Protein AF-0000000065852706 (afdb_homodimer)

Sequence (742 aa):
MTEADPVPLARDLLRSRSVTPEDDGAQTVLARALDALGFSIEWLRFGEVSNLVARRGSGSPHFGFAGHTDVVPPGEGWRHDPFAAVIEDGLLFGRGAVDMKGAIAAFVAALAARPANHAGTISLLITGDEEGDAVDGTRRILDHLAASGALPEFCLVGEPTCRARLGDTIKIGRRGSISAHVTVRGVQGHVAYPHLADNPLHRLIPALEALRATTLDEGTAWFEPSSLQITSVDTGNKAGNVIPASASARLNIRFNDRHTGPDLAAWIRDTVARHAPGAACDIGISGEAFLTEPGPVTTLFSEAVAAVTGITPKLDTGGGTSDARFIAAHCPVAEFGLVGTSMHRVDEAVPVSELRALAEIYGRILDRVFRMTEADPVPLARDLLRSRSVTPEDDGAQTVLARALDALGFSIEWLRFGEVSNLVARRGSGSPHFGFAGHTDVVPPGEGWRHDPFAAVIEDGLLFGRGAVDMKGAIAAFVAALAARPANHAGTISLLITGDEEGDAVDGTRRILDHLAASGALPEFCLVGEPTCRARLGDTIKIGRRGSISAHVTVRGVQGHVAYPHLADNPLHRLIPALEALRATTLDEGTAWFEPSSLQITSVDTGNKAGNVIPASASARLNIRFNDRHTGPDLAAWIRDTVARHAPGAACDIGISGEAFLTEPGPVTTLFSEAVAAVTGITPKLDTGGGTSDARFIAAHCPVAEFGLVGTSMHRVDEAVPVSELRALAEIYGRILDRVFR

InterPro domains:
  IPR001261 ArgE/DapE/ACY1/CPG2/YscS, conserved site [PS00759] (97-132)
  IPR002933 Peptidase M20 [PF01546] (65-367)
  IPR005941 Succinyl-diaminopimelate desuccinylase, proteobacteria [MF_01690] (4-371)
  IPR005941 Succinyl-diaminopimelate desuccinylase, proteobacteria [NF009557] (4-370)
  IPR005941 Succinyl-diaminopimelate desuccinylase, proteobacteria [TIGR01246] (9-368)
  IPR011650 Peptidase M20, dimerisation domain [PF07687] (172-277)
  IPR036264 Bacterial exopeptidase dimerisation domain [SSF55031] (176-283)
  IPR050072 Peptidase M20A family, bacterial cell wall biosynthesis [PTHR43808] (4-367)

Nearest PDB structures (foldseek):
  4ppz-assembly1_A  TM=9.369E-01  e=1.787E-50  Neisseria meningitidis MC58
  5vo3-assembly1_A-2  TM=8.719E-01  e=3.015E-52  Haemophilus influenzae
  7lgp-assembly1_A  TM=9.591E-01  e=6.504E-49  Shigella flexneri 2a str. 301
  8f8o-assembly1_A  TM=8.718E-01  e=2.280E-50  Acinetobacter baumannii ATCC 17978
  1vgy-assembly1_B  TM=9.148E-01  e=7.808E-49  Neisseria meningitidis MC58

Solvent-accessible surface area (backbone atoms only — not comparable to full-atom values): 36846 Å² total; per-residue (Å²): 114,70,77,44,66,22,60,67,55,25,34,57,41,23,46,23,71,9,39,50,47,42,48,60,56,28,62,57,54,49,48,54,58,40,42,76,64,63,30,49,78,42,81,46,72,38,90,80,20,51,29,40,39,34,39,36,70,58,65,72,56,28,43,25,39,34,49,36,63,23,23,70,81,68,78,78,82,51,90,54,65,48,41,63,34,46,75,56,98,60,25,33,32,10,57,27,31,28,50,21,38,31,34,53,22,8,45,52,16,23,51,66,35,41,74,79,80,58,60,9,21,42,34,37,46,37,20,15,20,73,75,56,86,48,68,52,12,62,52,46,52,50,52,53,29,56,75,69,69,63,60,43,66,34,36,39,28,28,47,40,44,4,69,86,41,70,34,48,26,33,29,28,30,28,40,12,36,36,36,39,38,38,40,30,74,39,33,54,30,48,59,67,41,56,88,73,31,34,56,18,50,78,23,48,43,55,22,50,40,54,59,65,71,53,80,82,55,85,43,59,100,66,34,66,46,36,47,75,43,67,18,29,38,43,39,87,48,88,49,72,59,34,30,32,44,40,30,35,36,32,31,30,33,41,30,28,82,91,54,50,53,69,59,52,52,50,52,50,53,52,49,35,40,76,46,28,70,86,47,47,72,52,70,47,69,82,36,49,36,49,72,38,76,86,47,72,67,56,48,47,47,36,49,25,30,24,72,71,59,72,31,74,38,42,79,38,23,74,60,64,73,60,73,60,49,58,46,51,78,74,27,50,41,36,30,47,32,38,45,41,77,33,50,101,40,66,67,13,44,31,48,50,65,56,42,49,50,47,12,50,26,45,31,44,36,50,55,60,68,48,102,112,70,78,45,66,22,60,66,54,26,34,57,41,23,47,23,70,9,40,49,48,41,47,60,56,28,62,57,56,49,48,53,57,41,42,76,62,63,30,48,79,42,82,48,70,37,92,80,20,53,29,40,39,33,37,35,72,57,64,71,56,29,42,26,40,32,50,37,64,23,24,71,80,68,78,79,83,51,89,55,66,48,43,64,34,47,74,56,98,60,25,35,32,11,57,25,30,29,51,22,38,31,35,53,21,10,46,52,17,22,52,66,36,43,74,80,79,58,61,10,22,43,33,37,46,36,18,15,21,72,74,56,86,49,68,51,12,61,52,46,52,51,52,54,27,55,76,69,70,65,60,43,66,34,34,40,28,26,46,40,44,4,68,86,40,68,34,48,26,33,30,28,32,28,40,12,34,35,37,38,39,38,39,31,74,40,34,54,31,50,58,69,41,57,90,74,30,35,57,18,50,78,22,48,44,57,22,51,42,56,58,66,71,52,79,80,54,85,41,58,100,68,35,68,48,37,47,77,42,68,19,31,37,41,38,87,46,87,49,70,59,32,30,32,42,38,29,35,37,32,31,29,34,41,30,28,82,92,57,51,54,69,59,52,50,51,51,51,52,52,51,35,39,76,46,27,70,86,45,48,73,53,69,47,69,82,35,50,36,49,72,38,76,86,47,70,66,56,48,46,47,36,49,24,31,23,72,72,61,73,32,74,39,42,79,38,24,75,60,64,74,62,71,60,48,57,47,52,79,76,27,50,40,37,30,47,31,38,47,41,77,35,50,100,40,65,67,14,43,31,48,51,67,55,41,49,48,47,11,50,27,45,30,44,35,51,55,61,69,48,101

pLDDT: mean 96.21, std 5.63, range [34.91, 98.88]

Organism: Acidiphilium cryptum (strain JF-5) (NCBI:txid349163)

Radius of gyration: 37.7 Å; Cα contacts (8 Å, |Δi|>4): 1881; chains: 2; bounding box: 46×111×80 Å

Foldseek 3Di:
DPQQQLLVLLLVLQLQQLAPQRNSCNVVSVVVLLVVLPWDWDWDDDDSKIKIKTKAAADPQEEEEEAESHFHDQDDDFPDDQRNQDDDPQKGWHGQCVRPSLLSSLLSSLSVVDHRDFHHMYMYIYISDFPHLPPRTPLVVVVVCVVVVNFHQEYEYAHQPAAPDAQAAKEQKAFWKKKKKKKAFKAKDFQVCCVVIGARCQLQVVLVVVVQVDQPDCADPFGHGKHKDWDDKDQPDPDPGMRGRMIMTMMMIGHAPVDFQVVVLVVSVVSSCVRGNPMDMDMDISAHIAGDDDDDLVVQLQVLSCVLPVHRYDHHHDDDDTCVRSSRVPHRYMYHHHHCPCHPHHGDIGRSVRSSSSSSSSSSSVVVSRD/DPQQQLLVLLLVLQLQQLAPQRNSCNVVSVVVLLVVLPWDWDWDDDDSKIKIKTKAAADPQEEEEEAESHFHDQDDDFPDDQRRQDDDPQKGWHGQCVRPSLLSSLLSSLSVVDHRDFHHMYMYIYISDFPHLPPRTPLVVVVVCVVVVNFHQEYEYAHQAAAPDALAAKEQKAFWKKKKKKKAFKAKDFQVCCVVIGARCQLQVVLVVVVQVDQPDCADPFGHGKHKDWDDKDQPDPDPGMRGRMIMTMMMIGHAPVDFQVVVLVVSVVSSCVRGNPMDMDMDISAHIAGDDDDDLVVQLQVLSCVLPVHRYDHHHDDDDTCVRSSRVPHRYMYHHHHCPCHPHHRDIGRSVRSSSSSSSSSSSVVVSRD

Structure (mmCIF, N/CA/C/O backbone):
data_AF-0000000065852706-model_v1
#
loop_
_entity.id
_entity.type
_entity.pdbx_description
1 polymer 'Succinyl-diaminopimelate desuccinylase'
#
loop_
_atom_site.group_PDB
_atom_site.id
_atom_site.type_symbol
_atom_site.label_atom_id
_atom_site.label_alt_id
_atom_site.label_comp_id
_atom_site.label_asym_id
_atom_site.label_entity_id
_atom_site.label_seq_id
_atom_site.pdbx_PDB_ins_code
_atom_site.Cartn_x
_atom_site.Cartn_y
_atom_site.Cartn_z
_atom_site.occupancy
_atom_site.B_iso_or_equiv
_atom_site.auth_seq_id
_atom_site.auth_comp_id
_atom_site.auth_asym_id
_atom_site.auth_atom_id
_atom_site.pdbx_PDB_model_num
ATOM 1 N N . MET A 1 1 ? -6.938 47.562 39.469 1 34.94 1 MET A N 1
ATOM 2 C CA . MET A 1 1 ? -7.363 47.188 38.125 1 34.94 1 MET A CA 1
ATOM 3 C C . MET A 1 1 ? -8.352 46.031 38.188 1 34.94 1 MET A C 1
ATOM 5 O O . MET A 1 1 ? -8.062 44.969 38.781 1 34.94 1 MET A O 1
ATOM 9 N N . THR A 1 2 ? -9.602 46.062 38.219 1 42 2 THR A N 1
ATOM 10 C CA . THR A 1 2 ? -10.617 45.031 38.438 1 42 2 THR A CA 1
ATOM 11 C C . THR A 1 2 ? -10.359 43.844 37.5 1 42 2 THR A C 1
ATOM 13 O O . THR A 1 2 ? -10.273 44 36.281 1 42 2 THR A O 1
ATOM 16 N N . GLU A 1 3 ? -9.586 42.938 38.031 1 56.09 3 GLU A N 1
ATOM 17 C CA . GLU A 1 3 ? -9.102 41.75 37.312 1 56.09 3 GLU A CA 1
ATOM 18 C C . GLU A 1 3 ? -10.25 41 36.656 1 56.09 3 GLU A C 1
ATOM 20 O O . GLU A 1 3 ? -11.195 40.562 37.312 1 56.09 3 GLU A O 1
ATOM 25 N N . ALA A 1 4 ? -10.523 41.312 35.25 1 86.5 4 ALA A N 1
ATOM 26 C CA . ALA A 1 4 ? -11.586 40.562 34.562 1 86.5 4 ALA A CA 1
ATOM 27 C C . ALA A 1 4 ? -11.234 39.094 34.438 1 86.5 4 ALA A C 1
ATOM 29 O O . ALA A 1 4 ? -10.125 38.75 34.031 1 86.5 4 ALA A O 1
ATOM 30 N N . ASP A 1 5 ? -11.969 38.406 35.156 1 95.62 5 ASP A N 1
ATOM 31 C CA . ASP A 1 5 ? -11.812 36.969 35.188 1 95.62 5 ASP A CA 1
ATOM 32 C C . ASP A 1 5 ? -12.102 36.375 33.812 1 95.62 5 ASP A C 1
ATOM 34 O O . ASP A 1 5 ? -13.18 36.594 33.25 1 95.62 5 ASP A O 1
ATOM 38 N N . PRO A 1 6 ? -11.102 35.688 33.188 1 98.31 6 PRO A N 1
ATOM 39 C CA . PRO A 1 6 ? -11.312 35.094 31.859 1 98.31 6 PRO A CA 1
ATOM 40 C C . PRO A 1 6 ? -12.281 33.938 31.875 1 98.31 6 PRO A C 1
ATOM 42 O O . PRO A 1 6 ? -12.758 33.5 30.828 1 98.31 6 PRO A O 1
ATOM 45 N N . VAL A 1 7 ? -12.586 33.375 33.031 1 98.44 7 VAL A N 1
ATOM 46 C CA . VAL A 1 7 ? -13.234 32.062 33.156 1 98.44 7 VAL A CA 1
ATOM 47 C C . VAL A 1 7 ? -14.656 32.156 32.594 1 98.44 7 VAL A C 1
ATOM 49 O O . VAL A 1 7 ? -15.086 31.281 31.828 1 98.44 7 VAL A O 1
ATOM 52 N N . PRO A 1 8 ? -15.438 33.219 32.938 1 98 8 PRO A N 1
ATOM 53 C CA . PRO A 1 8 ? -16.812 33.25 32.406 1 98 8 PRO A CA 1
ATOM 54 C C . PRO A 1 8 ? -16.859 33.25 30.891 1 98 8 PRO A C 1
ATOM 56 O O . PRO A 1 8 ? -17.625 32.5 30.281 1 98 8 PRO A O 1
ATOM 59 N N . LEU A 1 9 ? -16.062 34.062 30.266 1 98.38 9 LEU A N 1
ATOM 60 C CA . LEU A 1 9 ? -16.078 34.094 28.797 1 98.38 9 LEU A CA 1
ATOM 61 C C . LEU A 1 9 ? -15.555 32.781 28.219 1 98.38 9 LEU A C 1
ATOM 63 O O . LEU A 1 9 ? -16.078 32.312 27.203 1 98.38 9 LEU A O 1
ATOM 67 N N . ALA A 1 10 ? -14.523 32.219 28.859 1 98.69 10 ALA A N 1
ATOM 68 C CA . ALA A 1 10 ? -14.008 30.938 28.391 1 98.69 10 ALA A CA 1
ATOM 69 C C . ALA A 1 10 ? -15.102 29.875 28.391 1 98.69 10 ALA A C 1
ATOM 71 O O . ALA A 1 10 ? -15.242 29.125 27.422 1 98.69 10 ALA A O 1
ATOM 72 N N . ARG A 1 11 ? -15.844 29.828 29.422 1 98.69 11 ARG A N 1
ATOM 73 C CA . ARG A 1 11 ? -16.922 28.844 29.531 1 98.69 11 ARG A CA 1
ATOM 74 C C . ARG A 1 11 ? -17.984 29.078 28.453 1 98.69 11 ARG A C 1
ATOM 76 O O . ARG A 1 11 ? -18.453 28.125 27.844 1 98.69 11 ARG A O 1
ATOM 83 N N . ASP A 1 12 ? -18.328 30.312 28.25 1 98.62 12 ASP A N 1
ATOM 84 C CA . ASP A 1 12 ? -19.312 30.625 27.234 1 98.62 12 ASP A CA 1
ATOM 85 C C . ASP A 1 12 ? -18.844 30.188 25.844 1 98.62 12 ASP A C 1
ATOM 87 O O . ASP A 1 12 ? -19.609 29.641 25.062 1 98.62 12 ASP A O 1
ATOM 91 N N . LEU A 1 13 ? -17.609 30.469 25.562 1 98.81 13 LEU A N 1
ATOM 92 C CA . LEU A 1 13 ? -17.047 30.078 24.281 1 98.81 13 LEU A CA 1
ATOM 93 C C . LEU A 1 13 ? -17.031 28.547 24.141 1 98.81 13 LEU A C 1
ATOM 95 O O . LEU A 1 13 ? -17.344 28.016 23.078 1 98.81 13 LEU A O 1
ATOM 99 N N . LEU A 1 14 ? -16.672 27.844 25.203 1 98.69 14 LEU A N 1
ATOM 100 C CA . LEU A 1 14 ? -16.547 26.391 25.172 1 98.69 14 LEU A CA 1
ATOM 101 C C . LEU A 1 14 ? -17.906 25.734 24.969 1 98.69 14 LEU A C 1
ATOM 103 O O . LEU A 1 14 ? -17.984 24.625 24.422 1 98.69 14 LEU A O 1
ATOM 107 N N . ARG A 1 15 ? -18.906 26.391 25.391 1 98.5 15 ARG A N 1
ATOM 108 C CA . ARG A 1 15 ? -20.25 25.828 25.297 1 98.5 15 ARG A CA 1
ATOM 109 C C . ARG A 1 15 ? -20.766 25.891 23.859 1 98.5 15 ARG A C 1
ATOM 111 O O . ARG A 1 15 ? -21.766 25.234 23.516 1 98.5 15 ARG A O 1
ATOM 118 N N . SER A 1 16 ? -20.078 26.688 23.031 1 98.25 16 SER A N 1
ATOM 119 C CA . SER A 1 16 ? -20.375 26.641 21.609 1 98.25 16 SER A CA 1
ATOM 120 C C . SER A 1 16 ? -19.703 25.453 20.938 1 98.25 16 SER A C 1
ATOM 122 O O . SER A 1 16 ? -18.484 25.281 21.031 1 98.25 16 SER A O 1
ATOM 124 N N . ARG A 1 17 ? -20.422 24.516 20.266 1 97.62 17 ARG A N 1
ATOM 125 C CA . ARG A 1 17 ? -19.906 23.328 19.609 1 97.62 17 ARG A CA 1
ATOM 126 C C . ARG A 1 17 ? -19.328 23.641 18.234 1 97.62 17 ARG A C 1
ATOM 128 O O . ARG A 1 17 ? -19.812 23.141 17.219 1 97.62 17 ARG A O 1
ATOM 135 N N . SER A 1 18 ? -18.328 24.453 18.234 1 98.31 18 SER A N 1
ATOM 136 C CA . SER A 1 18 ? -17.797 25.031 17 1 98.31 18 SER A CA 1
ATOM 137 C C . SER A 1 18 ? -16.828 24.078 16.312 1 98.31 18 SER A C 1
ATOM 139 O O . SER A 1 18 ? -15.719 24.469 15.953 1 98.31 18 SER A O 1
ATOM 141 N N . VAL A 1 19 ? -17.281 22.875 16.047 1 97.19 19 VAL A N 1
ATOM 142 C CA . VAL A 1 19 ? -16.484 21.922 15.289 1 97.19 19 VAL A CA 1
ATOM 143 C C . VAL A 1 19 ? -16.359 22.391 13.844 1 97.19 19 VAL A C 1
ATOM 145 O O . VAL A 1 19 ? -17.359 22.578 13.148 1 97.19 19 VAL A O 1
ATOM 148 N N . THR A 1 20 ? -15.172 22.703 13.43 1 94.88 20 THR A N 1
ATOM 149 C CA . THR A 1 20 ? -14.891 23.312 12.133 1 94.88 20 THR A CA 1
ATOM 150 C C . THR A 1 20 ? -15.648 22.578 11.023 1 94.88 20 THR A C 1
ATOM 152 O O . THR A 1 20 ? -15.672 21.344 10.977 1 94.88 20 THR A O 1
ATOM 155 N N . PRO A 1 21 ? -16.25 23.312 10.164 1 93.81 21 PRO A N 1
ATOM 156 C CA . PRO A 1 21 ? -16.203 24.766 10.016 1 93.81 21 PRO A CA 1
ATOM 157 C C . PRO A 1 21 ? -17.375 25.469 10.688 1 93.81 21 PRO A C 1
ATOM 159 O O . PRO A 1 21 ? -17.562 26.688 10.516 1 93.81 21 PRO A O 1
ATOM 162 N N . GLU A 1 22 ? -18.109 24.734 11.445 1 95.19 22 GLU A N 1
ATOM 163 C CA . GLU A 1 22 ? -19.281 25.297 12.109 1 95.19 22 GLU A CA 1
ATOM 164 C C . GLU A 1 22 ? -18.875 26.25 13.234 1 95.19 22 GLU A C 1
ATOM 166 O O . GLU A 1 22 ? -18.031 25.891 14.07 1 95.19 22 GLU A O 1
ATOM 171 N N . ASP A 1 23 ? -19.484 27.422 13.289 1 96.5 23 ASP A N 1
ATOM 172 C CA . ASP A 1 23 ? -19.156 28.406 14.312 1 96.5 23 ASP A CA 1
ATOM 173 C C . ASP A 1 23 ? -19.953 28.156 15.594 1 96.5 23 ASP A C 1
ATOM 175 O O . ASP A 1 23 ? -19.453 28.359 16.703 1 96.5 23 ASP A O 1
ATOM 179 N N . ASP A 1 24 ? -21.172 27.75 15.383 1 97.62 24 ASP A N 1
ATOM 180 C CA . ASP A 1 24 ? -22.094 27.438 16.469 1 97.62 24 ASP A CA 1
ATOM 181 C C . ASP A 1 24 ? -22.188 28.594 17.453 1 97.62 24 ASP A C 1
ATOM 183 O O . ASP A 1 24 ? -22.281 28.375 18.672 1 97.62 24 ASP A O 1
ATOM 187 N N . GLY A 1 25 ? -22.031 29.875 17 1 98 25 GLY A N 1
ATOM 188 C CA . GLY A 1 25 ? -22.266 31.062 17.812 1 98 25 GLY A CA 1
ATOM 189 C C . GLY A 1 25 ? -21.031 31.484 18.594 1 98 25 GLY A C 1
ATOM 190 O O . GLY A 1 25 ? -21.062 32.5 19.297 1 98 25 GLY A O 1
ATOM 191 N N . ALA A 1 26 ? -19.984 30.75 18.5 1 98.5 26 ALA A N 1
ATOM 192 C CA . ALA A 1 26 ? -18.781 31.078 19.266 1 98.5 26 ALA A CA 1
ATOM 193 C C . ALA A 1 26 ? -18.312 32.5 18.969 1 98.5 26 ALA A C 1
ATOM 195 O O . ALA A 1 26 ? -18.016 33.25 19.906 1 98.5 26 ALA A O 1
ATOM 196 N N . GLN A 1 27 ? -18.266 32.875 17.75 1 98.62 27 GLN A N 1
ATOM 197 C CA . GLN A 1 27 ? -17.781 34.219 17.406 1 98.62 27 GLN A CA 1
ATOM 198 C C . GLN A 1 27 ? -18.797 35.281 17.812 1 98.62 27 GLN A C 1
ATOM 200 O O . GLN A 1 27 ? -18.422 36.406 18.109 1 98.62 27 GLN A O 1
ATOM 205 N N . THR A 1 28 ? -20.047 34.938 17.797 1 98.56 28 THR A N 1
ATOM 206 C CA . THR A 1 28 ? -21.062 35.875 18.297 1 98.56 28 THR A CA 1
ATOM 207 C C . THR A 1 28 ? -20.844 36.156 19.766 1 98.56 28 THR A C 1
ATOM 209 O O . THR A 1 28 ? -20.953 37.312 20.203 1 98.56 28 THR A O 1
ATOM 212 N N . VAL A 1 29 ? -20.547 35.094 20.516 1 98.69 29 VAL A N 1
ATOM 213 C CA . VAL A 1 29 ? -20.234 35.25 21.922 1 98.69 29 VAL A CA 1
ATOM 214 C C . VAL A 1 29 ? -19.047 36.219 22.094 1 98.69 29 VAL A C 1
ATOM 216 O O . VAL A 1 29 ? -19.094 37.125 22.906 1 98.69 29 VAL A O 1
ATOM 219 N N . LEU A 1 30 ? -18.062 36 21.328 1 98.81 30 LEU A N 1
ATOM 220 C CA . LEU A 1 30 ? -16.859 36.812 21.406 1 98.81 30 LEU A CA 1
ATOM 221 C C . LEU A 1 30 ? -17.141 38.25 20.984 1 98.81 30 LEU A C 1
ATOM 223 O O . LEU A 1 30 ? -16.688 39.188 21.625 1 98.81 30 LEU A O 1
ATOM 227 N N . ALA A 1 31 ? -17.875 38.406 19.922 1 98.69 31 ALA A N 1
ATOM 228 C CA . ALA A 1 31 ? -18.219 39.75 19.406 1 98.69 31 ALA A CA 1
ATOM 229 C C . ALA A 1 31 ? -18.938 40.562 20.469 1 98.69 31 ALA A C 1
ATOM 231 O O . ALA A 1 31 ? -18.688 41.75 20.609 1 98.69 31 ALA A O 1
ATOM 232 N N . ARG A 1 32 ? -19.844 39.969 21.141 1 98.38 32 ARG A N 1
ATOM 233 C CA . ARG A 1 32 ? -20.578 40.656 22.188 1 98.38 32 ARG A CA 1
ATOM 234 C C . ARG A 1 32 ? -19.641 41.156 23.281 1 98.38 32 ARG A C 1
ATOM 236 O O . ARG A 1 32 ? -19.766 42.281 23.75 1 98.38 32 ARG A O 1
ATOM 243 N N . ALA A 1 33 ? -18.781 40.281 23.672 1 98.12 33 ALA A N 1
ATOM 244 C CA . ALA A 1 33 ? -17.828 40.656 24.703 1 98.12 33 ALA A CA 1
ATOM 245 C C . ALA A 1 33 ? -16.938 41.812 24.25 1 98.12 33 ALA A C 1
ATOM 247 O O . ALA A 1 33 ? -16.688 42.75 25 1 98.12 33 ALA A O 1
ATOM 248 N N . LEU A 1 34 ? -16.5 41.75 23.031 1 98.38 34 LEU A N 1
ATOM 249 C CA . LEU A 1 34 ? -15.609 42.781 22.484 1 98.38 34 LEU A CA 1
ATOM 250 C C . LEU A 1 34 ? -16.359 44.094 22.266 1 98.38 34 LEU A C 1
ATOM 252 O O . LEU A 1 34 ? -15.812 45.156 22.484 1 98.38 34 LEU A O 1
ATOM 256 N N . ASP A 1 35 ? -17.562 43.969 21.828 1 97.81 35 ASP A N 1
ATOM 257 C CA . ASP A 1 35 ? -18.406 45.156 21.656 1 97.81 35 ASP A CA 1
ATOM 258 C C . ASP A 1 35 ? -18.562 45.906 22.969 1 97.81 35 ASP A C 1
ATOM 260 O O . ASP A 1 35 ? -18.484 47.125 22.984 1 97.81 35 ASP A O 1
ATOM 264 N N . ALA A 1 36 ? -18.766 45.25 23.984 1 96.75 36 ALA A N 1
ATOM 265 C CA . ALA A 1 36 ? -18.922 45.844 25.312 1 96.75 36 ALA A CA 1
ATOM 266 C C . ALA A 1 36 ? -17.641 46.562 25.75 1 96.75 36 ALA A C 1
ATOM 268 O O . ALA A 1 36 ? -17.688 47.438 26.594 1 96.75 36 ALA A O 1
ATOM 269 N N . LEU A 1 37 ? -16.578 46.219 25.125 1 96.75 37 LEU A N 1
ATOM 270 C CA . LEU A 1 37 ? -15.297 46.812 25.469 1 96.75 37 LEU A CA 1
ATOM 271 C C . LEU A 1 37 ? -14.961 47.938 24.5 1 96.75 37 LEU A C 1
ATOM 273 O O . LEU A 1 37 ? -13.859 48.5 24.531 1 96.75 37 LEU A O 1
ATOM 277 N N . GLY A 1 38 ? -15.812 48.25 23.594 1 97.06 38 GLY A N 1
ATOM 278 C CA . GLY A 1 38 ? -15.656 49.375 22.719 1 97.06 38 GLY A CA 1
ATOM 279 C C . GLY A 1 38 ? -15.031 49.031 21.375 1 97.06 38 GLY A C 1
ATOM 280 O O . GLY A 1 38 ? -14.617 49.906 20.625 1 97.06 38 GLY A O 1
ATOM 281 N N . PHE A 1 39 ? -14.961 47.781 21.047 1 98.19 39 PHE A N 1
ATOM 282 C CA . PHE A 1 39 ? -14.406 47.375 19.75 1 98.19 39 PHE A CA 1
ATOM 283 C C . PHE A 1 39 ? -15.445 47.531 18.656 1 98.19 39 PHE A C 1
ATOM 285 O O . PHE A 1 39 ? -16.625 47.25 18.859 1 98.19 39 PHE A O 1
ATOM 292 N N . SER A 1 40 ? -14.961 48 17.5 1 98.19 40 SER A N 1
ATOM 293 C CA . SER A 1 40 ? -15.75 47.844 16.281 1 98.19 40 SER A CA 1
ATOM 294 C C . SER A 1 40 ? -15.664 46.438 15.719 1 98.19 40 SER A C 1
ATOM 296 O O . SER A 1 40 ? -14.562 45.875 15.578 1 98.19 40 SER A O 1
ATOM 298 N N . ILE A 1 41 ? -16.859 45.906 15.398 1 98.5 41 ILE A N 1
ATOM 299 C CA . ILE A 1 41 ? -16.938 44.5 14.969 1 98.5 41 ILE A CA 1
ATOM 300 C C . ILE A 1 41 ? -17.125 44.438 13.453 1 98.5 41 ILE A C 1
ATOM 302 O O . ILE A 1 41 ? -18.016 45.094 12.914 1 98.5 41 ILE A O 1
ATOM 306 N N . GLU A 1 42 ? -16.266 43.719 12.812 1 98.5 42 GLU A N 1
ATOM 307 C CA . GLU A 1 42 ? -16.422 43.438 11.391 1 98.5 42 GLU A CA 1
ATOM 308 C C . GLU A 1 42 ? -16.547 41.906 11.141 1 98.5 42 GLU A C 1
ATOM 310 O O . GLU A 1 42 ? -15.594 41.156 11.391 1 98.5 42 GLU A O 1
ATOM 315 N N . TRP A 1 43 ? -17.703 41.531 10.656 1 98.31 43 TRP A N 1
ATOM 316 C CA . TRP A 1 43 ? -17.922 40.125 10.305 1 98.31 43 TRP A CA 1
ATOM 317 C C . TRP A 1 43 ? -17.453 39.844 8.883 1 98.31 43 TRP A C 1
ATOM 319 O O . TRP A 1 43 ? -17.828 40.531 7.941 1 98.31 43 TRP A O 1
ATOM 329 N N . LEU A 1 44 ? -16.594 38.875 8.695 1 98.06 44 LEU A N 1
ATOM 330 C CA . LEU A 1 44 ? -16.109 38.438 7.391 1 98.06 44 LEU A CA 1
ATOM 331 C C . LEU A 1 44 ? -16.469 36.969 7.121 1 98.06 44 LEU A C 1
ATOM 333 O O . LEU A 1 44 ? -15.836 36.062 7.652 1 98.06 44 LEU A O 1
ATOM 337 N N . ARG A 1 45 ? -17.469 36.719 6.348 1 96.69 45 ARG A N 1
ATOM 338 C CA . ARG A 1 45 ? -17.875 35.375 5.98 1 96.69 45 ARG A CA 1
ATOM 339 C C . ARG A 1 45 ? -17.344 35 4.594 1 96.69 45 ARG A C 1
ATOM 341 O O . ARG A 1 45 ? -17.531 35.75 3.637 1 96.69 45 ARG A O 1
ATOM 348 N N . PHE A 1 46 ? -16.656 34.031 4.457 1 96.94 46 PHE A N 1
ATOM 349 C CA . PHE A 1 46 ? -16.188 33.469 3.197 1 96.94 46 PHE A CA 1
ATOM 350 C C . PHE A 1 46 ? -16.609 32.031 3.064 1 96.94 46 PHE A C 1
ATOM 352 O O . PHE A 1 46 ? -16.172 31.172 3.852 1 96.94 46 PHE A O 1
ATOM 359 N N . GLY A 1 47 ? -17.422 31.734 2.078 1 94.75 47 GLY A N 1
ATOM 360 C CA . GLY A 1 47 ? -17.984 30.406 2.014 1 94.75 47 GLY A CA 1
ATOM 361 C C . GLY A 1 47 ? -18.75 30.016 3.264 1 94.75 47 GLY A C 1
ATOM 362 O O . GLY A 1 47 ? -19.656 30.75 3.693 1 94.75 47 GLY A O 1
ATOM 363 N N . GLU A 1 48 ? -18.328 28.891 3.895 1 95.25 48 GLU A N 1
ATOM 364 C CA . GLU A 1 48 ? -19.016 28.406 5.09 1 95.25 48 GLU A CA 1
ATOM 365 C C . GLU A 1 48 ? -18.312 28.891 6.359 1 95.25 48 GLU A C 1
ATOM 367 O O . GLU A 1 48 ? -18.766 28.609 7.469 1 95.25 48 GLU A O 1
ATOM 372 N N . VAL A 1 49 ? -17.25 29.609 6.199 1 97.06 49 VAL A N 1
ATOM 373 C CA . VAL A 1 49 ? -16.406 29.969 7.332 1 97.06 49 VAL A CA 1
ATOM 374 C C . VAL A 1 49 ? -16.75 31.359 7.828 1 97.06 49 VAL A C 1
ATOM 376 O O . VAL A 1 49 ? -16.828 32.312 7.039 1 97.06 49 VAL A O 1
ATOM 379 N N . SER A 1 50 ? -17.031 31.5 9.125 1 97.25 50 SER A N 1
ATOM 380 C CA . SER A 1 50 ? -17.203 32.812 9.773 1 97.25 50 SER A CA 1
ATOM 381 C C . SER A 1 50 ? -15.883 33.312 10.359 1 97.25 50 SER A C 1
ATOM 383 O O . SER A 1 50 ? -15.172 32.562 11.039 1 97.25 50 SER A O 1
ATOM 385 N N . ASN A 1 51 ? -15.562 34.5 10.016 1 98.56 51 ASN A N 1
ATOM 386 C CA . ASN A 1 51 ? -14.43 35.188 10.602 1 98.56 51 ASN A CA 1
ATOM 387 C C . ASN A 1 51 ? -14.859 36.531 11.227 1 98.56 51 ASN A C 1
ATOM 389 O O . ASN A 1 51 ? -15.875 37.094 10.836 1 98.56 51 ASN A O 1
ATOM 393 N N . LEU A 1 52 ? -14.086 36.938 12.227 1 98.62 52 LEU A N 1
ATOM 394 C CA . LEU A 1 52 ? -14.359 38.156 12.969 1 98.62 52 LEU A CA 1
ATOM 395 C C . LEU A 1 52 ? -13.109 39.031 13.094 1 98.62 52 LEU A C 1
ATOM 397 O O . LEU A 1 52 ? -12.047 38.531 13.492 1 98.62 52 LEU A O 1
ATOM 401 N N . VAL A 1 53 ? -13.211 40.25 12.648 1 98.81 53 VAL A N 1
ATOM 402 C CA . VAL A 1 53 ? -12.188 41.25 12.938 1 98.81 53 VAL A CA 1
ATOM 403 C C . VAL A 1 53 ? -12.75 42.312 13.875 1 98.81 53 VAL A C 1
ATOM 405 O O . VAL A 1 53 ? -13.82 42.875 13.617 1 98.81 53 VAL A O 1
ATOM 408 N N . ALA A 1 54 ? -12.094 42.5 14.969 1 98.75 54 ALA A N 1
ATOM 409 C CA . ALA A 1 54 ? -12.453 43.562 15.922 1 98.75 54 ALA A CA 1
ATOM 410 C C . ALA A 1 54 ? -11.32 44.562 16.078 1 98.75 54 ALA A C 1
ATOM 412 O O . ALA A 1 54 ? -10.148 44.188 16.094 1 98.75 54 ALA A O 1
ATOM 413 N N . ARG A 1 55 ? -11.68 45.781 16.156 1 98 55 ARG A N 1
ATOM 414 C CA . ARG A 1 55 ? -10.656 46.812 16.234 1 98 55 ARG A CA 1
ATOM 415 C C . ARG A 1 55 ? -11.055 47.906 17.219 1 98 55 ARG A C 1
ATOM 417 O O . ARG A 1 55 ? -12.227 48.281 17.297 1 98 55 ARG A O 1
ATOM 424 N N . ARG A 1 56 ? -10.086 48.406 17.922 1 97.69 56 ARG A N 1
ATOM 425 C CA . ARG A 1 56 ? -10.234 49.562 18.828 1 97.69 56 ARG A CA 1
ATOM 426 C C . ARG A 1 56 ? -9 50.438 18.797 1 97.69 56 ARG A C 1
ATOM 428 O O . ARG A 1 56 ? -7.875 49.938 18.719 1 97.69 56 ARG A O 1
ATOM 435 N N . GLY A 1 57 ? -9.258 51.719 18.844 1 95.56 57 GLY A N 1
ATOM 436 C CA . GLY A 1 57 ? -8.172 52.688 18.828 1 95.56 57 GLY A CA 1
ATOM 437 C C . GLY A 1 57 ? -7.797 53.125 17.422 1 95.56 57 GLY A C 1
ATOM 438 O O . GLY A 1 57 ? -8.539 52.875 16.469 1 95.56 57 GLY A O 1
ATOM 439 N N . SER A 1 58 ? -6.785 53.969 17.359 1 94.69 58 SER A N 1
ATOM 440 C CA . SER A 1 58 ? -6.328 54.5 16.078 1 94.69 58 SER A CA 1
ATOM 441 C C . SER A 1 58 ? -4.836 54.812 16.109 1 94.69 58 SER A C 1
ATOM 443 O O . SER A 1 58 ? -4.289 55.125 17.172 1 94.69 58 SER A O 1
ATOM 445 N N . GLY A 1 59 ? -4.219 54.562 14.914 1 94.12 59 GLY A N 1
ATOM 446 C CA . GLY A 1 59 ? -2.82 54.938 14.766 1 94.12 59 GLY A CA 1
ATOM 447 C C . GLY A 1 59 ? -1.864 53.844 15.227 1 94.12 59 GLY A C 1
ATOM 448 O O . GLY A 1 59 ? -2.252 52.688 15.352 1 94.12 59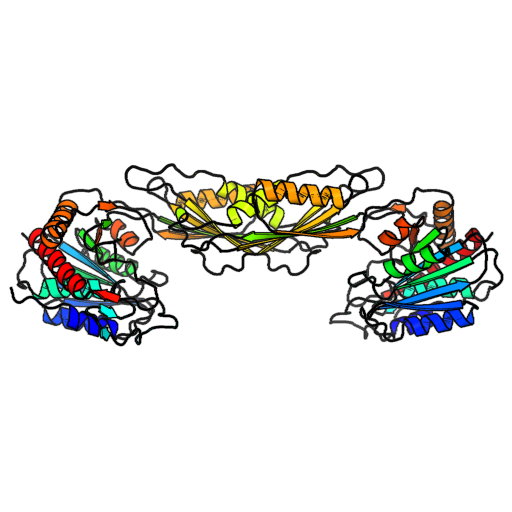 GLY A O 1
ATOM 449 N N . SER A 1 60 ? -0.55 54.25 15.367 1 95.69 60 SER A N 1
ATOM 450 C CA . SER A 1 60 ? 0.525 53.344 15.781 1 95.69 60 SER A CA 1
ATOM 451 C C . SER A 1 60 ? 0.781 53.438 17.281 1 95.69 60 SER A C 1
ATOM 453 O O . SER A 1 60 ? 0.583 54.5 17.875 1 95.69 60 SER A O 1
ATOM 455 N N . PRO A 1 61 ? 1.136 52.438 17.828 1 96.19 61 PRO A N 1
ATOM 456 C CA . PRO A 1 61 ? 1.361 51.094 17.25 1 96.19 61 PRO A CA 1
ATOM 457 C C . PRO A 1 61 ? 0.063 50.344 17 1 96.19 61 PRO A C 1
ATOM 459 O O . PRO A 1 61 ? -0.946 50.594 17.656 1 96.19 61 PRO A O 1
ATOM 462 N N . HIS A 1 62 ? 0.076 49.531 15.969 1 97.75 62 HIS A N 1
ATOM 463 C CA . HIS A 1 62 ? -1.027 48.594 15.688 1 97.75 62 HIS A CA 1
ATOM 464 C C . HIS A 1 62 ? -0.665 47.156 16.047 1 97.75 62 HIS A C 1
ATOM 466 O O . HIS A 1 62 ? 0.098 46.531 15.328 1 97.75 62 HIS A O 1
ATOM 472 N N . PHE A 1 63 ? -1.235 46.781 17.141 1 97.81 63 PHE A N 1
ATOM 473 C CA . PHE A 1 63 ? -0.981 45.438 17.672 1 97.81 63 PHE A CA 1
ATOM 474 C C . PHE A 1 63 ? -2.16 44.5 17.406 1 97.81 63 PHE A C 1
ATOM 476 O O . PHE A 1 63 ? -3.303 44.844 17.719 1 97.81 63 PHE A O 1
ATOM 483 N N . GLY A 1 64 ? -1.856 43.344 16.781 1 98.5 64 GLY A N 1
ATOM 484 C CA . GLY A 1 64 ? -2.896 42.375 16.484 1 98.5 64 GLY A CA 1
ATOM 485 C C . GLY A 1 64 ? -2.82 41.156 17.375 1 98.5 64 GLY A C 1
ATOM 486 O O . GLY A 1 64 ? -1.73 40.656 17.672 1 98.5 64 GLY A O 1
ATOM 487 N N . PHE A 1 65 ? -3.955 40.625 17.75 1 98.75 65 PHE A N 1
ATOM 488 C CA . PHE A 1 65 ? -4.109 39.312 18.344 1 98.75 65 PHE A CA 1
ATOM 489 C C . PHE A 1 65 ? -4.887 38.375 17.422 1 98.75 65 PHE A C 1
ATOM 491 O O . PHE A 1 65 ? -5.98 38.719 16.969 1 98.75 65 PHE A O 1
ATOM 498 N N . ALA A 1 66 ? -4.27 37.281 17.141 1 98.81 66 ALA A N 1
ATOM 499 C CA . ALA A 1 66 ? -4.938 36.344 16.25 1 98.81 66 ALA A CA 1
ATOM 500 C C . ALA A 1 66 ? -5.246 35.031 16.984 1 98.81 66 ALA A C 1
ATOM 502 O O . ALA A 1 66 ? -4.469 34.562 17.828 1 98.81 66 ALA A O 1
ATOM 503 N N . GLY A 1 67 ? -6.363 34.406 16.656 1 98.44 67 GLY A N 1
ATOM 504 C CA . GLY A 1 67 ? -6.785 33.125 17.188 1 98.44 67 GLY A CA 1
ATOM 505 C C . GLY A 1 67 ? -7.914 32.5 16.406 1 98.44 67 GLY A C 1
ATOM 506 O O . GLY A 1 67 ? -8.297 33 15.344 1 98.44 67 GLY A O 1
ATOM 507 N N . HIS A 1 68 ? -8.344 31.328 16.844 1 98.62 68 HIS A N 1
ATOM 508 C CA . HIS A 1 68 ? -9.453 30.656 16.172 1 98.62 68 HIS A CA 1
ATOM 509 C C . HIS A 1 68 ? -10.445 30.094 17.188 1 98.62 68 HIS A C 1
ATOM 511 O O . HIS A 1 68 ? -10.07 29.734 18.312 1 98.62 68 HIS A O 1
ATOM 517 N N . THR A 1 69 ? -11.703 30.047 16.75 1 98.62 69 THR A N 1
ATOM 518 C CA . THR A 1 69 ? -12.758 29.562 17.641 1 98.62 69 THR A CA 1
ATOM 519 C C . THR A 1 69 ? -13.164 28.141 17.25 1 98.62 69 THR A C 1
ATOM 521 O O . THR A 1 69 ? -13.859 27.453 18 1 98.62 69 THR A O 1
ATOM 524 N N . ASP A 1 70 ? -12.789 27.734 16 1 98.06 70 ASP A N 1
ATOM 525 C CA . ASP A 1 70 ? -13.141 26.375 15.602 1 98.06 70 ASP A CA 1
ATOM 526 C C . ASP A 1 70 ? -12.289 25.344 16.344 1 98.06 70 ASP A C 1
ATOM 528 O O . ASP A 1 70 ? -11.18 25.656 16.797 1 98.06 70 ASP A O 1
ATOM 532 N N . VAL A 1 71 ? -12.922 24.141 16.531 1 97.56 71 VAL A N 1
ATOM 533 C CA . VAL A 1 71 ? -12.25 23.047 17.219 1 97.56 71 VAL A CA 1
ATOM 534 C C . VAL A 1 71 ? -12.367 21.766 16.406 1 97.56 71 VAL A C 1
ATOM 536 O O . VAL A 1 71 ? -13.164 21.688 15.469 1 97.56 71 VAL A O 1
ATOM 539 N N . VAL A 1 72 ? -11.516 20.812 16.688 1 95.12 72 VAL A N 1
ATOM 540 C CA . VAL A 1 72 ? -11.594 19.5 16.047 1 95.12 72 VAL A CA 1
ATOM 541 C C . VAL A 1 72 ? -12.695 18.672 16.703 1 95.12 72 VAL A C 1
ATOM 543 O O . VAL A 1 72 ? -13.125 18.969 17.828 1 95.12 72 VAL A O 1
ATOM 546 N N . PRO A 1 73 ? -13.156 17.609 16.062 1 94.25 73 PRO A N 1
ATOM 547 C CA . PRO A 1 73 ? -14.141 16.734 16.688 1 94.25 73 PRO A CA 1
ATOM 548 C C . PRO A 1 73 ? -13.656 16.172 18.031 1 94.25 73 PRO A C 1
ATOM 550 O O . PRO A 1 73 ? -12.484 15.812 18.172 1 94.25 73 PRO A O 1
ATOM 553 N N . PRO A 1 74 ? -14.539 16.141 19 1 94.38 74 PRO A N 1
ATOM 554 C CA . PRO A 1 74 ? -14.125 15.742 20.344 1 94.38 74 PRO A CA 1
ATOM 555 C C . PRO A 1 74 ? -13.812 14.25 20.438 1 94.38 74 PRO A C 1
ATOM 557 O O . PRO A 1 74 ? -13 13.844 21.281 1 94.38 74 PRO A O 1
ATOM 560 N N . GLY A 1 75 ? -14.422 13.5 19.625 1 92.19 75 GLY A N 1
ATOM 561 C CA . GLY A 1 75 ? -14.297 12.055 19.797 1 92.19 75 GLY A CA 1
ATOM 562 C C . GLY A 1 75 ? -15.164 11.516 20.922 1 92.19 75 GLY A C 1
ATOM 563 O O . GLY A 1 75 ? -16.078 12.195 21.391 1 92.19 75 GLY A O 1
ATOM 564 N N . GLU A 1 76 ? -14.875 10.195 21.344 1 93.44 76 GLU A N 1
ATOM 565 C CA . GLU A 1 76 ? -15.656 9.523 22.375 1 93.44 76 GLU A CA 1
ATOM 566 C C . GLU A 1 76 ? -14.836 9.297 23.641 1 93.44 76 GLU A C 1
ATOM 568 O O . GLU A 1 76 ? -13.609 9.43 23.609 1 93.44 76 GLU A O 1
ATOM 573 N N . GLY A 1 77 ? -15.539 9.188 24.812 1 95.06 77 GLY A N 1
ATOM 574 C CA . GLY A 1 77 ? -14.844 8.742 26.016 1 95.06 77 GLY A CA 1
ATOM 575 C C . GLY A 1 77 ? -14.523 9.867 26.969 1 95.06 77 GLY A C 1
ATOM 576 O O . GLY A 1 77 ? -13.625 9.742 27.812 1 95.06 77 GLY A O 1
ATOM 577 N N . TRP A 1 78 ? -15.242 10.938 26.859 1 95.69 78 TRP A N 1
ATOM 578 C CA . TRP A 1 78 ? -15 12.086 27.734 1 95.69 78 TRP A CA 1
ATOM 579 C C . TRP A 1 78 ? -15.57 11.844 29.125 1 95.69 78 TRP A C 1
ATOM 581 O O . TRP A 1 78 ? -16.641 11.258 29.266 1 95.69 78 TRP A O 1
ATOM 591 N N . ARG A 1 79 ? -14.797 12.25 30.109 1 94.94 79 ARG A N 1
ATOM 592 C CA . ARG A 1 79 ? -15.266 12.242 31.484 1 94.94 79 ARG A CA 1
ATOM 593 C C . ARG A 1 79 ? -16.453 13.188 31.672 1 94.94 79 ARG A C 1
ATOM 595 O O . ARG A 1 79 ? -17.406 12.867 32.375 1 94.94 79 ARG A O 1
ATOM 602 N N . HIS A 1 80 ? -16.344 14.398 31.016 1 96.88 80 HIS A N 1
ATOM 603 C CA . HIS A 1 80 ? -17.375 15.414 30.953 1 96.88 80 HIS A CA 1
ATOM 604 C C . HIS A 1 80 ? -17.766 15.727 29.516 1 96.88 80 HIS A C 1
ATOM 606 O O . HIS A 1 80 ? -16.938 15.594 28.609 1 96.88 80 HIS A O 1
ATOM 612 N N . ASP A 1 81 ? -19.078 16.062 29.375 1 97.69 81 ASP A N 1
ATOM 613 C CA . ASP A 1 81 ? -19.453 16.516 28.047 1 97.69 81 ASP A CA 1
ATOM 614 C C . ASP A 1 81 ? -18.469 17.562 27.516 1 97.69 81 ASP A C 1
ATOM 616 O O . ASP A 1 81 ? -18.219 18.578 28.172 1 97.69 81 ASP A O 1
ATOM 620 N N . PRO A 1 82 ? -17.906 17.312 26.359 1 98.31 82 PRO A N 1
ATOM 621 C CA . PRO A 1 82 ? -16.828 18.156 25.828 1 98.31 82 PRO A CA 1
ATOM 622 C C . PRO A 1 82 ? -17.266 19.609 25.656 1 98.31 82 PRO A C 1
ATOM 624 O O . PRO A 1 82 ? -16.438 20.5 25.5 1 98.31 82 PRO A O 1
ATOM 627 N N . PHE A 1 83 ? -18.562 19.953 25.688 1 98.56 83 PHE A N 1
ATOM 628 C CA . PHE A 1 83 ? -19.031 21.297 25.422 1 98.56 83 PHE A CA 1
ATOM 629 C C . PHE A 1 83 ? -19.859 21.828 26.594 1 98.56 83 PHE A C 1
ATOM 631 O O . PHE A 1 83 ? -20.641 22.766 26.453 1 98.56 83 PHE A O 1
ATOM 638 N N . ALA A 1 84 ? -19.641 21.234 27.75 1 98.19 84 ALA A N 1
ATOM 639 C CA . ALA A 1 84 ? -20.375 21.672 28.938 1 98.19 84 ALA A CA 1
ATOM 640 C C . ALA A 1 84 ? -19.578 22.703 29.734 1 98.19 84 ALA A C 1
ATOM 642 O O . ALA A 1 84 ? -20.125 23.375 30.594 1 98.19 84 ALA A O 1
ATOM 643 N N . ALA A 1 85 ? -18.312 22.75 29.484 1 98.44 85 ALA A N 1
ATOM 644 C CA . ALA A 1 85 ? -17.438 23.703 30.172 1 98.44 85 ALA A CA 1
ATOM 645 C C . ALA A 1 85 ? -17.484 23.516 31.672 1 98.44 85 ALA A C 1
ATOM 647 O O . ALA A 1 85 ? -17.656 24.469 32.438 1 98.44 85 ALA A O 1
ATOM 648 N N . VAL A 1 86 ? -17.297 22.312 32.062 1 98.31 86 VAL A N 1
ATOM 649 C CA . VAL A 1 86 ? -17.359 21.953 33.469 1 98.31 86 VAL A CA 1
ATOM 650 C C . VAL A 1 86 ? -16.031 22.297 34.156 1 98.31 86 VAL A C 1
ATOM 652 O O . VAL A 1 86 ? -14.961 22.078 33.594 1 98.31 86 VAL A O 1
ATOM 655 N N . ILE A 1 87 ? -16.156 22.891 35.375 1 98.31 87 ILE A N 1
ATOM 656 C CA . ILE A 1 87 ? -14.969 23.094 36.219 1 98.31 87 ILE A CA 1
ATOM 657 C C . ILE A 1 87 ? -14.969 22.062 37.344 1 98.31 87 ILE A C 1
ATOM 659 O O . ILE A 1 87 ? -15.922 21.984 38.125 1 98.31 87 ILE A O 1
ATOM 663 N N . GLU A 1 88 ? -13.953 21.266 37.344 1 98.25 88 GLU A N 1
ATOM 664 C CA . GLU A 1 88 ? -13.75 20.281 38.406 1 98.25 88 GLU A CA 1
ATOM 665 C C . GLU A 1 88 ? -12.297 20.266 38.875 1 98.25 88 GLU A C 1
ATOM 667 O O . GLU A 1 88 ? -11.383 20.188 38.062 1 98.25 88 GLU A O 1
ATOM 672 N N . ASP A 1 89 ? -12.07 20.422 40.281 1 97.56 89 ASP A N 1
ATOM 673 C CA . ASP A 1 89 ? -10.758 20.359 40.906 1 97.56 89 ASP A CA 1
ATOM 674 C C . ASP A 1 89 ? -9.812 21.391 40.281 1 97.56 89 ASP A C 1
ATOM 676 O O . ASP A 1 89 ? -8.656 21.078 39.969 1 97.56 89 ASP A O 1
ATOM 680 N N . GLY A 1 90 ? -10.359 22.531 39.875 1 98.12 90 GLY A N 1
ATOM 681 C CA . GLY A 1 90 ? -9.57 23.656 39.406 1 98.12 90 GLY A CA 1
ATOM 682 C C . GLY A 1 90 ? -9.273 23.594 37.938 1 98.12 90 GLY A C 1
ATOM 683 O O . GLY A 1 90 ? -8.578 24.453 37.375 1 98.12 90 GLY A O 1
ATOM 684 N N . LEU A 1 91 ? -9.836 22.562 37.312 1 98.38 91 LEU A N 1
ATOM 685 C CA . LEU A 1 91 ? -9.641 22.375 35.875 1 98.38 91 LEU A CA 1
ATOM 686 C C . LEU A 1 91 ? -10.914 22.703 35.094 1 98.38 91 LEU A C 1
ATOM 688 O O . LEU A 1 91 ? -12 22.25 35.469 1 98.38 91 LEU A O 1
ATOM 692 N N . LEU A 1 92 ? -10.773 23.516 34.125 1 98.62 92 LEU A N 1
ATOM 693 C CA . LEU A 1 92 ? -11.859 23.766 33.188 1 98.62 92 LEU A CA 1
ATOM 694 C C . LEU A 1 92 ? -11.789 22.797 32 1 98.62 92 LEU A C 1
ATOM 696 O O . LEU A 1 92 ? -10.867 22.859 31.188 1 98.62 92 LEU A O 1
ATOM 700 N N . PHE A 1 93 ? -12.805 21.922 31.906 1 98.56 93 PHE A N 1
ATOM 701 C CA . PHE A 1 93 ? -12.844 20.891 30.859 1 98.56 93 PHE A CA 1
ATOM 702 C C . PHE A 1 93 ? -13.641 21.391 29.656 1 98.56 93 PHE A C 1
ATOM 704 O O . PHE A 1 93 ? -14.68 22.031 29.812 1 98.56 93 PHE A O 1
ATOM 711 N N . GLY A 1 94 ? -13.062 21.078 28.469 1 98.56 94 GLY A N 1
ATOM 712 C CA . GLY A 1 94 ? -13.805 21.359 27.25 1 98.56 94 GLY A CA 1
ATOM 713 C C . GLY A 1 94 ? -12.945 21.297 26 1 98.56 94 GLY A C 1
ATOM 714 O O . GLY A 1 94 ? -11.766 21.656 26.031 1 98.56 94 GLY A O 1
ATOM 715 N N . ARG A 1 95 ? -13.562 20.797 24.875 1 98.38 95 ARG A N 1
ATOM 716 C CA . ARG A 1 95 ? -12.875 20.859 23.594 1 98.38 95 ARG A CA 1
ATOM 717 C C . ARG A 1 95 ? -12.602 22.312 23.188 1 98.38 95 ARG A C 1
ATOM 719 O O . ARG A 1 95 ? -13.523 23.109 23.031 1 98.38 95 ARG A O 1
ATOM 726 N N . GLY A 1 96 ? -11.352 22.688 23.109 1 98 96 GLY A N 1
ATOM 727 C CA . GLY A 1 96 ? -10.953 24.047 22.797 1 98 96 GLY A CA 1
ATOM 728 C C . GLY A 1 96 ? -10.477 24.844 24 1 98 96 GLY A C 1
ATOM 729 O O . GLY A 1 96 ? -10.031 25.984 23.875 1 98 96 GLY A O 1
ATOM 730 N N . ALA A 1 97 ? -10.469 24.219 25.141 1 98.56 97 ALA A N 1
ATOM 731 C CA . ALA A 1 97 ? -10.047 24.906 26.359 1 98.56 97 ALA A CA 1
ATOM 732 C C . ALA A 1 97 ? -8.602 25.391 26.234 1 98.56 97 ALA A C 1
ATOM 734 O O . ALA A 1 97 ? -8.273 26.5 26.656 1 98.56 97 ALA A O 1
ATOM 735 N N . VAL A 1 98 ? -7.84 24.562 25.641 1 97.88 98 VAL A N 1
ATOM 736 C CA . VAL A 1 98 ? -6.422 24.875 25.469 1 97.88 98 VAL A CA 1
ATOM 737 C C . VAL A 1 98 ? -6.16 25.344 24.047 1 97.88 98 VAL A C 1
ATOM 739 O O . VAL A 1 98 ? -5.434 26.328 23.828 1 97.88 98 VAL A O 1
ATOM 742 N N . ASP A 1 99 ? -6.777 24.859 22.984 1 96.88 99 ASP A N 1
ATOM 743 C CA . ASP A 1 99 ? -6.559 25.141 21.562 1 96.88 99 ASP A CA 1
ATOM 744 C C . ASP A 1 99 ? -7.844 25.609 20.891 1 96.88 99 ASP A C 1
ATOM 746 O O . ASP A 1 99 ? -8.578 24.812 20.297 1 96.88 99 ASP A O 1
ATOM 750 N N . MET A 1 100 ? -8.25 26.812 20.984 1 96.88 100 MET A N 1
ATOM 751 C CA . MET A 1 100 ? -7.504 27.797 21.766 1 96.88 100 MET A CA 1
ATOM 752 C C . MET A 1 100 ? -8.43 28.875 22.297 1 96.88 100 MET A C 1
ATOM 754 O O . MET A 1 100 ? -8.031 30.047 22.422 1 96.88 100 MET A O 1
ATOM 758 N N . LYS A 1 101 ? -9.688 28.469 22.562 1 98.62 101 LYS A N 1
ATOM 759 C CA . LYS A 1 101 ? -10.68 29.422 23.078 1 98.62 101 LYS A CA 1
ATOM 760 C C . LYS A 1 101 ? -10.266 29.969 24.438 1 98.62 101 LYS A C 1
ATOM 762 O O . LYS A 1 101 ? -10.609 31.094 24.781 1 98.62 101 LYS A O 1
ATOM 767 N N . GLY A 1 102 ? -9.555 29.203 25.188 1 98.62 102 GLY A N 1
ATOM 768 C CA . GLY A 1 102 ? -9.023 29.688 26.453 1 98.62 102 GLY A CA 1
ATOM 769 C C . GLY A 1 102 ? -8.148 30.906 26.312 1 98.62 102 GLY A C 1
ATOM 770 O O . GLY A 1 102 ? -8.297 31.891 27.047 1 98.62 102 GLY A O 1
ATOM 771 N N . ALA A 1 103 ? -7.246 30.859 25.344 1 98.81 103 ALA A N 1
ATOM 772 C CA . ALA A 1 103 ? -6.344 31.984 25.125 1 98.81 103 ALA A CA 1
ATOM 773 C C . ALA A 1 103 ? -7.113 33.219 24.656 1 98.81 103 ALA A C 1
ATOM 775 O O . ALA A 1 103 ? -6.773 34.344 25.016 1 98.81 103 ALA A O 1
ATOM 776 N N . ILE A 1 104 ? -8.109 33.031 23.844 1 98.81 104 ILE A N 1
ATOM 777 C CA . ILE A 1 104 ? -8.945 34.156 23.391 1 98.81 104 ILE A CA 1
ATOM 778 C C . ILE A 1 104 ? -9.602 34.812 24.609 1 98.81 104 ILE A C 1
ATOM 780 O O . ILE A 1 104 ? -9.555 36.031 24.75 1 98.81 104 ILE A O 1
ATOM 784 N N . ALA A 1 105 ? -10.172 34.031 25.469 1 98.81 105 ALA A N 1
ATOM 785 C CA . ALA A 1 105 ? -10.82 34.531 26.672 1 98.81 105 ALA A CA 1
ATOM 786 C C . ALA A 1 105 ? -9.828 35.281 27.547 1 98.81 105 ALA A C 1
ATOM 788 O O . ALA A 1 105 ? -10.148 36.344 28.109 1 98.81 105 ALA A O 1
ATOM 789 N N . ALA A 1 106 ? -8.68 34.719 27.688 1 98.81 106 ALA A N 1
ATOM 790 C CA . ALA A 1 106 ? -7.641 35.375 28.5 1 98.81 106 ALA A CA 1
ATOM 791 C C . ALA A 1 106 ? -7.273 36.75 27.938 1 98.81 106 ALA A C 1
ATOM 793 O O . ALA A 1 106 ? -7.086 37.688 28.688 1 98.81 106 ALA A O 1
ATOM 794 N N . PHE A 1 107 ? -7.121 36.844 26.656 1 98.75 107 PHE A N 1
ATOM 795 C CA . PHE A 1 107 ? -6.77 38.125 26.016 1 98.75 107 PHE A CA 1
ATOM 796 C C . PHE A 1 107 ? -7.867 39.156 26.234 1 98.75 107 PHE A C 1
ATOM 798 O O . PHE A 1 107 ? -7.582 40.312 26.547 1 98.75 107 PHE A O 1
ATOM 805 N N . VAL A 1 108 ? -9.109 38.75 26.094 1 98.56 108 VAL A N 1
ATOM 806 C CA . VAL A 1 108 ? -10.242 39.656 26.297 1 98.56 108 VAL A CA 1
ATOM 807 C C . VAL A 1 108 ? -10.281 40.125 27.75 1 98.56 108 VAL A C 1
ATOM 809 O O . VAL A 1 108 ? -10.562 41.312 28.031 1 98.56 108 VAL A O 1
ATOM 812 N N . ALA A 1 109 ? -10.023 39.219 28.641 1 98.44 109 ALA A N 1
ATOM 813 C CA . ALA A 1 109 ? -9.977 39.594 30.047 1 98.44 109 ALA A CA 1
ATOM 814 C C . ALA A 1 109 ? -8.891 40.625 30.297 1 98.44 109 ALA A C 1
ATOM 816 O O . ALA A 1 109 ? -9.078 41.562 31.094 1 98.44 109 ALA A O 1
ATOM 817 N N . ALA A 1 110 ? -7.746 40.438 29.688 1 98 110 ALA A N 1
ATOM 818 C CA . ALA A 1 110 ? -6.664 41.406 29.797 1 98 110 ALA A CA 1
ATOM 819 C C . ALA A 1 110 ? -7.113 42.781 29.312 1 98 110 ALA A C 1
ATOM 821 O O . ALA A 1 110 ? -6.797 43.812 29.938 1 98 110 ALA A O 1
ATOM 822 N N . LEU A 1 111 ? -7.812 42.812 28.25 1 97.19 111 LEU A N 1
ATOM 823 C CA . LEU A 1 111 ? -8.344 44.062 27.703 1 97.19 111 LEU A CA 1
ATOM 824 C C . LEU A 1 111 ? -9.344 44.719 28.672 1 97.19 111 LEU A C 1
ATOM 826 O O . LEU A 1 111 ? -9.312 45.906 28.891 1 97.19 111 LEU A O 1
ATOM 830 N N . ALA A 1 112 ? -10.203 43.875 29.188 1 96.62 112 ALA A N 1
ATOM 831 C CA . ALA A 1 112 ? -11.273 44.375 30.047 1 96.62 112 ALA A CA 1
ATOM 832 C C . ALA A 1 112 ? -10.703 45 31.312 1 96.62 112 ALA A C 1
ATOM 834 O O . ALA A 1 112 ? -11.336 45.875 31.906 1 96.62 112 ALA A O 1
ATOM 835 N N . ALA A 1 113 ? -9.555 44.562 31.672 1 95.12 113 ALA A N 1
ATOM 836 C CA . ALA A 1 113 ? -8.938 45.062 32.906 1 95.12 113 ALA A CA 1
ATOM 837 C C . ALA A 1 113 ? -8.188 46.375 32.656 1 95.12 113 ALA A C 1
ATOM 839 O O . ALA A 1 113 ? -7.578 46.906 33.562 1 95.12 113 ALA A O 1
ATOM 840 N N . ARG A 1 114 ? -8.258 46.844 31.469 1 91.94 114 ARG A N 1
ATOM 841 C CA . ARG A 1 114 ? -7.508 48.031 31.094 1 91.94 114 ARG A CA 1
ATOM 842 C C . ARG A 1 114 ? -8.438 49.125 30.547 1 91.94 114 ARG A C 1
ATOM 844 O O . ARG A 1 114 ? -9.508 48.812 30.031 1 91.94 114 ARG A O 1
ATOM 851 N N . PRO A 1 115 ? -7.941 50.344 30.719 1 88.19 115 PRO A N 1
ATOM 852 C CA . PRO A 1 115 ? -8.766 51.438 30.156 1 88.19 115 PRO A CA 1
ATOM 853 C C . PRO A 1 115 ? -8.898 51.312 28.641 1 88.19 115 PRO A C 1
ATOM 855 O O . PRO A 1 115 ? -7.973 50.875 27.953 1 88.19 115 PRO A O 1
ATOM 858 N N . ALA A 1 116 ? -10.008 51.812 28.219 1 86.12 116 ALA A N 1
ATOM 859 C CA . ALA A 1 116 ? -10.281 51.75 26.781 1 86.12 116 ALA A CA 1
ATOM 860 C C . ALA A 1 116 ? -9.422 52.75 26.016 1 86.12 116 ALA A C 1
ATOM 862 O O . ALA A 1 116 ? -9.164 52.562 24.812 1 86.12 116 ALA A O 1
ATOM 863 N N . ASN A 1 117 ? -9.047 53.719 26.75 1 86.44 117 ASN A N 1
ATOM 864 C CA . ASN A 1 117 ? -8.242 54.75 26.078 1 86.44 117 ASN A CA 1
ATOM 865 C C . ASN A 1 117 ? -6.758 54.375 26.094 1 86.44 117 ASN A C 1
ATOM 867 O O . ASN A 1 117 ? -6.164 54.219 27.156 1 86.44 117 ASN A O 1
ATOM 871 N N . HIS A 1 118 ? -6.23 53.906 25.062 1 87.94 118 HIS A N 1
ATOM 872 C CA . HIS A 1 118 ? -4.82 53.562 24.875 1 87.94 118 HIS A CA 1
ATOM 873 C C . HIS A 1 118 ? -4.289 54.188 23.578 1 87.94 118 HIS A C 1
ATOM 875 O O . HIS A 1 118 ? -5.07 54.594 22.719 1 87.94 118 HIS A O 1
ATOM 881 N N . ALA A 1 119 ? -3.008 54.344 23.578 1 89.75 119 ALA A N 1
ATOM 882 C CA . ALA A 1 119 ? -2.379 54.812 22.359 1 89.75 119 ALA A CA 1
ATOM 883 C C . ALA A 1 119 ? -2.289 53.688 21.312 1 89.75 119 ALA A C 1
ATOM 885 O O . ALA A 1 119 ? -2.115 52.531 21.672 1 89.75 119 ALA A O 1
ATOM 886 N N . GLY A 1 120 ? -2.686 54.031 20.141 1 95.38 120 GLY A N 1
ATOM 887 C CA . GLY A 1 120 ? -2.516 53.094 19.047 1 95.38 120 GLY A CA 1
ATOM 888 C C . GLY A 1 120 ? -3.762 52.281 18.766 1 95.38 120 GLY A C 1
ATOM 889 O O . GLY A 1 120 ? -4.867 52.656 19.156 1 95.38 120 GLY A O 1
ATOM 890 N N . THR A 1 121 ? -3.559 51.188 18 1 97.38 121 THR A N 1
ATOM 891 C CA . THR A 1 121 ? -4.652 50.344 17.531 1 97.38 121 THR A CA 1
ATOM 892 C C . THR A 1 121 ? -4.473 48.906 18.016 1 97.38 121 THR A C 1
ATOM 894 O O . THR A 1 121 ? -3.361 48.375 18.016 1 97.38 121 THR A O 1
ATOM 897 N N . ILE A 1 122 ? -5.531 48.344 18.5 1 97.81 122 ILE A N 1
ATOM 898 C CA . ILE A 1 122 ? -5.566 46.906 18.812 1 97.81 122 ILE A CA 1
ATOM 899 C C . ILE A 1 122 ? -6.582 46.219 17.906 1 97.81 122 ILE A C 1
ATOM 901 O O . ILE A 1 122 ? -7.715 46.688 17.75 1 97.81 122 ILE A O 1
ATOM 905 N N . SER A 1 123 ? -6.188 45.156 17.281 1 98.44 123 SER A N 1
ATOM 906 C CA . SER A 1 123 ? -7.109 44.375 16.469 1 98.44 123 SER A CA 1
ATOM 907 C C . SER A 1 123 ? -7.094 42.906 16.891 1 98.44 123 SER A C 1
ATOM 909 O O . SER A 1 123 ? -6.055 42.375 17.297 1 98.44 123 SER A O 1
ATOM 911 N N . LEU A 1 124 ? -8.242 42.25 16.859 1 98.81 124 LEU A N 1
ATOM 912 C CA . LEU A 1 124 ? -8.375 40.812 16.984 1 98.81 124 LEU A CA 1
ATOM 913 C C . LEU A 1 124 ? -8.781 40.188 15.656 1 98.81 124 LEU A C 1
ATOM 915 O O . LEU A 1 124 ? -9.766 40.594 15.039 1 98.81 124 LEU A O 1
ATOM 919 N N . LEU A 1 125 ? -7.961 39.312 15.156 1 98.81 125 LEU A N 1
ATOM 920 C CA . LEU A 1 125 ? -8.227 38.5 13.961 1 98.81 125 LEU A CA 1
ATOM 921 C C . LEU A 1 125 ? -8.641 37.094 14.336 1 98.81 125 LEU A C 1
ATOM 923 O O . LEU A 1 125 ? -7.789 36.25 14.617 1 98.81 125 LEU A O 1
ATOM 927 N N . ILE A 1 126 ? -9.93 36.781 14.281 1 98.81 126 ILE A N 1
ATOM 928 C CA . ILE A 1 126 ? -10.469 35.531 14.789 1 98.81 126 ILE A CA 1
ATOM 929 C C . ILE A 1 126 ? -11.07 34.719 13.641 1 98.81 126 ILE A C 1
ATOM 931 O O . ILE A 1 126 ? -11.969 35.188 12.945 1 98.81 126 ILE A O 1
ATOM 935 N N . THR A 1 127 ? -10.555 33.5 13.453 1 98.62 127 THR A N 1
ATOM 936 C CA . THR A 1 127 ? -11.016 32.688 12.328 1 98.62 127 THR A CA 1
ATOM 937 C C . THR A 1 127 ? -11.797 31.469 12.812 1 98.62 127 THR A C 1
ATOM 939 O O . THR A 1 127 ? -11.711 31.109 13.984 1 98.62 127 THR A O 1
ATOM 942 N N . GLY A 1 128 ? -12.625 30.953 11.906 1 97.69 128 GLY A N 1
ATOM 943 C CA . GLY A 1 128 ? -13.312 29.688 12.133 1 97.69 128 GLY A CA 1
ATOM 944 C C . GLY A 1 128 ? -12.766 28.547 11.289 1 97.69 128 GLY A C 1
ATOM 945 O O . GLY A 1 128 ? -13.422 27.516 11.117 1 97.69 128 GLY A O 1
ATOM 946 N N . ASP A 1 129 ? -11.539 28.719 10.742 1 96.5 129 ASP A N 1
ATOM 947 C CA . ASP A 1 129 ? -11.055 27.734 9.781 1 96.5 129 ASP A CA 1
ATOM 948 C C . ASP A 1 129 ? -9.57 27.453 9.992 1 96.5 129 ASP A C 1
ATOM 950 O O . ASP A 1 129 ? -8.789 27.422 9.039 1 96.5 129 ASP A O 1
ATOM 954 N N . GLU A 1 130 ? -9.133 27.312 11.219 1 93.44 130 GLU A N 1
ATOM 955 C CA . GLU A 1 130 ? -7.758 26.906 11.492 1 93.44 130 GLU A CA 1
ATOM 956 C C . GLU A 1 130 ? -7.602 25.391 11.477 1 93.44 130 GLU A C 1
ATOM 958 O O . GLU A 1 130 ? -6.594 24.875 11 1 93.44 130 GLU A O 1
ATOM 963 N N . GLU A 1 131 ? -8.609 24.75 11.891 1 90.06 131 GLU A N 1
ATOM 964 C CA . GLU A 1 131 ? -8.578 23.297 12.039 1 90.06 131 GLU A CA 1
ATOM 965 C C . GLU A 1 131 ? -9.031 22.594 10.758 1 90.06 131 GLU A C 1
ATOM 967 O O . GLU A 1 131 ? -9.055 21.359 10.695 1 90.06 131 GLU A O 1
ATOM 972 N N . GLY A 1 132 ? -9.461 23.344 9.781 1 90.12 132 GLY A N 1
ATOM 973 C CA . GLY A 1 132 ? -9.945 22.812 8.516 1 90.12 132 GLY A CA 1
ATOM 974 C C . GLY A 1 132 ? -8.945 22.969 7.387 1 90.12 132 GLY A C 1
ATOM 975 O O . GLY A 1 132 ? -7.77 22.625 7.539 1 90.12 132 GLY A O 1
ATOM 976 N N . ASP A 1 133 ? -9.422 23.453 6.258 1 86.94 133 ASP A N 1
ATOM 977 C CA . ASP A 1 133 ? -8.594 23.531 5.062 1 86.94 133 ASP A CA 1
ATOM 978 C C . ASP A 1 133 ? -7.746 24.812 5.074 1 86.94 133 ASP A C 1
ATOM 980 O O . ASP A 1 133 ? -6.77 24.906 4.332 1 86.94 133 ASP A O 1
ATOM 984 N N . ALA A 1 134 ? -8.188 25.75 5.891 1 92.38 134 ALA A N 1
ATOM 985 C CA . ALA A 1 134 ? -7.453 27 6.07 1 92.38 134 ALA A CA 1
ATOM 986 C C . ALA A 1 134 ? -7.418 27.812 4.773 1 92.38 134 ALA A C 1
ATOM 988 O O . ALA A 1 134 ? -6.406 28.438 4.453 1 92.38 134 ALA A O 1
ATOM 989 N N . VAL A 1 135 ? -8.477 27.703 3.994 1 92.5 135 VAL A N 1
ATOM 990 C CA . VAL A 1 135 ? -8.57 28.422 2.734 1 92.5 135 VAL A CA 1
ATOM 991 C C . VAL A 1 135 ? -9.344 29.734 2.947 1 92.5 135 VAL A C 1
ATOM 993 O O . VAL A 1 135 ? -8.969 30.781 2.406 1 92.5 135 VAL A O 1
ATOM 996 N N . ASP A 1 136 ? -10.344 29.625 3.822 1 96.56 136 ASP A N 1
ATOM 997 C CA . ASP A 1 136 ? -11.289 30.734 3.93 1 96.56 136 ASP A CA 1
ATOM 998 C C . ASP A 1 136 ? -11.172 31.422 5.285 1 96.56 136 ASP A C 1
ATOM 1000 O O . ASP A 1 136 ? -12.047 32.219 5.672 1 96.56 136 ASP A O 1
ATOM 1004 N N . GLY A 1 137 ? -10.117 31.125 6.023 1 97.56 137 GLY A N 1
ATOM 1005 C CA . GLY A 1 137 ? -9.945 31.672 7.352 1 97.56 137 GLY A CA 1
ATOM 1006 C C . GLY A 1 137 ? -8.992 32.844 7.383 1 97.56 137 GLY A C 1
ATOM 1007 O O . GLY A 1 137 ? -9.219 33.875 6.723 1 97.56 137 GLY A O 1
ATOM 1008 N N . THR A 1 138 ? -7.934 32.688 8.094 1 98 138 THR A N 1
ATOM 1009 C CA . THR A 1 138 ? -6.969 33.75 8.367 1 98 138 THR A CA 1
ATOM 1010 C C . THR A 1 138 ? -6.422 34.344 7.07 1 98 138 THR A C 1
ATOM 1012 O O . THR A 1 138 ? -6.211 35.531 6.969 1 98 138 THR A O 1
ATOM 1015 N N . ARG A 1 139 ? -6.203 33.531 6.105 1 96.69 139 ARG A N 1
ATOM 1016 C CA . ARG A 1 139 ? -5.68 34 4.828 1 96.69 139 ARG A CA 1
ATOM 1017 C C . ARG A 1 139 ? -6.586 35.062 4.238 1 96.69 139 ARG A C 1
ATOM 1019 O O . ARG A 1 139 ? -6.109 36.125 3.797 1 96.69 139 ARG A O 1
ATOM 1026 N N . ARG A 1 140 ? -7.828 34.812 4.227 1 97.88 140 ARG A N 1
ATOM 1027 C CA . ARG A 1 140 ? -8.789 35.75 3.658 1 97.88 140 ARG A CA 1
ATOM 1028 C C . ARG A 1 140 ? -8.898 37 4.504 1 97.88 140 ARG A C 1
ATOM 1030 O O . ARG A 1 140 ? -9.117 38.094 3.979 1 97.88 140 ARG A O 1
ATOM 1037 N N . ILE A 1 141 ? -8.828 36.844 5.824 1 98.44 141 ILE A N 1
ATOM 1038 C CA . ILE A 1 141 ? -8.82 38 6.719 1 98.44 141 ILE A CA 1
ATOM 1039 C C . ILE A 1 141 ? -7.66 38.906 6.355 1 98.44 141 ILE A C 1
ATOM 1041 O O . ILE A 1 141 ? -7.852 40.125 6.199 1 98.44 141 ILE A O 1
ATOM 1045 N N . LEU A 1 142 ? -6.516 38.344 6.199 1 98.38 142 LEU A N 1
ATOM 1046 C CA . LEU A 1 142 ? -5.309 39.125 5.941 1 98.38 142 LEU A CA 1
ATOM 1047 C C . LEU A 1 142 ? -5.387 39.781 4.578 1 98.38 142 LEU A C 1
ATOM 1049 O O . LEU A 1 142 ? -4.961 40.938 4.434 1 98.38 142 LEU A O 1
ATOM 1053 N N . ASP A 1 143 ? -5.91 39.094 3.596 1 97.81 143 ASP A N 1
ATOM 1054 C CA . ASP A 1 143 ? -6.129 39.719 2.293 1 97.81 143 ASP A CA 1
ATOM 1055 C C . ASP A 1 143 ? -7.023 40.938 2.412 1 97.81 143 ASP A C 1
ATOM 1057 O O . ASP A 1 143 ? -6.734 42 1.818 1 97.81 143 ASP A O 1
ATOM 1061 N N . HIS A 1 144 ? -8.055 40.812 3.125 1 97.69 144 HIS A N 1
ATOM 1062 C CA . HIS A 1 144 ? -9.008 41.906 3.34 1 97.69 144 HIS A CA 1
ATOM 1063 C C . HIS A 1 144 ? -8.344 43.094 4.02 1 97.69 144 HIS A C 1
ATOM 1065 O O . HIS A 1 144 ? -8.516 44.219 3.592 1 97.69 144 HIS A O 1
ATOM 1071 N N . LEU A 1 145 ? -7.617 42.844 5.098 1 98.06 145 LEU A N 1
ATOM 1072 C CA . LEU A 1 145 ? -6.953 43.906 5.852 1 98.06 145 LEU A CA 1
ATOM 1073 C C . LEU A 1 145 ? -5.867 44.562 5.012 1 98.06 145 LEU A C 1
ATOM 1075 O O . LEU A 1 145 ? -5.656 45.781 5.113 1 98.06 145 LEU A O 1
ATOM 1079 N N . ALA A 1 146 ? -5.156 43.781 4.281 1 97.75 146 ALA A N 1
ATOM 1080 C CA . ALA A 1 146 ? -4.125 44.312 3.404 1 97.75 146 ALA A CA 1
ATOM 1081 C C . ALA A 1 146 ? -4.727 45.281 2.391 1 97.75 146 ALA A C 1
ATOM 1083 O O . ALA A 1 146 ? -4.156 46.344 2.123 1 97.75 146 ALA A O 1
ATOM 1084 N N . ALA A 1 147 ? -5.832 44.969 1.825 1 97.25 147 ALA A N 1
ATOM 1085 C CA . ALA A 1 147 ? -6.508 45.781 0.821 1 97.25 147 ALA A CA 1
ATOM 1086 C C . ALA A 1 147 ? -6.945 47.125 1.408 1 97.25 147 ALA A C 1
ATOM 1088 O O . ALA A 1 147 ? -7 48.125 0.699 1 97.25 147 ALA A O 1
ATOM 1089 N N . SER A 1 148 ? -7.176 47.188 2.67 1 95.12 148 SER A N 1
ATOM 1090 C CA . SER A 1 148 ? -7.664 48.406 3.297 1 95.12 148 SER A CA 1
ATOM 1091 C C . SER A 1 148 ? -6.551 49.094 4.066 1 95.12 148 SER A C 1
ATOM 1093 O O . SER A 1 148 ? -6.793 50.125 4.73 1 95.12 148 SER A O 1
ATOM 1095 N N . GLY A 1 149 ? -5.363 48.5 4.062 1 95 149 GLY A N 1
ATOM 1096 C CA . GLY A 1 149 ? -4.246 49.094 4.781 1 95 149 GLY A CA 1
ATOM 1097 C C . GLY A 1 149 ? -4.383 49 6.289 1 95 149 GLY A C 1
ATOM 1098 O O . GLY A 1 149 ? -3.918 49.875 7.016 1 95 149 GLY A O 1
ATOM 1099 N N . ALA A 1 150 ? -5.031 48 6.805 1 96.56 150 ALA A N 1
ATOM 1100 C CA . ALA A 1 150 ? -5.355 47.906 8.227 1 96.56 150 ALA A CA 1
ATOM 1101 C C . ALA A 1 150 ? -4.605 46.75 8.883 1 96.56 150 ALA A C 1
ATOM 1103 O O . ALA A 1 150 ? -5.066 46.219 9.883 1 96.56 150 ALA A O 1
ATOM 1104 N N . LEU A 1 151 ? -3.457 46.375 8.305 1 98.25 151 LEU A N 1
ATOM 1105 C CA . LEU A 1 151 ? -2.67 45.281 8.867 1 98.25 151 LEU A CA 1
ATOM 1106 C C . LEU A 1 151 ? -1.976 45.719 10.156 1 98.25 151 LEU A C 1
ATOM 1108 O O . LEU A 1 151 ? -1.492 46.844 10.258 1 98.25 151 LEU A O 1
ATOM 1112 N N . PRO A 1 152 ? -1.909 44.812 11.086 1 98.19 152 PRO A N 1
ATOM 1113 C CA . PRO A 1 152 ? -1.117 45.125 12.273 1 98.19 152 PRO A CA 1
ATOM 1114 C C . PRO A 1 152 ? 0.378 45.219 11.984 1 98.19 152 PRO A C 1
ATOM 1116 O O . PRO A 1 152 ? 0.849 44.688 10.977 1 98.19 152 PRO A O 1
ATOM 1119 N N . GLU A 1 153 ? 1.053 45.938 12.898 1 97.56 153 GLU A N 1
ATOM 1120 C CA . GLU A 1 153 ? 2.506 46.062 12.805 1 97.56 153 GLU A CA 1
ATOM 1121 C C . GLU A 1 153 ? 3.193 44.844 13.453 1 97.56 153 GLU A C 1
ATOM 1123 O O . GLU A 1 153 ? 4.348 44.562 13.141 1 97.56 153 GLU A O 1
ATOM 1128 N N . PHE A 1 154 ? 2.582 44.188 14.359 1 97.94 154 PHE A N 1
ATOM 1129 C CA . PHE A 1 154 ? 2.967 42.938 15.016 1 97.94 154 PHE A CA 1
ATOM 1130 C C . PHE A 1 154 ? 1.735 42.156 15.461 1 97.94 154 PHE A C 1
ATOM 1132 O O . PHE A 1 154 ? 0.742 42.75 15.891 1 97.94 154 PHE A O 1
ATOM 1139 N N . CYS A 1 155 ? 1.828 40.875 15.305 1 98.56 155 CYS A N 1
ATOM 1140 C CA . CYS A 1 155 ? 0.696 40.062 15.695 1 98.56 155 CYS A CA 1
ATOM 1141 C C . CYS A 1 155 ? 1.122 39 16.703 1 98.56 155 CYS A C 1
ATOM 1143 O O . CYS A 1 155 ? 2.199 38.406 16.578 1 98.56 155 CYS A O 1
ATOM 1145 N N . LEU A 1 156 ? 0.347 38.781 17.719 1 98.69 156 LEU A N 1
ATOM 1146 C CA . LEU A 1 156 ? 0.461 37.688 18.656 1 98.69 156 LEU A CA 1
ATOM 1147 C C . LEU A 1 156 ? -0.628 36.656 18.406 1 98.69 156 LEU A C 1
ATOM 1149 O O . LEU A 1 156 ? -1.815 36.969 18.391 1 98.69 156 LEU A O 1
ATOM 1153 N N . VAL A 1 157 ? -0.219 35.438 18.141 1 98.75 157 VAL A N 1
ATOM 1154 C CA . VAL A 1 157 ? -1.186 34.344 18.016 1 98.75 157 VAL A CA 1
ATOM 1155 C C . VAL A 1 157 ? -1.288 33.594 19.344 1 98.75 157 VAL A C 1
ATOM 1157 O O . VAL A 1 157 ? -0.272 33.219 19.922 1 98.75 157 VAL A O 1
ATOM 1160 N N . GLY A 1 158 ? -2.461 33.312 19.797 1 98.5 158 GLY A N 1
ATOM 1161 C CA . GLY A 1 158 ? -2.686 32.75 21.125 1 98.5 158 GLY A CA 1
ATOM 1162 C C . GLY A 1 158 ? -2.631 31.219 21.141 1 98.5 158 GLY A C 1
ATOM 1163 O O . GLY A 1 158 ? -3.213 30.594 22.031 1 98.5 158 GLY A O 1
ATOM 1164 N N . GLU A 1 159 ? -1.939 30.609 20.203 1 97.75 159 GLU A N 1
ATOM 1165 C CA . GLU A 1 159 ? -1.807 29.156 20.156 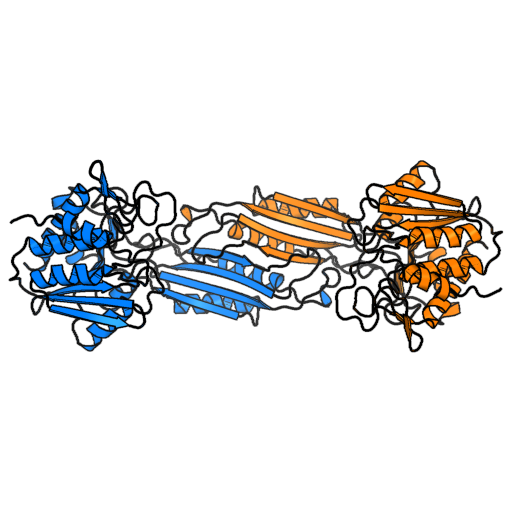1 97.75 159 GLU A CA 1
ATOM 1166 C C . GLU A 1 159 ? -1.154 28.625 21.438 1 97.75 159 GLU A C 1
ATOM 1168 O O . GLU A 1 159 ? -0.317 29.297 22.047 1 97.75 159 GLU A O 1
ATOM 1173 N N . PRO A 1 160 ? -1.562 27.391 21.844 1 97.31 160 PRO A N 1
ATOM 1174 C CA . PRO A 1 160 ? -0.831 26.781 22.953 1 97.31 160 PRO A CA 1
ATOM 1175 C C . PRO A 1 160 ? 0.609 26.422 22.594 1 97.31 160 PRO A C 1
ATOM 1177 O O . PRO A 1 160 ? 0.846 25.453 21.891 1 97.31 160 PRO A O 1
ATOM 1180 N N . THR A 1 161 ? 1.507 27.219 23.078 1 96.94 161 THR A N 1
ATOM 1181 C CA . THR A 1 161 ? 2.912 27.047 22.719 1 96.94 161 THR A CA 1
ATOM 1182 C C . THR A 1 161 ? 3.695 26.438 23.875 1 96.94 161 THR A C 1
ATOM 1184 O O . THR A 1 161 ? 4.797 25.922 23.672 1 96.94 161 THR A O 1
ATOM 1187 N N . CYS A 1 162 ? 3.168 26.578 25.094 1 96.75 162 CYS A N 1
ATOM 1188 C CA . CYS A 1 162 ? 3.902 26.094 26.266 1 96.75 162 CYS A CA 1
ATOM 1189 C C . CYS A 1 162 ? 3.869 24.578 26.328 1 96.75 162 CYS A C 1
ATOM 1191 O O . CYS A 1 162 ? 2.842 23.953 26.047 1 96.75 162 CYS A O 1
ATOM 1193 N N . ARG A 1 163 ? 4.957 23.969 26.797 1 91.5 163 ARG A N 1
ATOM 1194 C CA . ARG A 1 163 ? 5.137 22.531 26.719 1 91.5 163 ARG A CA 1
ATOM 1195 C C . ARG A 1 163 ? 4.816 21.859 28.047 1 91.5 163 ARG A C 1
ATOM 1197 O O . ARG A 1 163 ? 4.02 20.922 28.109 1 91.5 163 ARG A O 1
ATOM 1204 N N . ALA A 1 164 ? 5.441 22.422 29.047 1 94.62 164 ALA A N 1
ATOM 1205 C CA . ALA A 1 164 ? 5.328 21.781 30.344 1 94.62 164 ALA A CA 1
ATOM 1206 C C . ALA A 1 164 ? 4.727 22.734 31.375 1 94.62 164 ALA A C 1
ATOM 1208 O O . ALA A 1 164 ? 3.947 22.312 32.25 1 94.62 164 ALA A O 1
ATOM 1209 N N . ARG A 1 165 ? 5.168 23.938 31.266 1 97.38 165 ARG A N 1
ATOM 1210 C CA . ARG A 1 165 ? 4.719 24.984 32.188 1 97.38 165 ARG A CA 1
ATOM 1211 C C . ARG A 1 165 ? 4.367 26.266 31.438 1 97.38 165 ARG A C 1
ATOM 1213 O O . ARG A 1 165 ? 5.047 26.641 30.484 1 97.38 165 ARG A O 1
ATOM 1220 N N . LEU A 1 166 ? 3.346 26.906 32 1 98.25 166 LEU A N 1
ATOM 1221 C CA . LEU A 1 166 ? 3.014 28.203 31.422 1 98.25 166 LEU A CA 1
ATOM 1222 C C . LEU A 1 166 ? 4.223 29.125 31.438 1 98.25 166 LEU A C 1
ATOM 1224 O O . LEU A 1 166 ? 4.852 29.312 32.5 1 98.25 166 LEU A O 1
ATOM 1228 N N . GLY A 1 167 ? 4.566 29.609 30.25 1 98.38 167 GLY A N 1
ATOM 1229 C CA . GLY A 1 167 ? 5.656 30.562 30.172 1 98.38 167 GLY A CA 1
ATOM 1230 C C . GLY A 1 167 ? 6.93 29.969 29.594 1 98.38 167 GLY A C 1
ATOM 1231 O O . GLY A 1 167 ? 7.879 30.703 29.297 1 98.38 167 GLY A O 1
ATOM 1232 N N . ASP A 1 168 ? 6.969 28.734 29.312 1 98.12 168 ASP A N 1
ATOM 1233 C CA . ASP A 1 168 ? 8.242 28.078 29.016 1 98.12 168 ASP A CA 1
ATOM 1234 C C . ASP A 1 168 ? 8.641 28.266 27.562 1 98.12 168 ASP A C 1
ATOM 1236 O O . ASP A 1 168 ? 9.805 28.094 27.203 1 98.12 168 ASP A O 1
ATOM 1240 N N . THR A 1 169 ? 7.703 28.641 26.688 1 98 169 THR A N 1
ATOM 1241 C CA . THR A 1 169 ? 8.086 28.672 25.281 1 98 169 THR A CA 1
ATOM 1242 C C . THR A 1 169 ? 7.289 29.719 24.516 1 98 169 THR A C 1
ATOM 1244 O O . THR A 1 169 ? 6.059 29.766 24.609 1 98 169 THR A O 1
ATOM 1247 N N . ILE A 1 170 ? 7.906 30.594 23.797 1 98.19 170 ILE A N 1
ATOM 1248 C CA . ILE A 1 170 ? 7.352 31.469 22.766 1 98.19 170 ILE A CA 1
ATOM 1249 C C . ILE A 1 170 ? 7.762 30.984 21.391 1 98.19 170 ILE A C 1
ATOM 1251 O O . ILE A 1 170 ? 8.938 30.703 21.141 1 98.19 170 ILE A O 1
ATOM 1255 N N . LYS A 1 171 ? 6.828 30.828 20.516 1 98.12 171 LYS A N 1
ATOM 1256 C CA . LYS A 1 171 ? 7.168 30.453 19.141 1 98.12 171 LYS A CA 1
ATOM 1257 C C . LYS A 1 171 ? 7.375 31.688 18.266 1 98.12 171 LYS A C 1
ATOM 1259 O O . LYS A 1 171 ? 6.496 32.531 18.188 1 98.12 171 LYS A O 1
ATOM 1264 N N . ILE A 1 172 ? 8.508 31.766 17.641 1 98.06 172 ILE A N 1
ATOM 1265 C CA . ILE A 1 172 ? 8.836 32.938 16.812 1 98.06 172 ILE A CA 1
ATOM 1266 C C . ILE A 1 172 ? 8.953 32.5 15.352 1 98.06 172 ILE A C 1
ATOM 1268 O O . ILE A 1 172 ? 9.438 33.25 14.516 1 98.06 172 ILE A O 1
ATOM 1272 N N . GLY A 1 173 ? 8.578 31.25 15.07 1 97.44 173 GLY A N 1
ATOM 1273 C CA . GLY A 1 173 ? 8.602 30.656 13.742 1 97.44 173 GLY A CA 1
ATOM 1274 C C . GLY A 1 173 ? 8.008 29.266 13.703 1 97.44 173 GLY A C 1
ATOM 1275 O O . GLY A 1 173 ? 7.73 28.672 14.75 1 97.44 173 GLY A O 1
ATOM 1276 N N . ARG A 1 174 ? 7.789 28.828 12.5 1 97.25 174 ARG A N 1
ATOM 1277 C CA . ARG A 1 174 ? 7.312 27.469 12.234 1 97.25 174 ARG A CA 1
ATOM 1278 C C . ARG A 1 174 ? 7.918 26.922 10.953 1 97.25 174 ARG A C 1
ATOM 1280 O O . ARG A 1 174 ? 8.219 27.672 10.023 1 97.25 174 ARG A O 1
ATOM 1287 N N . ARG A 1 175 ? 8.031 25.578 10.945 1 96.75 175 ARG A N 1
ATOM 1288 C CA . ARG A 1 175 ? 8.422 24.922 9.703 1 96.75 175 ARG A CA 1
ATOM 1289 C C . ARG A 1 175 ? 7.293 24.969 8.68 1 96.75 175 ARG A C 1
ATOM 1291 O O . ARG A 1 175 ? 6.121 25.062 9.047 1 96.75 175 ARG A O 1
ATOM 1298 N N . GLY A 1 176 ? 7.742 24.938 7.391 1 96.5 176 GLY A N 1
ATOM 1299 C CA . GLY A 1 176 ? 6.773 24.766 6.324 1 96.5 176 GLY A CA 1
ATOM 1300 C C . GLY A 1 176 ? 6.297 23.328 6.184 1 96.5 176 GLY A C 1
ATOM 1301 O O . GLY A 1 176 ? 6.812 22.438 6.852 1 96.5 176 GLY A O 1
ATOM 1302 N N . SER A 1 177 ? 5.309 23.188 5.352 1 96.44 177 SER A N 1
ATOM 1303 C CA . SER A 1 177 ? 4.738 21.859 5.141 1 96.44 177 SER A CA 1
ATOM 1304 C C . SER A 1 177 ? 4.289 21.672 3.697 1 96.44 177 SER A C 1
ATOM 1306 O O . SER A 1 177 ? 3.625 22.547 3.131 1 96.44 177 SER A O 1
ATOM 1308 N N . ILE A 1 178 ? 4.688 20.641 3.133 1 97.12 178 ILE A N 1
ATOM 1309 C CA . ILE A 1 178 ? 4.285 20.281 1.776 1 97.12 178 ILE A CA 1
ATOM 1310 C C . ILE A 1 178 ? 3.881 18.812 1.73 1 97.12 178 ILE A C 1
ATOM 1312 O O . ILE A 1 178 ? 4.508 17.969 2.375 1 97.12 178 ILE A O 1
ATOM 1316 N N . SER A 1 179 ? 2.768 18.516 1.043 1 97.44 179 SER A N 1
ATOM 1317 C CA . SER A 1 179 ? 2.285 17.156 0.842 1 97.44 179 SER A CA 1
ATOM 1318 C C . SER A 1 179 ? 2.254 16.797 -0.639 1 97.44 179 SER A C 1
ATOM 1320 O O . SER A 1 179 ? 2.014 17.656 -1.489 1 97.44 179 SER A O 1
ATOM 1322 N N . ALA A 1 180 ? 2.484 15.578 -0.896 1 98.5 180 ALA A N 1
ATOM 1323 C CA . ALA A 1 180 ? 2.428 15.086 -2.27 1 98.5 180 ALA A CA 1
ATOM 1324 C C . ALA A 1 180 ? 1.704 13.742 -2.342 1 98.5 180 ALA A C 1
ATOM 1326 O O . ALA A 1 180 ? 1.825 12.914 -1.436 1 98.5 180 ALA A O 1
ATOM 1327 N N . HIS A 1 181 ? 0.916 13.578 -3.326 1 98.5 181 HIS A N 1
ATOM 1328 C CA . HIS A 1 181 ? 0.295 12.32 -3.727 1 98.5 181 HIS A CA 1
ATOM 1329 C C . HIS A 1 181 ? 0.781 11.875 -5.102 1 98.5 181 HIS A C 1
ATOM 1331 O O . HIS A 1 181 ? 0.538 12.562 -6.098 1 98.5 181 HIS A O 1
ATOM 1337 N N . VAL A 1 182 ? 1.465 10.773 -5.16 1 98.81 182 VAL A N 1
ATOM 1338 C CA . VAL A 1 182 ? 2.053 10.258 -6.395 1 98.81 182 VAL A CA 1
ATOM 1339 C C . VAL A 1 182 ? 1.286 9.023 -6.855 1 98.81 182 VAL A C 1
ATOM 1341 O O . VAL A 1 182 ? 1.07 8.094 -6.078 1 98.81 182 VAL A O 1
ATOM 1344 N N . THR A 1 183 ? 0.866 9.016 -8.047 1 98.75 183 THR A N 1
ATOM 1345 C CA . THR A 1 183 ? 0.191 7.859 -8.633 1 98.75 183 THR A CA 1
ATOM 1346 C C . THR A 1 183 ? 0.923 7.383 -9.883 1 98.75 183 THR A C 1
ATOM 1348 O O . THR A 1 183 ? 1.188 8.172 -10.789 1 98.75 183 THR A O 1
ATOM 1351 N N . VAL A 1 184 ? 1.268 6.16 -9.938 1 98.75 184 VAL A N 1
ATOM 1352 C CA . VAL A 1 184 ? 1.902 5.531 -11.094 1 98.75 184 VAL A CA 1
ATOM 1353 C C . VAL A 1 184 ? 0.957 4.5 -11.703 1 98.75 184 VAL A C 1
ATOM 1355 O O . VAL A 1 184 ? 0.45 3.621 -11 1 98.75 184 VAL A O 1
ATOM 1358 N N . ARG A 1 185 ? 0.703 4.641 -12.992 1 98.06 185 ARG A N 1
ATOM 1359 C CA . ARG A 1 185 ? -0.132 3.691 -13.719 1 98.06 185 ARG A CA 1
ATOM 1360 C C . ARG A 1 185 ? 0.722 2.689 -14.492 1 98.06 185 ARG A C 1
ATOM 1362 O O . ARG A 1 185 ? 1.797 3.035 -14.984 1 98.06 185 ARG A O 1
ATOM 1369 N N . GLY A 1 186 ? 0.311 1.476 -14.516 1 97.44 186 GLY A N 1
ATOM 1370 C CA . GLY A 1 186 ? 0.919 0.4 -15.281 1 97.44 186 GLY A CA 1
ATOM 1371 C C . GLY A 1 186 ? -0.093 -0.441 -16.047 1 97.44 186 GLY A C 1
ATOM 1372 O O . GLY A 1 186 ? -1.104 0.077 -16.516 1 97.44 186 GLY A O 1
ATOM 1373 N N . VAL A 1 187 ? 0.289 -1.652 -16.359 1 95.81 187 VAL A N 1
ATOM 1374 C CA . VAL A 1 187 ? -0.568 -2.609 -17.047 1 95.81 187 VAL A CA 1
ATOM 1375 C C . VAL A 1 187 ? -0.658 -3.9 -16.234 1 95.81 187 VAL A C 1
ATOM 1377 O O . VAL A 1 187 ? 0.362 -4.531 -15.945 1 95.81 187 VAL A O 1
ATOM 1380 N N . GLN A 1 188 ? -1.933 -4.191 -15.852 1 94.75 188 GLN A N 1
ATOM 1381 C CA . GLN A 1 188 ? -2.186 -5.398 -15.07 1 94.75 188 GLN A CA 1
ATOM 1382 C C . GLN A 1 188 ? -1.814 -6.652 -15.859 1 94.75 188 GLN A C 1
ATOM 1384 O O . GLN A 1 188 ? -1.992 -6.699 -17.078 1 94.75 188 GLN A O 1
ATOM 1389 N N . GLY A 1 189 ? -1.301 -7.699 -15.148 1 91.56 189 GLY A N 1
ATOM 1390 C CA . GLY A 1 189 ? -0.966 -8.977 -15.758 1 91.56 189 GLY A CA 1
ATOM 1391 C C . GLY A 1 189 ? -0.573 -10.039 -14.75 1 91.56 189 GLY A C 1
ATOM 1392 O O . GLY A 1 189 ? -0.408 -9.742 -13.562 1 91.56 189 GLY A O 1
ATOM 1393 N N . HIS A 1 190 ? -0.477 -11.273 -15.242 1 90.5 190 HIS A N 1
ATOM 1394 C CA . HIS A 1 190 ? -0.052 -12.391 -14.398 1 90.5 190 HIS A CA 1
ATOM 1395 C C . HIS A 1 190 ? 1.444 -12.328 -14.117 1 90.5 190 HIS A C 1
ATOM 1397 O O . HIS A 1 190 ? 2.238 -12.016 -15.008 1 90.5 190 HIS A O 1
ATOM 1403 N N . VAL A 1 191 ? 1.855 -12.617 -12.914 1 93.75 191 VAL A N 1
ATOM 1404 C CA . VAL A 1 191 ? 3.236 -12.477 -12.461 1 93.75 191 VAL A CA 1
ATOM 1405 C C . VAL A 1 191 ? 4.145 -13.398 -13.281 1 93.75 191 VAL A C 1
ATOM 1407 O O . VAL A 1 191 ? 5.344 -13.148 -13.406 1 93.75 191 VAL A O 1
ATOM 1410 N N . ALA A 1 192 ? 3.604 -14.453 -13.844 1 90.81 192 ALA A N 1
ATOM 1411 C CA . ALA A 1 192 ? 4.398 -15.398 -14.625 1 90.81 192 ALA A CA 1
ATOM 1412 C C . ALA A 1 192 ? 4.785 -14.805 -15.977 1 90.81 192 ALA A C 1
ATOM 1414 O O . ALA A 1 192 ? 5.664 -15.328 -16.656 1 90.81 192 ALA A O 1
ATOM 1415 N N . TYR A 1 193 ? 4.109 -13.727 -16.375 1 90.25 193 TYR A N 1
ATOM 1416 C CA . TYR A 1 193 ? 4.352 -13.109 -17.672 1 90.25 193 TYR A CA 1
ATOM 1417 C C . TYR A 1 193 ? 4.59 -11.609 -17.516 1 90.25 193 TYR A C 1
ATOM 1419 O O . TYR A 1 193 ? 3.842 -10.797 -18.062 1 90.25 193 TYR A O 1
ATOM 1427 N N . PRO A 1 194 ? 5.688 -11.242 -16.875 1 92.25 194 PRO A N 1
ATOM 1428 C CA . PRO A 1 194 ? 5.914 -9.82 -16.609 1 92.25 194 PRO A CA 1
ATOM 1429 C C . PRO A 1 194 ? 6.098 -9 -17.875 1 92.25 194 PRO A C 1
ATOM 1431 O O . PRO A 1 194 ? 5.84 -7.793 -17.891 1 92.25 194 PRO A O 1
ATOM 1434 N N . HIS A 1 195 ? 6.559 -9.68 -19 1 91.19 195 HIS A N 1
ATOM 1435 C CA . HIS A 1 195 ? 6.789 -8.984 -20.266 1 91.19 195 HIS A CA 1
ATOM 1436 C C . HIS A 1 195 ? 5.473 -8.531 -20.891 1 91.19 195 HIS A C 1
ATOM 1438 O O . HIS A 1 195 ? 5.465 -7.688 -21.781 1 91.19 195 HIS A O 1
ATOM 1444 N N . LEU A 1 196 ? 4.391 -9.102 -20.422 1 91.31 196 LEU A N 1
ATOM 1445 C CA . LEU A 1 196 ? 3.074 -8.719 -20.922 1 91.31 196 LEU A CA 1
ATOM 1446 C C . LEU A 1 196 ? 2.426 -7.688 -20 1 91.31 196 LEU A C 1
ATOM 1448 O O . LEU A 1 196 ? 1.284 -7.277 -20.234 1 91.31 196 LEU A O 1
ATOM 1452 N N . ALA A 1 197 ? 3.08 -7.254 -18.922 1 93.69 197 ALA A N 1
ATOM 1453 C CA . ALA A 1 197 ? 2.57 -6.305 -17.938 1 93.69 197 ALA A CA 1
ATOM 1454 C C . ALA A 1 197 ? 3.508 -5.109 -17.797 1 93.69 197 ALA A C 1
ATOM 1456 O O . ALA A 1 197 ? 4.477 -4.977 -18.547 1 93.69 197 ALA A O 1
ATOM 1457 N N . ASP A 1 198 ? 3.166 -4.141 -17.031 1 97.31 198 ASP A N 1
ATOM 1458 C CA . ASP A 1 198 ? 3.965 -3.004 -16.578 1 97.31 198 ASP A CA 1
ATOM 1459 C C . ASP A 1 198 ? 3.744 -2.729 -15.094 1 97.31 198 ASP A C 1
ATOM 1461 O O . ASP A 1 198 ? 2.699 -2.199 -14.703 1 97.31 198 ASP A O 1
ATOM 1465 N N . ASN A 1 199 ? 4.676 -3.105 -14.289 1 98.06 199 ASN A N 1
ATOM 1466 C CA . ASN A 1 199 ? 4.504 -3.062 -12.844 1 98.06 199 ASN A CA 1
ATOM 1467 C C . ASN A 1 199 ? 4.734 -1.657 -12.289 1 98.06 199 ASN A C 1
ATOM 1469 O O . ASN A 1 199 ? 5.871 -1.186 -12.234 1 98.06 199 ASN A O 1
ATOM 1473 N N . PRO A 1 200 ? 3.721 -0.976 -11.867 1 98.5 200 PRO A N 1
ATOM 1474 C CA . PRO A 1 200 ? 3.881 0.392 -11.367 1 98.5 200 PRO A CA 1
ATOM 1475 C C . PRO A 1 200 ? 4.707 0.461 -10.086 1 98.5 200 PRO A C 1
ATOM 1477 O O . PRO A 1 200 ? 5.355 1.475 -9.82 1 98.5 200 PRO A O 1
ATOM 1480 N N . LEU A 1 201 ? 4.684 -0.595 -9.289 1 98.69 201 LEU A N 1
ATOM 1481 C CA . LEU A 1 201 ? 5.445 -0.608 -8.039 1 98.69 201 LEU A CA 1
ATOM 1482 C C . LEU A 1 201 ? 6.941 -0.599 -8.32 1 98.69 201 LEU A C 1
ATOM 1484 O O . LEU A 1 201 ? 7.723 -0.043 -7.543 1 98.69 201 LEU A O 1
ATOM 1488 N N . HIS A 1 202 ? 7.344 -1.175 -9.414 1 98.62 202 HIS A N 1
ATOM 1489 C CA . HIS A 1 202 ? 8.758 -1.247 -9.758 1 98.62 202 HIS A CA 1
ATOM 1490 C C . HIS A 1 202 ? 9.281 0.106 -10.227 1 98.62 202 HIS A C 1
ATOM 1492 O O . HIS A 1 202 ? 10.492 0.29 -10.383 1 98.62 202 HIS A O 1
ATOM 1498 N N . ARG A 1 203 ? 8.445 1.058 -10.445 1 98.62 203 ARG A N 1
ATOM 1499 C CA . ARG A 1 203 ? 8.828 2.438 -10.719 1 98.62 203 ARG A CA 1
ATOM 1500 C C . ARG A 1 203 ? 8.633 3.32 -9.492 1 98.62 203 ARG A C 1
ATOM 1502 O O . ARG A 1 203 ? 9.484 4.16 -9.188 1 98.62 203 ARG A O 1
ATOM 1509 N N . LEU A 1 204 ? 7.559 3.098 -8.781 1 98.81 204 LEU A N 1
ATOM 1510 C CA . LEU A 1 204 ? 7.211 3.914 -7.621 1 98.81 204 LEU A CA 1
ATOM 1511 C C . LEU A 1 204 ? 8.219 3.717 -6.496 1 98.81 204 LEU A C 1
ATOM 1513 O O . LEU A 1 204 ? 8.656 4.688 -5.871 1 98.81 204 LEU A O 1
ATOM 1517 N N . ILE A 1 205 ? 8.625 2.463 -6.223 1 98.81 205 ILE A N 1
ATOM 1518 C CA . ILE A 1 205 ? 9.469 2.127 -5.082 1 98.81 205 ILE A CA 1
ATOM 1519 C C . ILE A 1 205 ? 10.828 2.795 -5.23 1 98.81 205 ILE A C 1
ATOM 1521 O O . ILE A 1 205 ? 11.297 3.48 -4.32 1 98.81 205 ILE A O 1
ATOM 1525 N N . PRO A 1 206 ? 11.508 2.686 -6.371 1 98.75 206 PRO A N 1
ATOM 1526 C CA . PRO A 1 206 ? 12.789 3.387 -6.48 1 98.75 206 PRO A CA 1
ATOM 1527 C C . PRO A 1 206 ? 12.633 4.902 -6.402 1 98.75 206 PRO A C 1
ATOM 1529 O O . PRO A 1 206 ? 13.539 5.594 -5.918 1 98.75 206 PRO A O 1
ATOM 1532 N N . ALA A 1 207 ? 11.531 5.484 -6.898 1 98.81 207 ALA A N 1
ATOM 1533 C CA . ALA A 1 207 ? 11.281 6.918 -6.758 1 98.81 207 ALA A CA 1
ATOM 1534 C C . ALA A 1 207 ? 11.195 7.316 -5.289 1 98.81 207 ALA A C 1
ATOM 1536 O O . ALA A 1 207 ? 11.828 8.281 -4.863 1 98.81 207 ALA A O 1
ATOM 1537 N N . LEU A 1 208 ? 10.414 6.578 -4.52 1 98.88 208 LEU A N 1
ATOM 1538 C CA . LEU A 1 208 ? 10.227 6.863 -3.102 1 98.88 208 LEU A CA 1
ATOM 1539 C C . LEU A 1 208 ? 11.539 6.695 -2.34 1 98.88 208 LEU A C 1
ATOM 1541 O O . LEU A 1 208 ? 11.836 7.477 -1.431 1 98.88 208 LEU A O 1
ATOM 1545 N N . GLU A 1 209 ? 12.289 5.645 -2.688 1 98.69 209 GLU A N 1
ATOM 1546 C CA . GLU A 1 209 ? 13.586 5.43 -2.039 1 98.69 209 GLU A CA 1
ATOM 1547 C C . GLU A 1 209 ? 14.531 6.594 -2.309 1 98.69 209 GLU A C 1
ATOM 1549 O O . GLU A 1 209 ? 15.266 7.027 -1.414 1 98.69 209 GLU A O 1
ATOM 1554 N N . ALA A 1 210 ? 14.539 7.098 -3.547 1 98.69 210 ALA A N 1
ATOM 1555 C CA . ALA A 1 210 ? 15.383 8.242 -3.891 1 98.69 210 ALA A CA 1
ATOM 1556 C C . ALA A 1 210 ? 15.008 9.469 -3.059 1 98.69 210 ALA A C 1
ATOM 1558 O O . ALA A 1 210 ? 15.883 10.188 -2.574 1 98.69 210 ALA A O 1
ATOM 1559 N N . LEU A 1 211 ? 13.719 9.703 -2.896 1 98.81 211 LEU A N 1
ATOM 1560 C CA . LEU A 1 211 ? 13.25 10.82 -2.088 1 98.81 211 LEU A CA 1
ATOM 1561 C C . LEU A 1 211 ? 13.641 10.633 -0.625 1 98.81 211 LEU A C 1
ATOM 1563 O O . LEU A 1 211 ? 14.211 11.539 -0.012 1 98.81 211 LEU A O 1
ATOM 1567 N N . ARG A 1 212 ? 13.336 9.484 -0.082 1 98.12 212 ARG A N 1
ATOM 1568 C CA . ARG A 1 212 ? 13.586 9.172 1.321 1 98.12 212 ARG A CA 1
ATOM 1569 C C . ARG A 1 212 ? 15.07 9.273 1.652 1 98.12 212 ARG A C 1
ATOM 1571 O O . ARG A 1 212 ? 15.438 9.734 2.734 1 98.12 212 ARG A O 1
ATOM 1578 N N . ALA A 1 213 ? 15.93 8.859 0.75 1 97.94 213 ALA A N 1
ATOM 1579 C CA . ALA A 1 213 ? 17.359 8.711 1.011 1 97.94 213 ALA A CA 1
ATOM 1580 C C . ALA A 1 213 ? 18.062 10.062 0.948 1 97.94 213 ALA A C 1
ATOM 1582 O O . ALA A 1 213 ? 19.219 10.188 1.368 1 97.94 213 ALA A O 1
ATOM 1583 N N . THR A 1 214 ? 17.422 11.062 0.469 1 98.12 214 THR A N 1
ATOM 1584 C CA . THR A 1 214 ? 18.031 12.375 0.326 1 98.12 214 THR A CA 1
ATOM 1585 C C . THR A 1 214 ? 18 13.133 1.647 1 98.12 214 THR A C 1
ATOM 1587 O O . THR A 1 214 ? 16.938 13.273 2.26 1 98.12 214 THR A O 1
ATOM 1590 N N . THR A 1 215 ? 19.125 13.586 2.139 1 98.06 215 THR A N 1
ATOM 1591 C CA . THR A 1 215 ? 19.188 14.539 3.238 1 98.06 215 THR A CA 1
ATOM 1592 C C . THR A 1 215 ? 18.891 15.953 2.742 1 98.06 215 THR A C 1
ATOM 1594 O O . THR A 1 215 ? 19.672 16.531 1.981 1 98.06 215 THR A O 1
ATOM 1597 N N . LEU A 1 216 ? 17.812 16.531 3.176 1 98.06 216 LEU A N 1
ATOM 1598 C CA . LEU A 1 216 ? 17.391 17.828 2.66 1 98.06 216 LEU A CA 1
ATOM 1599 C C . LEU A 1 216 ? 18.266 18.938 3.213 1 98.06 216 LEU A C 1
ATOM 1601 O O . LEU A 1 216 ? 18.641 19.859 2.48 1 98.06 216 LEU A O 1
ATOM 1605 N N . ASP A 1 217 ? 18.562 18.906 4.508 1 98.19 217 ASP A N 1
ATOM 1606 C CA . ASP A 1 217 ? 19.422 19.875 5.195 1 98.19 217 ASP A CA 1
ATOM 1607 C C . ASP A 1 217 ? 19.812 19.359 6.578 1 98.19 217 ASP A C 1
ATOM 1609 O O . ASP A 1 217 ? 19.406 18.266 6.984 1 98.19 217 ASP A O 1
ATOM 1613 N N . GLU A 1 218 ? 20.594 20.156 7.301 1 97.5 218 GLU A N 1
ATOM 1614 C CA . GLU A 1 218 ? 21.078 19.734 8.617 1 97.5 218 GLU A CA 1
ATOM 1615 C C . GLU A 1 218 ? 20.562 20.672 9.711 1 97.5 218 GLU A C 1
ATOM 1617 O O . GLU A 1 218 ? 21.109 20.703 10.812 1 97.5 218 GLU A O 1
ATOM 1622 N N . GLY A 1 219 ? 19.531 21.406 9.383 1 97 219 GLY A N 1
ATOM 1623 C CA . GLY A 1 219 ? 19.016 22.375 10.344 1 97 219 GLY A CA 1
ATOM 1624 C C . GLY A 1 219 ? 19.719 23.719 10.289 1 97 219 GLY A C 1
ATOM 1625 O O . GLY A 1 219 ? 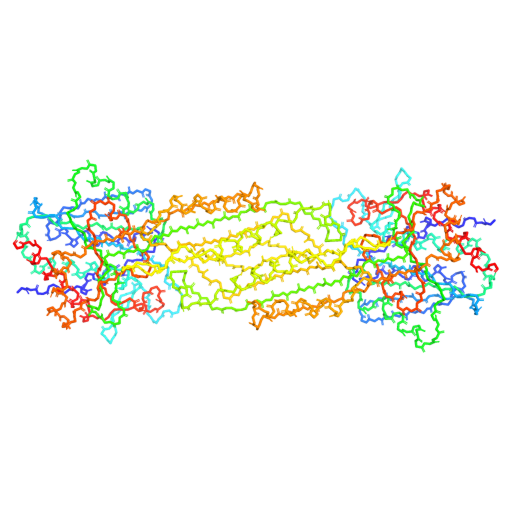20.656 23.891 9.5 1 97 219 GLY A O 1
ATOM 1626 N N . THR A 1 220 ? 19.172 24.703 10.992 1 96.56 220 THR A N 1
ATOM 1627 C CA . THR A 1 220 ? 19.766 26.016 11.172 1 96.56 220 THR A CA 1
ATOM 1628 C C . THR A 1 220 ? 19.828 26.375 12.648 1 96.56 220 THR A C 1
ATOM 1630 O O . THR A 1 220 ? 19.594 25.531 13.516 1 96.56 220 THR A O 1
ATOM 1633 N N . ALA A 1 221 ? 20.219 27.609 12.945 1 95.62 221 ALA A N 1
ATOM 1634 C CA . ALA A 1 221 ? 20.281 28.078 14.32 1 95.62 221 ALA A CA 1
ATOM 1635 C C . ALA A 1 221 ? 18.922 28.031 14.992 1 95.62 221 ALA A C 1
ATOM 1637 O O . ALA A 1 221 ? 18.828 27.797 16.203 1 95.62 221 ALA A O 1
ATOM 1638 N N . TRP A 1 222 ? 17.828 28.094 14.172 1 96.25 222 TRP A N 1
ATOM 1639 C CA . TRP A 1 222 ? 16.5 28.234 14.758 1 96.25 222 TRP A CA 1
ATOM 1640 C C . TRP A 1 222 ? 15.625 27.031 14.438 1 96.25 222 TRP A C 1
ATOM 1642 O O . TRP A 1 222 ? 14.586 26.828 15.062 1 96.25 222 TRP A O 1
ATOM 1652 N N . PHE A 1 223 ? 16.109 26.25 13.414 1 96.75 223 PHE A N 1
ATOM 1653 C CA . PHE A 1 223 ? 15.219 25.188 12.961 1 96.75 223 PHE A CA 1
ATOM 1654 C C . PHE A 1 223 ? 15.906 23.828 13.031 1 96.75 223 PHE A C 1
ATOM 1656 O O . PHE A 1 223 ? 17.094 23.703 12.711 1 96.75 223 PHE A O 1
ATOM 1663 N N . GLU A 1 224 ? 15.133 22.797 13.414 1 94.44 224 GLU A N 1
ATOM 1664 C CA . GLU A 1 224 ? 15.547 21.422 13.203 1 94.44 224 GLU A CA 1
ATOM 1665 C C . GLU A 1 224 ? 15.641 21.078 11.719 1 94.44 224 GLU A C 1
ATOM 1667 O O . GLU A 1 224 ? 15.078 21.797 10.883 1 94.44 224 GLU A O 1
ATOM 1672 N N . PRO A 1 225 ? 16.391 20.047 11.391 1 96.62 225 PRO A N 1
ATOM 1673 C CA . PRO A 1 225 ? 16.453 19.625 9.984 1 96.62 225 PRO A CA 1
ATOM 1674 C C . PRO A 1 225 ? 15.086 19.344 9.383 1 96.62 225 PRO A C 1
ATOM 1676 O O . PRO A 1 225 ? 14.195 18.859 10.086 1 96.62 225 PRO A O 1
ATOM 1679 N N . SER A 1 226 ? 14.906 19.672 8.094 1 97.62 226 SER A N 1
ATOM 1680 C CA . SER A 1 226 ? 13.719 19.266 7.355 1 97.62 226 SER A CA 1
ATOM 1681 C C . SER A 1 226 ? 13.602 17.75 7.289 1 97.62 226 SER A C 1
ATOM 1683 O O . SER A 1 226 ? 14.617 17.031 7.293 1 97.62 226 SER A O 1
ATOM 1685 N N . SER A 1 227 ? 12.422 17.281 7.254 1 96.69 227 SER A N 1
ATOM 1686 C CA . SER A 1 227 ? 12.203 15.836 7.293 1 96.69 227 SER A CA 1
ATOM 1687 C C . SER A 1 227 ? 11.125 15.406 6.305 1 96.69 227 SER A C 1
ATOM 1689 O O . SER A 1 227 ? 10.07 16.031 6.223 1 96.69 227 SER A O 1
ATOM 1691 N N . LEU A 1 228 ? 11.383 14.422 5.539 1 98.31 228 LEU A N 1
ATOM 1692 C CA . LEU A 1 228 ? 10.406 13.797 4.652 1 98.31 228 LEU A CA 1
ATOM 1693 C C . LEU A 1 228 ? 9.875 12.508 5.258 1 98.31 228 LEU A C 1
ATOM 1695 O O . LEU A 1 228 ? 10.648 11.648 5.695 1 98.31 228 LEU A O 1
ATOM 1699 N N . GLN A 1 229 ? 8.57 12.383 5.344 1 98.25 229 GLN A N 1
ATOM 1700 C CA . GLN A 1 229 ? 7.914 11.164 5.805 1 98.25 229 GLN A CA 1
ATOM 1701 C C . GLN A 1 229 ? 6.98 10.602 4.734 1 98.25 229 GLN A C 1
ATOM 1703 O O . GLN A 1 229 ? 6.074 11.297 4.266 1 98.25 229 GLN A O 1
ATOM 1708 N N . ILE A 1 230 ? 7.246 9.391 4.312 1 98.75 230 ILE A N 1
ATOM 170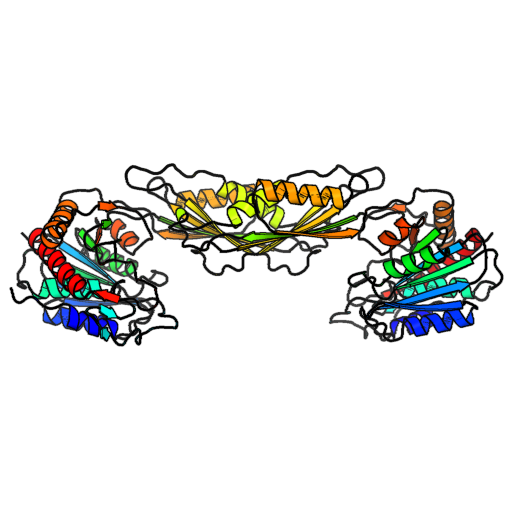9 C CA . ILE A 1 230 ? 6.27 8.68 3.494 1 98.75 230 ILE A CA 1
ATOM 1710 C C . ILE A 1 230 ? 5.148 8.141 4.379 1 98.75 230 ILE A C 1
ATOM 1712 O O . ILE A 1 230 ? 5.402 7.355 5.301 1 98.75 230 ILE A O 1
ATOM 1716 N N . THR A 1 231 ? 3.926 8.523 4.07 1 98.12 231 THR A N 1
ATOM 1717 C CA . THR A 1 231 ? 2.855 8.25 5.023 1 98.12 231 THR A CA 1
ATOM 1718 C C . THR A 1 231 ? 1.965 7.117 4.527 1 98.12 231 THR A C 1
ATOM 1720 O O . THR A 1 231 ? 1.209 6.527 5.301 1 98.12 231 THR A O 1
ATOM 1723 N N . SER A 1 232 ? 2.031 6.824 3.248 1 97.94 232 SER A N 1
ATOM 1724 C CA . SER A 1 232 ? 1.237 5.719 2.725 1 97.94 232 SER A CA 1
ATOM 1725 C C . SER A 1 232 ? 1.783 5.23 1.387 1 97.94 232 SER A C 1
ATOM 1727 O O . SER A 1 232 ? 2.318 6.02 0.604 1 97.94 232 SER A O 1
ATOM 1729 N N . VAL A 1 233 ? 1.7 4.035 1.126 1 98.38 233 VAL A N 1
ATOM 1730 C CA . VAL A 1 233 ? 1.756 3.375 -0.174 1 98.38 233 VAL A CA 1
ATOM 1731 C C . VAL A 1 233 ? 0.587 2.4 -0.31 1 98.38 233 VAL A C 1
ATOM 1733 O O . VAL A 1 233 ? 0.354 1.573 0.575 1 98.38 233 VAL A O 1
ATOM 1736 N N . ASP A 1 234 ? -0.114 2.514 -1.38 1 96.69 234 ASP A N 1
ATOM 1737 C CA . ASP A 1 234 ? -1.33 1.717 -1.496 1 96.69 234 ASP A CA 1
ATOM 1738 C C . ASP A 1 234 ? -1.497 1.172 -2.914 1 96.69 234 ASP A C 1
ATOM 1740 O O . ASP A 1 234 ? -1.335 1.908 -3.889 1 96.69 234 ASP A O 1
ATOM 1744 N N . THR A 1 235 ? -1.746 -0.009 -3.055 1 95.31 235 THR A N 1
ATOM 1745 C CA . THR A 1 235 ? -2.01 -0.696 -4.312 1 95.31 235 THR A CA 1
ATOM 1746 C C . THR A 1 235 ? -3.434 -1.242 -4.344 1 95.31 235 THR A C 1
ATOM 1748 O O . THR A 1 235 ? -4.121 -1.147 -5.367 1 95.31 235 THR A O 1
ATOM 1751 N N . GLY A 1 236 ? -3.934 -1.757 -3.236 1 85.38 236 GLY A N 1
ATOM 1752 C CA . GLY A 1 236 ? -5.254 -2.357 -3.148 1 85.38 236 GLY A CA 1
ATOM 1753 C C . GLY A 1 236 ? -5.379 -3.646 -3.938 1 85.38 236 GLY A C 1
ATOM 1754 O O . GLY A 1 236 ? -6.453 -3.973 -4.441 1 85.38 236 GLY A O 1
ATOM 1755 N N . ASN A 1 237 ? -4.289 -4.277 -4.219 1 86.25 237 ASN A N 1
ATOM 1756 C CA . ASN A 1 237 ? -4.27 -5.543 -4.941 1 86.25 237 ASN A CA 1
ATOM 1757 C C . ASN A 1 237 ? -4.461 -6.73 -4.004 1 86.25 237 ASN A C 1
ATOM 1759 O O . ASN A 1 237 ? -3.621 -6.98 -3.135 1 86.25 237 ASN A O 1
ATOM 1763 N N . LYS A 1 238 ? -5.453 -7.543 -4.164 1 86.62 238 LYS A N 1
ATOM 1764 C CA . LYS A 1 238 ? -5.75 -8.648 -3.256 1 86.62 238 LYS A CA 1
ATOM 1765 C C . LYS A 1 238 ? -5.102 -9.945 -3.734 1 86.62 238 LYS A C 1
ATOM 1767 O O . LYS A 1 238 ? -4.945 -10.891 -2.959 1 86.62 238 LYS A O 1
ATOM 1772 N N . ALA A 1 239 ? -4.785 -9.977 -4.969 1 87.44 239 ALA A N 1
ATOM 1773 C CA . ALA A 1 239 ? -4.23 -11.195 -5.551 1 87.44 239 ALA A CA 1
ATOM 1774 C C . ALA A 1 239 ? -2.705 -11.195 -5.469 1 87.44 239 ALA A C 1
ATOM 1776 O O . ALA A 1 239 ? -2.057 -10.219 -5.855 1 87.44 239 ALA A O 1
ATOM 1777 N N . GLY A 1 240 ? -2.148 -12.258 -5.031 1 90.25 240 GLY A N 1
ATOM 1778 C CA . GLY A 1 240 ? -0.703 -12.352 -4.895 1 90.25 240 GLY A CA 1
ATOM 1779 C C . GLY A 1 240 ? -0.001 -12.664 -6.203 1 90.25 240 GLY A C 1
ATOM 1780 O O . GLY A 1 240 ? 1.219 -12.516 -6.309 1 90.25 240 GLY A O 1
ATOM 1781 N N . ASN A 1 241 ? -0.748 -13.062 -7.215 1 90.75 241 ASN A N 1
ATOM 1782 C CA . ASN A 1 241 ? -0.131 -13.469 -8.469 1 90.75 241 ASN A CA 1
ATOM 1783 C C . ASN A 1 241 ? -0.502 -12.531 -9.609 1 90.75 241 ASN A C 1
ATOM 1785 O O . ASN A 1 241 ? -0.405 -12.891 -10.781 1 90.75 241 ASN A O 1
ATOM 1789 N N . VAL A 1 242 ? -0.888 -11.344 -9.281 1 94.19 242 VAL A N 1
ATOM 1790 C CA . VAL A 1 242 ? -1.271 -10.352 -10.289 1 94.19 242 VAL A CA 1
ATOM 1791 C C . VAL A 1 242 ? -0.45 -9.078 -10.102 1 94.19 242 VAL A C 1
ATOM 1793 O O . VAL A 1 242 ? -0.358 -8.555 -8.984 1 94.19 242 VAL A O 1
ATOM 1796 N N . ILE A 1 243 ? 0.178 -8.656 -11.148 1 96.44 243 ILE A N 1
ATOM 1797 C CA . ILE A 1 243 ? 0.803 -7.336 -11.188 1 96.44 243 ILE A CA 1
ATOM 1798 C C . ILE A 1 243 ? -0.274 -6.254 -11.211 1 96.44 243 ILE A C 1
ATOM 1800 O O . ILE A 1 243 ? -1.201 -6.316 -12.023 1 96.44 243 ILE A O 1
ATOM 1804 N N . PRO A 1 244 ? -0.183 -5.316 -10.281 1 96.69 244 PRO A N 1
ATOM 1805 C CA . PRO A 1 244 ? -1.262 -4.328 -10.203 1 96.69 244 PRO A CA 1
ATOM 1806 C C . PRO A 1 244 ? -1.253 -3.354 -11.375 1 96.69 244 PRO A C 1
ATOM 1808 O O . PRO A 1 244 ? -0.217 -3.164 -12.023 1 96.69 244 PRO A O 1
ATOM 1811 N N . ALA A 1 245 ? -2.404 -2.73 -11.672 1 96.88 245 ALA A N 1
ATOM 1812 C CA . ALA A 1 245 ? -2.547 -1.768 -12.758 1 96.88 245 ALA A CA 1
ATOM 1813 C C . ALA A 1 245 ? -2.111 -0.373 -12.32 1 96.88 245 ALA A C 1
ATOM 1815 O O . ALA A 1 245 ? -1.881 0.504 -13.156 1 96.88 245 ALA A O 1
ATOM 1816 N N . SER A 1 246 ? -2.1 -0.163 -11.023 1 97.75 246 SER A N 1
ATOM 1817 C CA . SER A 1 246 ? -1.74 1.146 -10.492 1 97.75 246 SER A CA 1
ATOM 1818 C C . SER A 1 246 ? -1.231 1.039 -9.062 1 97.75 246 SER A C 1
ATOM 1820 O O . SER A 1 246 ? -1.484 0.043 -8.375 1 97.75 246 SER A O 1
ATOM 1822 N N . ALA A 1 247 ? -0.448 1.963 -8.594 1 98.19 247 ALA A N 1
ATOM 1823 C CA . ALA A 1 247 ? 0.015 2.137 -7.219 1 98.19 247 ALA A CA 1
ATOM 1824 C C . ALA A 1 247 ? 0.154 3.615 -6.871 1 98.19 247 ALA A C 1
ATOM 1826 O O . ALA A 1 247 ? 0.427 4.441 -7.742 1 98.19 247 ALA A O 1
ATOM 1827 N N . SER A 1 248 ? -0.065 3.918 -5.648 1 98.19 248 SER A N 1
ATOM 1828 C CA . SER A 1 248 ? 0.035 5.312 -5.234 1 98.19 248 SER A CA 1
ATOM 1829 C C . SER A 1 248 ? 0.762 5.445 -3.902 1 98.19 248 SER A C 1
ATOM 1831 O O . SER A 1 248 ? 0.909 4.465 -3.17 1 98.19 248 SER A O 1
ATOM 1833 N N . ALA A 1 249 ? 1.261 6.676 -3.611 1 98.62 249 ALA A N 1
ATOM 1834 C CA . ALA A 1 249 ? 1.955 6.977 -2.363 1 98.62 249 ALA A CA 1
ATOM 1835 C C . ALA A 1 249 ? 1.682 8.414 -1.917 1 98.62 249 ALA A C 1
ATOM 1837 O O . ALA A 1 249 ? 1.373 9.273 -2.74 1 98.62 249 ALA A O 1
ATOM 1838 N N . ARG A 1 250 ? 1.722 8.617 -0.69 1 98.44 250 ARG A N 1
ATOM 1839 C CA . ARG A 1 250 ? 1.65 9.945 -0.08 1 98.44 250 ARG A CA 1
ATOM 1840 C C . ARG A 1 250 ? 2.887 10.219 0.768 1 98.44 250 ARG A C 1
ATOM 1842 O O . ARG A 1 250 ? 3.439 9.312 1.389 1 98.44 250 ARG A O 1
ATOM 1849 N N . LEU A 1 251 ? 3.305 11.43 0.785 1 98.5 251 LEU A N 1
ATOM 1850 C CA . LEU A 1 251 ? 4.406 11.867 1.633 1 98.5 251 LEU A CA 1
ATOM 1851 C C . LEU A 1 251 ? 4.203 13.305 2.094 1 98.5 251 LEU A C 1
ATOM 1853 O O . LEU A 1 251 ? 3.377 14.031 1.532 1 98.5 251 LEU A O 1
ATOM 1857 N N . ASN A 1 252 ? 4.84 13.625 3.141 1 97.88 252 ASN A N 1
ATOM 1858 C CA . ASN A 1 252 ? 4.855 14.977 3.688 1 97.88 252 ASN A CA 1
ATO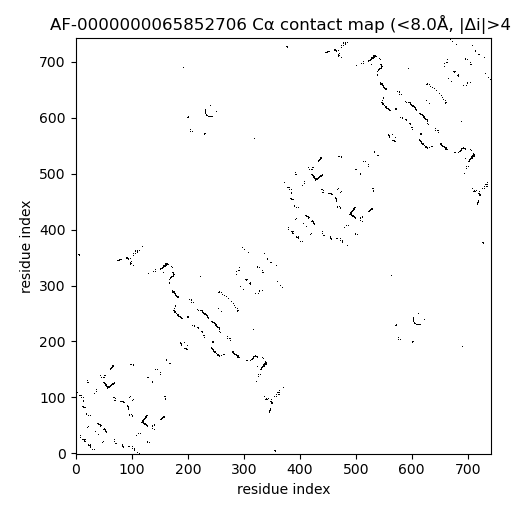M 1859 C C . ASN A 1 252 ? 6.27 15.414 4.066 1 97.88 252 ASN A C 1
ATOM 1861 O O . ASN A 1 252 ? 7.051 14.617 4.582 1 97.88 252 ASN A O 1
ATOM 1865 N N . ILE A 1 253 ? 6.594 16.656 3.793 1 98.06 253 ILE A N 1
ATOM 1866 C CA . ILE A 1 253 ? 7.852 17.266 4.219 1 98.06 253 ILE A CA 1
ATOM 1867 C C . ILE A 1 253 ? 7.57 18.453 5.137 1 98.06 253 ILE A C 1
ATOM 1869 O O . ILE A 1 253 ? 6.859 19.375 4.754 1 98.06 253 ILE A O 1
ATOM 1873 N N . ARG A 1 254 ? 8.031 18.391 6.336 1 97.69 254 ARG A N 1
ATOM 1874 C CA . ARG A 1 254 ? 8.211 19.594 7.145 1 97.69 254 ARG A CA 1
ATOM 1875 C C . ARG A 1 254 ? 9.586 20.203 6.918 1 97.69 254 ARG A C 1
ATOM 1877 O O . ARG A 1 254 ? 10.609 19.547 7.148 1 97.69 254 ARG A O 1
ATOM 1884 N N . PHE A 1 255 ? 9.586 21.453 6.434 1 97.75 255 PHE A N 1
ATOM 1885 C CA . PHE A 1 255 ? 10.867 21.984 5.984 1 97.75 255 PHE A CA 1
ATOM 1886 C C . PHE A 1 255 ? 11.164 23.328 6.66 1 97.75 255 PHE A C 1
ATOM 1888 O O . PHE A 1 255 ? 10.25 24.047 7.059 1 97.75 255 PHE A O 1
ATOM 1895 N N . ASN A 1 256 ? 12.43 23.609 6.828 1 97.19 256 ASN A N 1
ATOM 1896 C CA . ASN A 1 256 ? 12.859 24.828 7.484 1 97.19 256 ASN A CA 1
ATOM 1897 C C . ASN A 1 256 ? 13.188 25.922 6.469 1 97.19 256 ASN A C 1
ATOM 1899 O O . ASN A 1 256 ? 12.781 25.828 5.309 1 97.19 256 ASN A O 1
ATOM 1903 N N . ASP A 1 257 ? 13.82 27 6.906 1 96.25 257 ASP A N 1
ATOM 1904 C CA . ASP A 1 257 ? 13.969 28.234 6.141 1 96.25 257 ASP A CA 1
ATOM 1905 C C . ASP A 1 257 ? 15.062 28.109 5.09 1 96.25 257 ASP A C 1
ATOM 1907 O O . ASP A 1 257 ? 15.43 29.094 4.434 1 96.25 257 ASP A O 1
ATOM 1911 N N . ARG A 1 258 ? 15.633 26.875 4.879 1 97.88 258 ARG A N 1
ATOM 1912 C CA . ARG A 1 258 ? 16.594 26.625 3.809 1 97.88 258 ARG A CA 1
ATOM 1913 C C . ARG A 1 258 ? 15.883 26.266 2.508 1 97.88 258 ARG A C 1
ATOM 1915 O O . ARG A 1 258 ? 16.516 26.188 1.453 1 97.88 258 ARG A O 1
ATOM 1922 N N . HIS A 1 259 ? 14.578 26.047 2.658 1 98.31 259 HIS A N 1
ATOM 1923 C CA . HIS A 1 259 ? 13.789 25.578 1.519 1 98.31 259 HIS A CA 1
ATOM 1924 C C . HIS A 1 259 ? 12.562 26.453 1.307 1 98.31 259 HIS A C 1
ATOM 1926 O O . HIS A 1 259 ? 12.18 27.219 2.195 1 98.31 259 HIS A O 1
ATOM 1932 N N . THR A 1 260 ? 11.992 26.406 0.101 1 97.94 260 THR A N 1
ATOM 1933 C CA . THR A 1 260 ? 10.664 26.922 -0.189 1 97.94 260 THR A CA 1
ATOM 1934 C C . THR A 1 260 ? 9.75 25.812 -0.698 1 97.94 260 THR A C 1
ATOM 1936 O O . THR A 1 260 ? 10.227 24.812 -1.25 1 97.94 260 THR A O 1
ATOM 1939 N N . GLY A 1 261 ? 8.508 26.016 -0.526 1 97.94 261 GLY A N 1
ATOM 1940 C CA . GLY A 1 261 ? 7.535 25.062 -1.015 1 97.94 261 GLY A CA 1
ATOM 1941 C C . GLY A 1 261 ? 7.68 24.766 -2.496 1 97.94 261 GLY A C 1
ATOM 1942 O O . GLY A 1 261 ? 7.824 23.594 -2.891 1 97.94 261 GLY A O 1
ATOM 1943 N N . PRO A 1 262 ? 7.727 25.766 -3.314 1 98.5 262 PRO A N 1
ATOM 1944 C CA . PRO A 1 262 ? 7.828 25.562 -4.762 1 98.5 262 PRO A CA 1
ATOM 1945 C C . PRO A 1 262 ? 9.102 24.828 -5.164 1 98.5 262 PRO A C 1
ATOM 1947 O O . PRO A 1 262 ? 9.07 23.969 -6.051 1 98.5 262 PRO A O 1
ATOM 1950 N N . ASP A 1 263 ? 10.219 25.094 -4.52 1 98.62 263 ASP A N 1
ATOM 1951 C CA . ASP A 1 263 ? 11.461 24.391 -4.84 1 98.62 263 ASP A CA 1
ATOM 1952 C C . ASP A 1 263 ? 11.359 22.906 -4.484 1 98.62 263 ASP A C 1
ATOM 1954 O O . ASP A 1 263 ? 11.82 22.047 -5.242 1 98.62 263 ASP A O 1
ATOM 1958 N N . LEU A 1 264 ? 10.812 22.625 -3.359 1 98.81 264 LEU A N 1
ATOM 1959 C CA . LEU A 1 264 ? 10.656 21.234 -2.943 1 98.81 264 LEU A CA 1
ATOM 1960 C C . LEU A 1 264 ? 9.664 20.516 -3.848 1 98.81 264 LEU A C 1
ATOM 1962 O O . LEU A 1 264 ? 9.852 19.328 -4.156 1 98.81 264 LEU A O 1
ATOM 1966 N N . ALA A 1 265 ? 8.602 21.25 -4.234 1 98.81 265 ALA A N 1
ATOM 1967 C CA . ALA A 1 265 ? 7.652 20.656 -5.176 1 98.81 265 ALA A CA 1
ATOM 1968 C C . ALA A 1 265 ? 8.344 20.266 -6.477 1 98.81 265 ALA A C 1
ATOM 1970 O O . ALA A 1 265 ? 8.125 19.156 -6.988 1 98.81 265 ALA A O 1
ATOM 1971 N N . ALA A 1 266 ? 9.148 21.125 -7.02 1 98.81 266 ALA A N 1
ATOM 1972 C CA . ALA A 1 266 ? 9.883 20.844 -8.25 1 98.81 266 ALA A CA 1
ATOM 1973 C C . ALA A 1 266 ? 10.828 19.656 -8.062 1 98.81 266 ALA A C 1
ATOM 1975 O O . ALA A 1 266 ? 10.922 18.781 -8.93 1 98.81 266 ALA A O 1
ATOM 1976 N N . TRP A 1 267 ? 11.523 19.625 -6.922 1 98.81 267 TRP A N 1
ATOM 1977 C CA . TRP A 1 267 ? 12.453 18.547 -6.613 1 98.81 267 TRP A CA 1
ATOM 1978 C C . TRP A 1 267 ? 11.719 17.203 -6.559 1 98.81 267 TRP A C 1
ATOM 1980 O O . TRP A 1 267 ? 12.203 16.203 -7.098 1 98.81 267 TRP A O 1
ATOM 1990 N N . ILE A 1 268 ? 10.531 17.156 -5.941 1 98.88 268 ILE A N 1
ATOM 1991 C CA . ILE A 1 268 ? 9.734 15.945 -5.859 1 98.88 268 ILE A CA 1
ATOM 1992 C C . ILE A 1 268 ? 9.344 15.492 -7.262 1 98.88 268 ILE A C 1
ATOM 1994 O O . ILE A 1 268 ? 9.547 14.328 -7.625 1 98.88 268 ILE A O 1
ATOM 1998 N N . ARG A 1 269 ? 8.805 16.422 -8.039 1 98.81 269 ARG A N 1
ATOM 1999 C CA . ARG A 1 269 ? 8.359 16.094 -9.391 1 98.81 269 ARG A CA 1
ATOM 2000 C C . ARG A 1 269 ? 9.508 15.555 -10.234 1 98.81 269 ARG A C 1
ATOM 2002 O O . ARG A 1 269 ? 9.359 14.555 -10.938 1 98.81 269 ARG A O 1
ATOM 2009 N N . ASP A 1 270 ? 10.641 16.219 -10.172 1 98.81 270 ASP A N 1
ATOM 2010 C CA . ASP A 1 270 ? 11.797 15.812 -10.953 1 98.81 270 ASP A CA 1
ATOM 2011 C C . ASP A 1 270 ? 12.281 14.422 -10.555 1 98.81 270 ASP A C 1
ATOM 2013 O O . ASP A 1 270 ? 12.562 13.578 -11.414 1 98.81 270 ASP A O 1
ATOM 2017 N N . THR A 1 271 ? 12.398 14.188 -9.266 1 98.81 271 THR A N 1
ATOM 2018 C CA . THR A 1 271 ? 12.859 12.898 -8.758 1 98.81 271 THR A CA 1
ATOM 2019 C C . THR A 1 271 ? 11.906 11.781 -9.172 1 98.81 271 THR A C 1
ATOM 2021 O O . THR A 1 271 ? 12.344 10.734 -9.648 1 98.81 271 THR A O 1
ATOM 2024 N N . VAL A 1 272 ? 10.578 12 -9.031 1 98.88 272 VAL A N 1
ATOM 2025 C CA . VAL A 1 272 ? 9.57 11.016 -9.398 1 98.88 272 VAL A CA 1
ATOM 2026 C C . VAL A 1 272 ? 9.633 10.742 -10.898 1 98.88 272 VAL A C 1
ATOM 2028 O O . VAL A 1 272 ? 9.602 9.594 -11.328 1 98.88 272 VAL A O 1
ATOM 2031 N N . ALA A 1 273 ? 9.789 11.789 -11.695 1 98.62 273 ALA A N 1
ATOM 2032 C CA . ALA A 1 273 ? 9.789 11.664 -13.148 1 98.62 273 ALA A CA 1
ATOM 2033 C C . ALA A 1 273 ? 10.977 10.836 -13.633 1 98.62 273 ALA A C 1
ATOM 2035 O O . ALA A 1 273 ? 10.875 10.117 -14.625 1 98.62 273 ALA A O 1
ATOM 2036 N N . ARG A 1 274 ? 12.117 10.922 -13.008 1 98.56 274 ARG A N 1
ATOM 2037 C CA . ARG A 1 274 ? 13.312 10.172 -13.383 1 98.56 274 ARG A CA 1
ATOM 2038 C C . ARG A 1 274 ? 13.07 8.664 -13.258 1 98.56 274 ARG A C 1
ATOM 2040 O O . ARG A 1 274 ? 13.602 7.883 -14.055 1 98.56 274 ARG A O 1
ATOM 2047 N N . HIS A 1 275 ? 12.258 8.25 -12.344 1 98.31 275 HIS A N 1
ATOM 2048 C CA . HIS A 1 275 ? 12.055 6.828 -12.062 1 98.31 275 HIS A CA 1
ATOM 2049 C C . HIS A 1 275 ? 10.711 6.348 -12.602 1 98.31 275 HIS A C 1
ATOM 2051 O O . HIS A 1 275 ? 10.547 5.168 -12.914 1 98.31 275 HIS A O 1
ATOM 2057 N N . ALA A 1 276 ? 9.766 7.215 -12.594 1 98.44 276 ALA A N 1
ATOM 2058 C CA . ALA A 1 276 ? 8.406 6.898 -13.047 1 98.44 276 ALA A CA 1
ATOM 2059 C C . ALA A 1 276 ? 7.891 7.969 -14.008 1 98.44 276 ALA A C 1
ATOM 2061 O O . ALA A 1 276 ? 6.973 8.719 -13.664 1 98.44 276 ALA A O 1
ATOM 2062 N N . PRO A 1 277 ? 8.477 7.941 -15.227 1 97.88 277 PRO A N 1
ATOM 2063 C CA . PRO A 1 277 ? 7.965 8.906 -16.203 1 97.88 277 PRO A CA 1
ATOM 2064 C C . PRO A 1 277 ? 6.457 8.789 -16.422 1 97.88 277 PRO A C 1
ATOM 2066 O O . PRO A 1 277 ? 5.926 7.676 -16.5 1 97.88 277 PRO A O 1
ATOM 2069 N N . GLY A 1 278 ? 5.777 9.906 -16.391 1 96.94 278 GLY A N 1
ATOM 2070 C CA . GLY A 1 278 ? 4.344 9.922 -16.641 1 96.94 278 GLY A CA 1
ATOM 2071 C C . GLY A 1 278 ? 3.523 9.836 -15.359 1 96.94 278 GLY A C 1
ATOM 2072 O O . GLY A 1 278 ? 2.295 9.914 -15.398 1 96.94 278 GLY A O 1
ATOM 2073 N N . ALA A 1 279 ? 4.125 9.633 -14.188 1 98.56 279 ALA A N 1
ATOM 2074 C CA . ALA A 1 279 ? 3.414 9.594 -12.906 1 98.56 279 ALA A CA 1
ATOM 2075 C C . ALA A 1 279 ? 2.688 10.906 -12.641 1 98.56 279 ALA A C 1
ATOM 2077 O O . ALA A 1 279 ? 3.186 11.984 -12.992 1 98.56 279 ALA A O 1
ATOM 2078 N N . ALA A 1 280 ? 1.515 10.789 -12.055 1 98.62 280 ALA A N 1
ATOM 2079 C CA . ALA A 1 280 ? 0.823 11.969 -11.562 1 98.62 280 ALA A CA 1
ATOM 2080 C C . ALA A 1 280 ? 1.343 12.375 -10.18 1 98.62 280 ALA A C 1
ATOM 2082 O O . ALA A 1 280 ? 1.514 11.523 -9.305 1 98.62 280 ALA A O 1
ATOM 2083 N N . CYS A 1 281 ? 1.675 13.617 -10.016 1 98.38 281 CYS A N 1
ATOM 2084 C CA . CYS A 1 281 ? 2.158 14.164 -8.75 1 98.38 281 CYS A CA 1
ATOM 2085 C C . CYS A 1 281 ? 1.319 15.359 -8.32 1 98.38 281 CYS A C 1
ATOM 2087 O O . CYS A 1 281 ? 1.559 16.484 -8.766 1 98.38 281 CYS A O 1
ATOM 2089 N N . ASP A 1 282 ? 0.343 15.102 -7.441 1 98.44 282 ASP A N 1
ATOM 2090 C CA . ASP A 1 282 ? -0.456 16.172 -6.859 1 98.44 282 ASP A CA 1
ATOM 2091 C C . ASP A 1 282 ? 0.206 16.734 -5.598 1 98.44 282 ASP A C 1
ATOM 2093 O O . ASP A 1 282 ? 0.352 16.016 -4.602 1 98.44 282 ASP A O 1
ATOM 2097 N N . ILE A 1 283 ? 0.568 17.984 -5.621 1 98.31 283 ILE A N 1
ATOM 2098 C CA . ILE A 1 283 ? 1.347 18.578 -4.531 1 98.31 283 ILE A CA 1
ATOM 2099 C C . ILE A 1 283 ? 0.596 19.766 -3.941 1 98.31 283 ILE A C 1
ATOM 2101 O O . ILE A 1 283 ? 0.014 20.562 -4.676 1 98.31 283 ILE A O 1
ATOM 2105 N N . GLY A 1 284 ? 0.523 19.797 -2.678 1 96.75 284 GLY A N 1
ATOM 2106 C CA . GLY A 1 284 ? -0.041 20.906 -1.938 1 96.75 284 GLY A CA 1
ATOM 2107 C C . GLY A 1 284 ? 0.923 21.516 -0.93 1 96.75 284 GLY A C 1
ATOM 2108 O O . GLY A 1 284 ? 1.503 20.781 -0.115 1 96.75 284 GLY A O 1
ATOM 2109 N N . ILE A 1 285 ? 1.117 22.766 -0.989 1 95.81 285 ILE A N 1
ATOM 2110 C CA . ILE A 1 285 ? 1.914 23.5 -0.017 1 95.81 285 ILE A CA 1
ATOM 2111 C C . ILE A 1 285 ? 0.996 24.156 1.011 1 95.81 285 ILE A C 1
ATOM 2113 O O . ILE A 1 285 ? 0.246 25.078 0.682 1 95.81 285 ILE A O 1
ATOM 2117 N N . SER A 1 286 ? 1.028 23.719 2.217 1 92.81 286 SER A N 1
ATOM 2118 C CA . SER A 1 286 ? 0.098 24.219 3.227 1 92.81 286 SER A CA 1
ATOM 2119 C C . SER A 1 286 ? 0.68 25.406 3.982 1 92.81 286 SER A C 1
ATOM 2121 O O . SER A 1 286 ? -0.043 26.109 4.684 1 92.81 286 SER A O 1
ATOM 2123 N N . GLY A 1 287 ? 1.982 25.656 3.904 1 93.5 287 GLY A N 1
ATOM 2124 C CA . GLY A 1 287 ? 2.625 26.797 4.543 1 93.5 287 GLY A CA 1
ATOM 2125 C C . GLY A 1 287 ? 4.121 26.844 4.297 1 93.5 287 GLY A C 1
ATOM 2126 O O . GLY A 1 287 ? 4.77 25.812 4.137 1 93.5 287 GLY A O 1
ATOM 2127 N N . GLU A 1 288 ? 4.637 28.047 4.285 1 96.12 288 GLU A N 1
ATOM 2128 C CA . GLU A 1 288 ? 6.082 28.25 4.207 1 96.12 288 GLU A CA 1
ATOM 2129 C C . GLU A 1 288 ? 6.695 28.375 5.598 1 96.12 288 GLU A C 1
ATOM 2131 O O . GLU A 1 288 ? 6.004 28.734 6.559 1 96.12 288 GLU A O 1
ATOM 2136 N N . ALA A 1 289 ? 7.977 28.047 5.68 1 97.06 289 ALA A N 1
ATOM 2137 C CA . ALA A 1 289 ? 8.695 28.344 6.918 1 97.06 289 ALA A CA 1
ATOM 2138 C C . ALA A 1 289 ? 8.82 29.844 7.145 1 97.06 289 ALA A C 1
ATOM 2140 O O . ALA A 1 289 ? 8.945 30.609 6.188 1 97.06 289 ALA A O 1
ATOM 2141 N N . PHE A 1 290 ? 8.727 30.234 8.391 1 97.25 290 PHE A N 1
ATOM 2142 C CA . PHE A 1 290 ? 8.922 31.656 8.703 1 97.25 290 PHE A CA 1
ATOM 2143 C C . PHE A 1 290 ? 9.648 31.812 10.031 1 97.25 290 PHE A C 1
ATOM 2145 O O . PHE A 1 290 ? 9.672 30.891 10.852 1 97.25 290 PHE A O 1
ATOM 2152 N N . LEU A 1 291 ? 10.289 32.875 10.203 1 97.56 291 LEU A N 1
ATOM 2153 C CA . LEU A 1 291 ? 11.016 33.219 11.422 1 97.56 291 LEU A CA 1
ATOM 2154 C C . LEU A 1 291 ? 10.867 34.719 11.719 1 97.56 291 LEU A C 1
ATOM 2156 O O . LEU A 1 291 ? 11.094 35.562 10.844 1 97.56 291 LEU A O 1
ATOM 2160 N N . THR A 1 292 ? 10.344 35.062 12.844 1 97.69 292 THR A N 1
ATOM 2161 C CA . THR A 1 292 ? 10.453 36.406 13.375 1 97.69 292 THR A CA 1
ATOM 2162 C C . THR A 1 292 ? 11.742 36.562 14.172 1 97.69 292 THR A C 1
ATOM 2164 O O . THR A 1 292 ? 11.891 36 15.25 1 97.69 292 THR A O 1
ATOM 2167 N N . GLU A 1 293 ? 12.602 37.344 13.625 1 96.31 293 GLU A N 1
ATOM 2168 C CA . GLU A 1 293 ? 13.875 37.531 14.305 1 96.31 293 GLU A CA 1
ATOM 2169 C C . GLU A 1 293 ? 13.664 38.156 15.688 1 96.31 293 GLU A C 1
ATOM 2171 O O . GLU A 1 293 ? 12.875 39.094 15.852 1 96.31 293 GLU A O 1
ATOM 2176 N N . PRO A 1 294 ? 14.422 37.5 16.656 1 96.62 294 PRO A N 1
ATOM 2177 C CA . PRO A 1 294 ? 14.32 38.125 17.984 1 96.62 294 PRO A CA 1
ATOM 2178 C C . PRO A 1 294 ? 14.656 39.625 17.969 1 96.62 294 PRO A C 1
ATOM 2180 O O . PRO A 1 294 ? 15.562 40.031 17.25 1 96.62 294 PRO A O 1
ATOM 2183 N N . GLY A 1 295 ? 13.945 40.406 18.719 1 95.88 295 GLY A N 1
ATOM 2184 C CA . GLY A 1 295 ? 14.086 41.844 18.797 1 95.88 295 GLY A CA 1
ATOM 2185 C C . GLY A 1 295 ? 13.32 42.469 19.953 1 95.88 295 GLY A C 1
ATOM 2186 O O . GLY A 1 295 ? 13 41.781 20.922 1 95.88 295 GLY A O 1
ATOM 2187 N N . PRO A 1 296 ? 13.055 43.688 19.859 1 95.12 296 PRO A N 1
ATOM 2188 C CA . PRO A 1 296 ? 12.438 44.406 20.969 1 95.12 296 PRO A CA 1
ATOM 2189 C C . PRO A 1 296 ? 11.078 43.844 21.359 1 95.12 296 PRO A C 1
ATOM 2191 O O . PRO A 1 296 ? 10.781 43.688 22.547 1 95.12 296 PRO A O 1
ATOM 2194 N N . VAL A 1 297 ? 10.312 43.469 20.375 1 95.25 297 VAL A N 1
ATOM 2195 C CA . VAL A 1 297 ? 8.953 43.031 20.672 1 95.25 297 VAL A CA 1
ATOM 2196 C C . VAL A 1 297 ? 8.992 41.656 21.328 1 95.25 297 VAL A C 1
ATOM 2198 O O . VAL A 1 297 ? 8.289 41.406 22.312 1 95.25 297 VAL A O 1
ATOM 2201 N N . THR A 1 298 ? 9.844 40.75 20.859 1 96.62 298 THR A N 1
ATOM 2202 C CA . THR A 1 298 ? 9.938 39.438 21.484 1 96.62 298 THR A CA 1
ATOM 2203 C C . THR A 1 298 ? 10.562 39.531 22.875 1 96.62 298 THR A C 1
ATOM 2205 O O . THR A 1 298 ? 10.211 38.75 23.766 1 96.62 298 THR A O 1
ATOM 2208 N N . THR A 1 299 ? 11.414 40.469 23.016 1 97.12 299 THR A N 1
ATOM 2209 C CA . THR A 1 299 ? 11.977 40.719 24.328 1 97.12 299 THR A CA 1
ATOM 2210 C C . THR A 1 299 ? 10.891 41.188 25.297 1 97.12 299 THR A C 1
ATOM 2212 O O . THR A 1 299 ? 10.836 40.75 26.438 1 97.12 299 THR A O 1
ATOM 2215 N N . LEU A 1 300 ? 10.078 42.062 24.766 1 97.06 300 LEU A N 1
ATOM 2216 C CA . LEU A 1 300 ? 8.953 42.562 25.562 1 97.06 300 LEU A CA 1
ATOM 2217 C C . LEU A 1 300 ? 8.047 41.406 25.984 1 97.06 300 LEU A C 1
ATOM 2219 O O . LEU A 1 300 ? 7.605 41.344 27.141 1 97.06 300 LEU A O 1
ATOM 2223 N N . PHE A 1 301 ? 7.781 40.5 25.078 1 98.06 301 PHE A N 1
ATOM 2224 C CA . PHE A 1 301 ? 6.965 39.344 25.391 1 98.06 301 PHE A CA 1
ATOM 2225 C C . PHE A 1 301 ? 7.625 38.5 26.469 1 98.06 301 PHE A C 1
ATOM 2227 O O . PHE A 1 301 ? 6.977 38.094 27.453 1 98.06 301 PHE A O 1
ATOM 2234 N N . SER A 1 302 ? 8.914 38.25 26.328 1 98.38 302 SER A N 1
ATOM 2235 C CA . SER A 1 302 ? 9.672 37.438 27.266 1 98.38 302 SER A CA 1
ATOM 2236 C C . SER A 1 302 ? 9.648 38.062 28.656 1 98.38 302 SER A C 1
ATOM 2238 O O . SER A 1 302 ? 9.484 37.344 29.656 1 98.38 302 SER A O 1
ATOM 2240 N N . GLU A 1 303 ? 9.766 39.281 28.703 1 98.31 303 GLU A N 1
ATOM 2241 C CA . GLU A 1 303 ? 9.773 39.969 29.984 1 98.31 303 GLU A CA 1
ATOM 2242 C C . GLU A 1 303 ? 8.398 39.906 30.656 1 98.31 303 GLU A C 1
ATOM 2244 O O . GLU A 1 303 ? 8.305 39.75 31.875 1 98.31 303 GLU A O 1
ATOM 2249 N N . ALA A 1 304 ? 7.363 40.094 29.859 1 98.38 304 ALA A N 1
ATOM 2250 C CA . ALA A 1 304 ? 6.008 40 30.391 1 98.38 304 ALA A CA 1
ATOM 2251 C C . ALA A 1 304 ? 5.742 38.625 30.969 1 98.38 304 ALA A C 1
ATOM 2253 O O . ALA A 1 304 ? 5.156 38.5 32.062 1 98.38 304 ALA A O 1
ATOM 2254 N N . VAL A 1 305 ? 6.207 37.625 30.266 1 98.69 305 VAL A N 1
ATOM 2255 C CA . VAL A 1 305 ? 6.035 36.219 30.703 1 98.69 305 VAL A CA 1
ATOM 2256 C C . VAL A 1 305 ? 6.809 36 32 1 98.69 305 VAL A C 1
ATOM 2258 O O . VAL A 1 305 ? 6.262 35.469 32.969 1 98.69 305 VAL A O 1
ATOM 2261 N N . ALA A 1 306 ? 8 36.469 32.062 1 98.44 306 ALA A N 1
ATOM 2262 C CA . ALA A 1 306 ? 8.859 36.281 33.219 1 98.44 306 ALA A CA 1
ATOM 2263 C C . ALA A 1 306 ? 8.297 37 34.438 1 98.44 306 ALA A C 1
ATOM 2265 O O . ALA A 1 306 ? 8.414 36.5 35.562 1 98.44 306 ALA A O 1
ATOM 2266 N N . ALA A 1 307 ? 7.727 38.062 34.219 1 98.25 307 ALA A N 1
ATOM 2267 C CA . ALA A 1 307 ? 7.188 38.875 35.344 1 98.25 307 ALA A CA 1
ATOM 2268 C C . ALA A 1 307 ? 6.051 38.125 36.031 1 98.25 307 ALA A C 1
ATOM 2270 O O . ALA A 1 307 ? 5.859 38.281 37.25 1 98.25 307 ALA A O 1
ATOM 2271 N N . VAL A 1 308 ? 5.348 37.344 35.312 1 98.25 308 VAL A N 1
ATOM 2272 C CA . VAL A 1 308 ? 4.172 36.688 35.875 1 98.25 308 VAL A CA 1
ATOM 2273 C C . VAL A 1 308 ? 4.535 35.281 36.344 1 98.25 308 VAL A C 1
ATOM 2275 O O . VAL A 1 308 ? 4.094 34.844 37.406 1 98.25 308 VAL A O 1
ATOM 2278 N N . THR A 1 309 ? 5.379 34.594 35.562 1 98.25 309 THR A N 1
ATOM 2279 C CA . THR A 1 309 ? 5.574 33.156 35.812 1 98.25 309 THR A CA 1
ATOM 2280 C C . THR A 1 309 ? 6.918 32.906 36.5 1 98.25 309 THR A C 1
ATOM 2282 O O . THR A 1 309 ? 7.156 31.828 37.031 1 98.25 309 THR A O 1
ATOM 2285 N N . GLY A 1 310 ? 7.809 33.844 36.406 1 98.06 310 GLY A N 1
ATOM 2286 C CA . GLY A 1 310 ? 9.164 33.656 36.875 1 98.06 310 GLY A CA 1
ATOM 2287 C C . GLY A 1 310 ? 10.031 32.844 35.938 1 98.06 310 GLY A C 1
ATOM 2288 O O . GLY A 1 310 ? 11.172 32.531 36.25 1 98.06 310 GLY A O 1
ATOM 2289 N N . ILE A 1 311 ? 9.547 32.5 34.781 1 98 311 ILE A N 1
ATOM 2290 C CA . ILE A 1 311 ? 10.234 31.688 33.781 1 98 311 ILE A CA 1
ATOM 2291 C C . ILE A 1 311 ? 10.609 32.531 32.594 1 98 311 ILE A C 1
ATOM 2293 O O . ILE A 1 311 ? 9.789 33.312 32.062 1 98 311 ILE A O 1
ATOM 2297 N N . THR A 1 312 ? 11.836 32.531 32.188 1 97.94 312 THR A N 1
ATOM 2298 C CA . THR A 1 312 ? 12.203 33.094 30.891 1 97.94 312 THR A CA 1
ATOM 2299 C C . THR A 1 312 ? 11.883 32.125 29.766 1 97.94 312 THR A C 1
ATOM 2301 O O . THR A 1 312 ? 12.461 31.031 29.703 1 97.94 312 THR A O 1
ATOM 2304 N N . PRO A 1 313 ? 11.016 32.469 28.891 1 98.44 313 PRO A N 1
ATOM 2305 C CA . PRO A 1 313 ? 10.617 31.531 27.844 1 98.44 313 PRO A CA 1
ATOM 2306 C C . PRO A 1 313 ? 11.734 31.266 26.844 1 98.44 313 PRO A C 1
ATOM 2308 O O . PRO A 1 313 ? 12.508 32.156 26.516 1 98.44 313 PRO A O 1
ATOM 2311 N N . LYS A 1 314 ? 11.789 30.047 26.375 1 97.56 314 LYS A N 1
ATOM 2312 C CA . LYS A 1 314 ? 12.609 29.703 25.219 1 97.56 314 LYS A CA 1
ATOM 2313 C C . LYS A 1 314 ? 11.945 30.172 23.922 1 97.56 314 LYS A C 1
ATOM 2315 O O . LYS A 1 314 ? 10.75 29.953 23.719 1 97.56 314 LYS A O 1
ATOM 2320 N N . LEU A 1 315 ? 12.656 30.922 23.094 1 97.62 315 LEU A N 1
ATOM 2321 C CA . LEU A 1 315 ? 12.211 31.188 21.734 1 97.62 315 LEU A CA 1
ATOM 2322 C C . LEU A 1 315 ? 12.445 29.984 20.844 1 97.62 315 LEU A C 1
ATOM 2324 O O . LEU A 1 315 ? 13.562 29.453 20.781 1 97.62 315 LEU A O 1
ATOM 2328 N N . ASP A 1 316 ? 11.398 29.547 20.188 1 95.12 316 ASP A N 1
ATOM 2329 C CA . ASP A 1 316 ? 11.453 28.25 19.516 1 95.12 316 ASP A CA 1
ATOM 2330 C C . ASP A 1 316 ? 10.688 28.266 18.203 1 95.12 316 ASP A C 1
ATOM 2332 O O . ASP A 1 316 ? 9.867 29.156 17.969 1 95.12 316 ASP A O 1
ATOM 2336 N N . THR A 1 317 ? 11.055 27.391 17.281 1 95.56 317 THR A N 1
ATOM 2337 C CA . THR A 1 317 ? 10.352 27.266 16.016 1 95.56 317 THR A CA 1
ATOM 2338 C C . THR A 1 317 ? 9.836 25.844 15.82 1 95.56 317 THR A C 1
ATOM 2340 O O . THR A 1 317 ? 9.359 25.484 14.742 1 95.56 317 THR A O 1
ATOM 2343 N N . GLY A 1 318 ? 9.961 25.031 16.797 1 88.44 318 GLY A N 1
ATOM 2344 C CA . GLY A 1 318 ? 9.641 23.609 16.672 1 88.44 318 GLY A CA 1
ATOM 2345 C C . GLY A 1 318 ? 8.156 23.328 16.719 1 88.44 318 GLY A C 1
ATOM 2346 O O . GLY A 1 318 ? 7.352 24.219 16.984 1 88.44 318 GLY A O 1
ATOM 2347 N N . GLY A 1 319 ? 7.828 22.109 16.281 1 81.69 319 GLY A N 1
ATOM 2348 C CA . GLY A 1 319 ? 6.461 21.625 16.391 1 81.69 319 GLY A CA 1
ATOM 2349 C C . GLY A 1 319 ? 5.656 21.797 15.117 1 81.69 319 GLY A C 1
ATOM 2350 O O . GLY A 1 319 ? 6.223 21.844 14.031 1 81.69 319 GLY A O 1
ATOM 2351 N N . GLY A 1 320 ? 4.316 21.703 15.266 1 82.38 320 GLY A N 1
ATOM 2352 C CA . GLY A 1 320 ? 3.4 21.844 14.148 1 82.38 320 GLY A CA 1
ATOM 2353 C C . GLY A 1 320 ? 3.283 23.281 13.648 1 82.38 320 GLY A C 1
ATOM 2354 O O . GLY A 1 320 ? 4.113 24.125 13.984 1 82.38 320 GLY A O 1
ATOM 2355 N N . THR A 1 321 ? 2.352 23.375 12.75 1 87.06 321 THR A N 1
ATOM 2356 C CA . THR A 1 321 ? 2.131 24.703 12.172 1 87.06 321 THR A CA 1
ATOM 2357 C C . THR A 1 321 ? 0.883 25.344 12.758 1 87.06 321 THR A C 1
ATOM 2359 O O . THR A 1 321 ? 0.284 24.812 13.695 1 87.06 321 THR A O 1
ATOM 2362 N N . SER A 1 322 ? 0.709 26.609 12.547 1 92.75 322 SER A N 1
ATOM 2363 C CA . SER A 1 322 ? -0.443 27.438 12.906 1 92.75 322 SER A CA 1
ATOM 2364 C C . SER A 1 322 ? -0.73 28.484 11.844 1 92.75 322 SER A C 1
ATOM 2366 O O . SER A 1 322 ? -0.054 28.531 10.812 1 92.75 322 SER A O 1
ATOM 2368 N N . ASP A 1 323 ? -1.757 29.219 12.078 1 96.38 323 ASP A N 1
ATOM 2369 C CA . ASP A 1 323 ? -2.104 30.266 11.117 1 96.38 323 ASP A CA 1
ATOM 2370 C C . ASP A 1 323 ? -1.073 31.391 11.133 1 96.38 323 ASP A C 1
ATOM 2372 O O . ASP A 1 323 ? -1.095 32.281 10.273 1 96.38 323 ASP A O 1
ATOM 2376 N N . ALA A 1 324 ? -0.144 31.328 12.07 1 97.44 324 ALA A N 1
ATOM 2377 C CA . ALA A 1 324 ? 0.973 32.25 12.031 1 97.44 324 ALA A CA 1
ATOM 2378 C C . ALA A 1 324 ? 1.691 32.219 10.688 1 97.44 324 ALA A C 1
ATOM 2380 O O . ALA A 1 324 ? 2.25 33.219 10.227 1 97.44 324 ALA A O 1
ATOM 2381 N N . ARG A 1 325 ? 1.603 31.078 10.023 1 95.19 325 ARG A N 1
ATOM 2382 C CA . ARG A 1 325 ? 2.254 30.875 8.727 1 95.19 325 ARG A CA 1
ATOM 2383 C C . ARG A 1 325 ? 1.712 31.859 7.691 1 95.19 325 ARG A C 1
ATOM 2385 O O . ARG A 1 325 ? 2.432 32.25 6.773 1 95.19 325 ARG A O 1
ATOM 2392 N N . PHE A 1 326 ? 0.497 32.25 7.805 1 97 326 PHE A N 1
ATOM 2393 C CA . PHE A 1 326 ? -0.1 33.219 6.887 1 97 326 PHE A CA 1
ATOM 2394 C C . PHE A 1 326 ? 0.222 34.625 7.309 1 97 326 PHE A C 1
ATOM 2396 O O . PHE A 1 326 ? 0.485 35.5 6.465 1 97 326 PHE A O 1
ATOM 2403 N N . ILE A 1 327 ? 0.205 34.875 8.594 1 98.19 327 ILE A N 1
ATOM 2404 C CA . ILE A 1 327 ? 0.408 36.188 9.148 1 98.19 327 ILE A CA 1
ATOM 2405 C C . ILE A 1 327 ? 1.84 36.656 8.883 1 98.19 327 ILE A C 1
ATOM 2407 O O . ILE A 1 327 ? 2.078 37.844 8.586 1 98.19 327 ILE A O 1
ATOM 2411 N N . ALA A 1 328 ? 2.711 35.75 8.938 1 97.44 328 ALA A N 1
ATOM 2412 C CA . ALA A 1 328 ? 4.137 36.031 8.797 1 97.44 328 ALA A CA 1
ATOM 2413 C C . ALA A 1 328 ? 4.441 36.656 7.434 1 97.44 328 ALA A C 1
ATOM 2415 O O . ALA A 1 328 ? 5.445 37.344 7.27 1 97.44 328 ALA A O 1
ATOM 2416 N N . ALA A 1 329 ? 3.588 36.469 6.461 1 95.62 329 ALA A N 1
ATOM 2417 C CA . ALA A 1 329 ? 3.773 37.031 5.133 1 95.62 329 ALA A CA 1
ATOM 2418 C C . ALA A 1 329 ? 3.441 38.531 5.133 1 95.62 329 ALA A C 1
ATOM 2420 O O . ALA A 1 329 ? 3.783 39.25 4.191 1 95.62 329 ALA A O 1
ATOM 2421 N N . HIS A 1 330 ? 2.83 39.031 6.215 1 97.12 330 HIS A N 1
ATOM 2422 C CA . HIS A 1 330 ? 2.324 40.406 6.211 1 97.12 330 HIS A CA 1
ATOM 2423 C C . HIS A 1 330 ? 2.977 41.25 7.305 1 97.12 330 HIS A C 1
ATOM 2425 O O . HIS A 1 330 ? 3.186 42.438 7.137 1 97.12 330 HIS A O 1
ATOM 2431 N N . CYS A 1 331 ? 3.277 40.656 8.43 1 96.88 331 CYS A N 1
ATOM 2432 C CA . CYS A 1 331 ? 3.918 41.344 9.547 1 96.88 331 CYS A CA 1
ATOM 2433 C C . CYS A 1 331 ? 4.605 40.344 10.469 1 96.88 331 CYS A C 1
ATOM 2435 O O . CYS A 1 331 ? 4.34 39.125 10.406 1 96.88 331 CYS A O 1
ATOM 2437 N N . PRO A 1 332 ? 5.559 40.812 11.32 1 97.94 332 PRO A N 1
ATOM 2438 C CA . PRO A 1 332 ? 6.141 39.938 12.32 1 97.94 332 PRO A CA 1
ATOM 2439 C C . PRO A 1 332 ? 5.102 39.344 13.273 1 97.94 332 PRO A C 1
ATOM 2441 O O . PRO A 1 332 ? 4.141 40.031 13.641 1 97.94 332 PRO A O 1
ATOM 2444 N N . VAL A 1 333 ? 5.359 38.094 13.602 1 98.38 333 VAL A N 1
ATOM 2445 C CA . VAL A 1 333 ? 4.371 37.375 14.398 1 98.38 333 VAL A CA 1
ATOM 2446 C C . VAL A 1 333 ? 5.078 36.469 15.391 1 98.38 333 VAL A C 1
ATOM 2448 O O . VAL A 1 333 ? 6.148 35.938 15.094 1 98.38 333 VAL A O 1
ATOM 2451 N N . ALA A 1 334 ? 4.551 36.344 16.547 1 98.38 334 ALA A N 1
ATOM 2452 C CA . ALA A 1 334 ? 4.93 35.344 17.547 1 98.38 334 ALA A CA 1
ATOM 2453 C C . ALA A 1 334 ? 3.699 34.656 18.141 1 98.38 334 ALA A C 1
ATOM 2455 O O . ALA A 1 334 ? 2.578 35.156 17.984 1 98.38 334 ALA A O 1
ATOM 2456 N N . GLU A 1 335 ? 3.947 33.5 18.656 1 98.56 335 GLU A N 1
ATOM 2457 C CA . GLU A 1 335 ? 2.852 32.75 19.266 1 98.56 335 GLU A CA 1
ATOM 2458 C C . GLU A 1 335 ? 3.127 32.5 20.734 1 98.56 335 GLU A C 1
ATOM 2460 O O . GLU A 1 335 ? 4.25 32.156 21.109 1 98.56 335 GLU A O 1
ATOM 2465 N N . PHE A 1 336 ? 2.092 32.688 21.547 1 98.56 336 PHE A N 1
ATOM 2466 C CA . PHE A 1 336 ? 2.189 32.375 22.953 1 98.56 336 PHE A CA 1
ATOM 2467 C C . PHE A 1 336 ? 0.811 32.125 23.547 1 98.56 336 PHE A C 1
ATOM 2469 O O . PHE A 1 336 ? -0.096 32.938 23.422 1 98.56 336 PHE A O 1
ATOM 2476 N N . GLY A 1 337 ? 0.733 30.984 24.203 1 98.25 337 GLY A N 1
ATOM 2477 C CA . GLY A 1 337 ? -0.516 30.625 24.844 1 98.25 337 GLY A CA 1
ATOM 2478 C C . GLY A 1 337 ? -0.343 29.562 25.922 1 98.25 337 GLY A C 1
ATOM 2479 O O . GLY A 1 337 ? 0.669 29.562 26.625 1 98.25 337 GLY A O 1
ATOM 2480 N N . LEU A 1 338 ? -1.322 28.781 26.125 1 98.5 338 LEU A N 1
ATOM 2481 C CA . LEU A 1 338 ? -1.43 27.859 27.25 1 98.5 338 LEU A CA 1
ATOM 2482 C C . LEU A 1 338 ? -0.538 26.641 27.047 1 98.5 338 LEU A C 1
ATOM 2484 O O . LEU A 1 338 ? 0.117 26.516 26 1 98.5 338 LEU A O 1
ATOM 2488 N N . VAL A 1 339 ? -0.454 25.812 28.109 1 97.38 339 VAL A N 1
ATOM 2489 C CA . VAL A 1 339 ? 0.251 24.547 28.047 1 97.38 339 VAL A CA 1
ATOM 2490 C C . VAL A 1 339 ? -0.56 23.547 27.203 1 97.38 339 VAL A C 1
ATOM 2492 O O . VAL A 1 339 ? -1.721 23.281 27.516 1 97.38 339 VAL A O 1
ATOM 2495 N N . GLY A 1 340 ? 0.069 22.953 26.172 1 93.5 340 GLY A N 1
ATOM 2496 C CA . GLY A 1 340 ? -0.659 22.25 25.141 1 93.5 340 GLY A CA 1
ATOM 2497 C C . GLY A 1 340 ? -0.727 20.75 25.375 1 93.5 340 GLY A C 1
ATOM 2498 O O . GLY A 1 340 ? -1.021 19.984 24.453 1 93.5 340 GLY A O 1
ATOM 2499 N N . THR A 1 341 ? -0.567 20.219 26.562 1 90.31 341 THR A N 1
ATOM 2500 C CA . THR A 1 341 ? -0.413 18.781 26.812 1 90.31 341 THR A CA 1
ATOM 2501 C C . THR A 1 341 ? -1.734 18.062 26.594 1 90.31 341 THR A C 1
ATOM 2503 O O . THR A 1 341 ? -1.746 16.875 26.219 1 90.31 341 THR A O 1
ATOM 2506 N N . SER A 1 342 ? -2.865 18.688 26.766 1 91.25 342 SER A N 1
ATOM 2507 C CA . SER A 1 342 ? -4.152 18 26.688 1 91.25 342 SER A CA 1
ATOM 2508 C C . SER A 1 342 ? -4.875 18.328 25.391 1 91.25 342 SER A C 1
ATOM 2510 O O . SER A 1 342 ? -5.953 17.781 25.125 1 91.25 342 SER A O 1
ATOM 2512 N N . MET A 1 343 ? -4.289 19.203 24.562 1 90.5 343 MET A N 1
ATOM 2513 C CA . MET A 1 343 ? -4.984 19.625 23.359 1 90.5 343 MET A CA 1
ATOM 2514 C C . MET A 1 343 ? -5.234 18.438 22.422 1 90.5 343 MET A C 1
ATOM 2516 O O . MET A 1 343 ? -4.402 17.531 22.328 1 90.5 343 MET A O 1
ATOM 2520 N N . HIS A 1 344 ? -6.371 18.438 21.703 1 88.62 344 HIS A N 1
ATOM 2521 C CA . HIS A 1 344 ? -6.766 17.438 20.719 1 88.62 344 HIS A CA 1
ATOM 2522 C C . HIS A 1 344 ? -6.938 16.062 21.375 1 88.62 344 HIS A C 1
ATOM 2524 O O . HIS A 1 344 ? -6.93 15.039 20.688 1 88.62 344 HIS A O 1
ATOM 2530 N N . ARG A 1 345 ? -6.992 15.961 22.688 1 89.69 345 ARG A N 1
ATOM 2531 C CA . ARG A 1 345 ? -7.207 14.719 23.422 1 89.69 345 ARG A CA 1
ATOM 2532 C C . ARG A 1 345 ? -8.555 14.727 24.141 1 89.69 345 ARG A C 1
ATOM 2534 O O . ARG A 1 345 ? -9.141 15.789 24.344 1 89.69 345 ARG A O 1
ATOM 2541 N N . VAL A 1 346 ? -8.945 13.516 24.391 1 93.75 346 VAL A N 1
ATOM 2542 C CA . VAL A 1 346 ? -10.094 13.391 25.297 1 93.75 346 VAL A CA 1
ATOM 2543 C C . VAL A 1 346 ? -9.766 14.047 26.641 1 93.75 346 VAL A C 1
ATOM 2545 O O . VAL A 1 346 ? -8.633 13.969 27.109 1 93.75 346 VAL A O 1
ATOM 2548 N N . ASP A 1 347 ? -10.734 14.742 27.094 1 97.25 347 ASP A N 1
ATOM 2549 C CA . ASP A 1 347 ? -10.641 15.414 28.391 1 97.25 347 ASP A CA 1
ATOM 2550 C C . ASP A 1 347 ? -9.648 16.578 28.344 1 97.25 347 ASP A C 1
ATOM 2552 O O . ASP A 1 347 ? -8.875 16.781 29.281 1 97.25 347 ASP A O 1
ATOM 2556 N N . GLU A 1 348 ? -9.609 17.25 27.188 1 97.62 348 GLU A N 1
ATOM 2557 C CA . GLU A 1 348 ? -8.891 18.516 27.125 1 97.62 348 GLU A CA 1
ATOM 2558 C C . GLU A 1 348 ? -9.312 19.438 28.266 1 97.62 348 GLU A C 1
ATOM 2560 O O . GLU A 1 348 ? -10.508 19.594 28.531 1 97.62 348 GLU A O 1
ATOM 2565 N N . ALA A 1 349 ? -8.328 20 28.969 1 98.31 349 ALA A N 1
ATOM 2566 C CA . ALA A 1 349 ? -8.625 20.844 30.125 1 98.31 349 ALA A CA 1
ATOM 2567 C C . ALA A 1 349 ? -7.492 21.828 30.406 1 98.31 349 ALA A C 1
ATOM 2569 O O . ALA A 1 349 ? -6.336 21.547 30.078 1 98.31 349 ALA A O 1
ATOM 2570 N N . VAL A 1 350 ? -7.879 22.906 30.969 1 98.31 350 VAL A N 1
ATOM 2571 C CA . VAL A 1 350 ? -6.902 23.922 31.328 1 98.31 350 VAL A CA 1
ATOM 2572 C C . VAL A 1 350 ? -7.082 24.312 32.812 1 98.31 350 VAL A C 1
ATOM 2574 O O . VAL A 1 350 ? -8.211 24.484 33.281 1 98.31 350 VAL A O 1
ATOM 2577 N N . PRO A 1 351 ? -6.02 24.359 33.562 1 98.38 351 PRO A N 1
ATOM 2578 C CA . PRO A 1 351 ? -6.168 24.906 34.906 1 98.38 351 PRO A CA 1
ATOM 2579 C C . PRO A 1 351 ? -6.688 26.344 34.906 1 98.38 351 PRO A C 1
ATOM 2581 O O . PRO A 1 351 ? -6.176 27.188 34.188 1 98.38 351 PRO A O 1
ATOM 2584 N N . VAL A 1 352 ? -7.629 26.609 35.75 1 98.44 352 VAL A N 1
ATOM 2585 C CA . VAL A 1 352 ? -8.203 27.938 35.875 1 98.44 352 VAL A CA 1
ATOM 2586 C C . VAL A 1 352 ? -7.117 28.938 36.25 1 98.44 352 VAL A C 1
ATOM 2588 O O . VAL A 1 352 ? -7.109 30.062 35.75 1 98.44 352 VAL A O 1
ATOM 2591 N N . SER A 1 353 ? -6.234 28.547 37.031 1 98.12 353 SER A N 1
ATOM 2592 C CA . SER A 1 353 ? -5.129 29.406 37.469 1 98.12 353 SER A CA 1
ATOM 2593 C C . SER A 1 353 ? -4.258 29.781 36.25 1 98.12 353 SER A C 1
ATOM 2595 O O . SER A 1 353 ? -3.758 30.906 36.188 1 98.12 353 SER A O 1
ATOM 2597 N N . GLU A 1 354 ? -4.062 28.875 35.344 1 98 354 GLU A N 1
ATOM 2598 C CA . GLU A 1 354 ? -3.273 29.141 34.156 1 98 354 GLU A CA 1
ATOM 2599 C C . GLU A 1 354 ? -3.982 30.141 33.25 1 98 354 GLU A C 1
ATOM 2601 O O . GLU A 1 354 ? -3.34 31 32.625 1 98 354 GLU A O 1
ATOM 2606 N N . LEU A 1 355 ? -5.289 30.047 33.156 1 98.06 355 LEU A N 1
ATOM 2607 C CA . LEU A 1 355 ? -6.07 31 32.375 1 98.06 355 LEU A CA 1
ATOM 2608 C C . LEU A 1 355 ? -5.898 32.406 32.938 1 98.06 355 LEU A C 1
ATOM 2610 O O . LEU A 1 355 ? -5.695 33.375 32.156 1 98.06 355 LEU A O 1
ATOM 2614 N N . ARG A 1 356 ? -5.988 32.5 34.188 1 98.31 356 ARG A N 1
ATOM 2615 C CA . ARG A 1 356 ? -5.855 33.781 34.844 1 98.31 356 ARG A CA 1
ATOM 2616 C C . ARG A 1 356 ? -4.438 34.344 34.688 1 98.31 356 ARG A C 1
ATOM 2618 O O . ARG A 1 356 ? -4.25 35.531 34.438 1 98.31 356 ARG A O 1
ATOM 2625 N N . ALA A 1 357 ? -3.514 33.438 34.844 1 98.5 357 ALA A N 1
ATOM 2626 C CA . ALA A 1 357 ? -2.125 33.844 34.656 1 98.5 357 ALA A CA 1
ATOM 2627 C C . ALA A 1 357 ? -1.867 34.312 33.219 1 98.5 357 ALA A C 1
ATOM 2629 O O . ALA A 1 357 ? -1.14 35.281 33 1 98.5 357 ALA A O 1
ATOM 2630 N N . LEU A 1 358 ? -2.404 33.625 32.281 1 98.75 358 LEU A N 1
ATOM 2631 C CA . LEU A 1 358 ? -2.246 34.031 30.891 1 98.75 358 LEU A CA 1
ATOM 2632 C C . LEU A 1 358 ? -2.857 35.406 30.656 1 98.75 358 LEU A C 1
ATOM 2634 O O . LEU A 1 358 ? -2.285 36.219 29.922 1 98.75 358 LEU A O 1
ATOM 2638 N N . ALA A 1 359 ? -4.012 35.656 31.234 1 98.56 359 ALA A N 1
ATOM 2639 C CA . ALA A 1 359 ? -4.621 36.969 31.125 1 98.56 359 ALA A CA 1
ATOM 2640 C C . ALA A 1 359 ? -3.691 38.062 31.672 1 98.56 359 ALA A C 1
ATOM 2642 O O . ALA A 1 359 ? -3.578 39.125 31.078 1 98.56 359 ALA A O 1
ATOM 2643 N N . GLU A 1 360 ? -3.068 37.75 32.719 1 98.25 360 GLU A N 1
ATOM 2644 C CA . GLU A 1 360 ? -2.121 38.688 33.312 1 98.25 360 GLU A CA 1
ATOM 2645 C C . GLU A 1 360 ? -0.937 38.938 32.375 1 98.25 360 GLU A C 1
ATOM 2647 O O . GLU A 1 360 ? -0.493 40.062 32.188 1 98.25 360 GLU A O 1
ATOM 2652 N N . ILE A 1 361 ? -0.433 37.906 31.797 1 98.56 361 ILE A N 1
ATOM 2653 C CA . ILE A 1 361 ? 0.684 38.031 30.875 1 98.56 361 ILE A CA 1
ATOM 2654 C C . ILE A 1 361 ? 0.279 38.875 29.688 1 98.56 361 ILE A C 1
ATOM 2656 O O . ILE A 1 361 ? 0.992 39.812 29.312 1 98.56 361 ILE A O 1
ATOM 2660 N N . TYR A 1 362 ? -0.879 38.562 29.109 1 98.62 362 TYR A N 1
ATOM 2661 C CA . TYR A 1 362 ? -1.365 39.375 27.984 1 98.62 362 TYR A CA 1
ATOM 2662 C C . TYR A 1 362 ? -1.536 40.844 28.375 1 98.62 362 TYR A C 1
ATOM 2664 O O . TYR A 1 362 ? -1.237 41.75 27.594 1 98.62 362 TYR A O 1
ATOM 2672 N N . GLY A 1 363 ? -2.004 41.062 29.594 1 97.5 363 GLY A N 1
ATOM 2673 C CA . GLY A 1 363 ? -2.117 42.406 30.094 1 97.5 363 GLY A CA 1
ATOM 2674 C C . GLY A 1 363 ? -0.791 43.156 30.141 1 97.5 363 GLY A C 1
ATOM 2675 O O . GLY A 1 363 ? -0.696 44.281 29.703 1 97.5 363 GLY A O 1
ATOM 2676 N N . ARG A 1 364 ? 0.176 42.469 30.594 1 97.25 364 ARG A N 1
ATOM 2677 C CA . ARG A 1 364 ? 1.502 43.062 30.688 1 97.25 364 ARG A CA 1
ATOM 2678 C C . ARG A 1 364 ? 2.061 43.344 29.297 1 97.25 364 ARG A C 1
ATOM 2680 O O . ARG A 1 364 ? 2.748 44.344 29.094 1 97.25 364 ARG A O 1
ATOM 2687 N N . ILE A 1 365 ? 1.828 42.469 28.391 1 97.62 365 ILE A N 1
ATOM 2688 C CA . ILE A 1 365 ? 2.242 42.719 27.016 1 97.62 365 ILE A CA 1
ATOM 2689 C C . ILE A 1 365 ? 1.572 43.969 26.469 1 97.62 365 ILE A C 1
ATOM 2691 O O . ILE A 1 365 ? 2.238 44.844 25.922 1 97.62 365 ILE A O 1
ATOM 2695 N N . LEU A 1 366 ? 0.271 44.062 26.734 1 96.62 366 LEU A N 1
ATOM 2696 C CA . LEU A 1 366 ? -0.485 45.219 26.25 1 96.62 366 LEU A CA 1
ATOM 2697 C C . LEU A 1 366 ? 0.04 46.5 26.875 1 96.62 366 LEU A C 1
ATOM 2699 O O . LEU A 1 366 ? 0.198 47.5 26.188 1 96.62 366 LEU A O 1
ATOM 2703 N N . ASP A 1 367 ? 0.368 46.438 28.125 1 95.31 367 ASP A N 1
ATOM 2704 C CA . ASP A 1 367 ? 0.876 47.594 28.828 1 95.31 367 ASP A CA 1
ATOM 2705 C C . ASP A 1 367 ? 2.193 48.094 28.219 1 95.31 367 ASP A C 1
ATOM 2707 O O . ASP A 1 367 ? 2.451 49.281 28.141 1 95.31 367 ASP A O 1
ATOM 2711 N N . ARG A 1 368 ? 2.908 47.156 27.797 1 94.19 368 ARG A N 1
ATOM 2712 C CA . ARG A 1 368 ? 4.238 47.5 27.297 1 94.19 368 ARG A CA 1
ATOM 2713 C C . ARG A 1 368 ? 4.18 47.906 25.828 1 94.19 368 ARG A C 1
ATOM 2715 O O . ARG A 1 368 ? 4.969 48.75 25.391 1 94.19 368 ARG A O 1
ATOM 2722 N N . VAL A 1 369 ? 3.312 47.344 25.094 1 94 369 VAL A N 1
ATOM 2723 C CA . VAL A 1 369 ? 3.174 47.656 23.688 1 94 369 VAL A CA 1
ATOM 2724 C C . VAL A 1 369 ? 2.648 49.094 23.531 1 94 369 VAL A C 1
ATOM 2726 O O . VAL A 1 369 ? 3.066 49.812 22.625 1 94 369 VAL A O 1
ATOM 2729 N N . PHE A 1 370 ? 1.762 49.562 24.359 1 91.31 370 PHE A N 1
ATOM 2730 C CA . PHE A 1 370 ? 1.102 50.844 24.203 1 91.31 370 PHE A CA 1
ATOM 2731 C C . PHE A 1 370 ? 1.669 51.844 25.188 1 91.31 370 PHE A C 1
ATOM 2733 O O . PHE A 1 370 ? 1.06 52.906 25.422 1 91.31 370 PHE A O 1
ATOM 2740 N N . ARG A 1 371 ? 2.885 51.625 25.656 1 82.81 371 ARG A N 1
ATOM 2741 C CA . ARG A 1 371 ? 3.559 52.625 26.469 1 82.81 371 ARG A CA 1
ATOM 2742 C C . ARG A 1 371 ? 4.047 53.812 25.609 1 82.81 371 ARG A C 1
ATOM 2744 O O . ARG A 1 371 ? 4.492 53.594 24.484 1 82.81 371 ARG A O 1
ATOM 2751 N N . MET B 1 1 ? -10.5 -49.344 -36 1 34.91 1 MET B N 1
ATOM 2752 C CA . MET B 1 1 ? -10.469 -48.969 -34.594 1 34.91 1 MET B CA 1
ATOM 2753 C C . MET B 1 1 ? -11.656 -48.062 -34.219 1 34.91 1 MET B C 1
ATOM 2755 O O . MET B 1 1 ? -11.883 -47.062 -34.875 1 34.91 1 MET B O 1
ATOM 2759 N N . THR B 1 2 ? -12.805 -48.438 -33.812 1 41.75 2 THR B N 1
ATOM 2760 C CA . THR B 1 2 ? -14.039 -47.688 -33.594 1 41.75 2 THR B CA 1
ATOM 2761 C C . THR B 1 2 ? -13.75 -46.375 -32.812 1 41.75 2 THR B C 1
ATOM 2763 O O . THR B 1 2 ? -13.141 -46.406 -31.75 1 41.75 2 THR B O 1
ATOM 2766 N N . GLU B 1 3 ? -13.508 -45.344 -33.594 1 56.69 3 GLU B N 1
ATOM 2767 C CA . GLU B 1 3 ? -13.094 -44.031 -33.125 1 56.69 3 GLU B CA 1
ATOM 2768 C C . GLU B 1 3 ? -14.016 -43.5 -32.031 1 56.69 3 GLU B C 1
ATOM 2770 O O . GLU B 1 3 ? -15.219 -43.375 -32.219 1 56.69 3 GLU B O 1
ATOM 2775 N N . ALA B 1 4 ? -13.633 -43.75 -30.641 1 86.5 4 ALA B N 1
ATOM 2776 C CA . ALA B 1 4 ? -14.469 -43.219 -29.562 1 86.5 4 ALA B CA 1
ATOM 2777 C C . ALA B 1 4 ? -14.422 -41.688 -29.516 1 86.5 4 ALA B C 1
ATOM 2779 O O . ALA B 1 4 ? -13.344 -41.094 -29.562 1 86.5 4 ALA B O 1
ATOM 2780 N N . ASP B 1 5 ? -15.508 -41.219 -29.844 1 95.44 5 ASP B N 1
ATOM 2781 C CA . ASP B 1 5 ? -15.688 -39.781 -29.859 1 95.44 5 ASP B CA 1
ATOM 2782 C C . ASP B 1 5 ? -15.57 -39.188 -28.453 1 95.44 5 ASP B C 1
ATOM 2784 O O . ASP B 1 5 ? -16.281 -39.625 -27.547 1 95.44 5 ASP B O 1
ATOM 2788 N N . PRO B 1 6 ? -14.594 -38.281 -28.25 1 98.31 6 PRO B N 1
ATOM 2789 C CA . PRO B 1 6 ? -14.422 -37.719 -26.906 1 98.31 6 PRO B CA 1
ATOM 2790 C C . PRO B 1 6 ? -15.562 -36.75 -26.516 1 98.31 6 PRO B C 1
ATOM 2792 O O . PRO B 1 6 ? -15.695 -36.406 -25.344 1 98.31 6 PRO B O 1
ATOM 2795 N N . VAL B 1 7 ? -16.391 -36.344 -27.438 1 98.44 7 VAL B N 1
ATOM 2796 C CA . VAL B 1 7 ? -17.297 -35.219 -27.266 1 98.44 7 VAL B CA 1
ATOM 2797 C C . VAL B 1 7 ? -18.359 -35.594 -26.234 1 98.44 7 VAL B C 1
ATOM 2799 O O . VAL B 1 7 ? -18.641 -34.812 -25.328 1 98.44 7 VAL B O 1
ATOM 2802 N N . PRO B 1 8 ? -18.969 -36.812 -26.297 1 97.94 8 PRO B N 1
ATOM 2803 C CA . PRO B 1 8 ? -20 -37.125 -25.312 1 97.94 8 PRO B CA 1
ATOM 2804 C C . PRO B 1 8 ? -19.484 -37.062 -23.875 1 97.94 8 PRO B C 1
ATOM 2806 O O . PRO B 1 8 ? -20.109 -36.469 -23 1 97.94 8 PRO B O 1
ATOM 2809 N N . LEU B 1 9 ? -18.359 -37.656 -23.625 1 98.38 9 LEU B N 1
ATOM 2810 C CA . LEU B 1 9 ? -17.812 -37.625 -22.266 1 98.38 9 LEU B CA 1
ATOM 2811 C C . LEU B 1 9 ? -17.406 -36.219 -21.875 1 98.38 9 LEU B C 1
ATOM 2813 O O . LEU B 1 9 ? -17.625 -35.812 -20.719 1 98.38 9 LEU B O 1
ATOM 2817 N N . ALA B 1 10 ? -16.844 -35.469 -22.828 1 98.69 10 ALA B N 1
ATOM 2818 C CA . ALA B 1 10 ? -16.484 -34.094 -22.531 1 98.69 10 ALA B CA 1
ATOM 2819 C C . ALA B 1 10 ? -17.703 -33.281 -22.078 1 98.69 10 ALA B C 1
ATOM 2821 O O . ALA B 1 10 ? -17.641 -32.531 -21.094 1 98.69 10 ALA B O 1
ATOM 2822 N N . ARG B 1 11 ? -18.75 -33.438 -22.75 1 98.69 11 ARG B N 1
ATOM 2823 C CA . ARG B 1 11 ? -19.984 -32.719 -22.406 1 98.69 11 ARG B CA 1
ATOM 2824 C C . ARG B 1 11 ? -20.484 -33.125 -21.031 1 98.69 11 ARG B C 1
ATOM 2826 O O . ARG B 1 11 ? -20.906 -32.281 -20.234 1 98.69 11 ARG B O 1
ATOM 2833 N N . ASP B 1 12 ? -20.453 -34.406 -20.766 1 98.56 12 ASP B N 1
ATOM 2834 C CA . ASP B 1 12 ? -20.906 -34.875 -19.453 1 98.56 12 ASP B CA 1
ATOM 2835 C C . ASP B 1 12 ? -20.062 -34.281 -18.344 1 98.56 12 ASP B C 1
ATOM 2837 O O . ASP B 1 12 ? -20.594 -33.875 -17.297 1 98.56 12 ASP B O 1
ATOM 2841 N N . LEU B 1 13 ? -18.781 -34.281 -18.547 1 98.81 13 LEU B N 1
ATOM 2842 C CA . LEU B 1 13 ? -17.891 -33.688 -17.547 1 98.81 13 LEU B CA 1
ATOM 2843 C C . LEU B 1 13 ? -18.141 -32.219 -17.375 1 98.81 13 LEU B C 1
ATOM 2845 O O . LEU B 1 13 ? -18.156 -31.703 -16.234 1 98.81 13 LEU B O 1
ATOM 2849 N N . LEU B 1 14 ? -18.375 -31.5 -18.453 1 98.69 14 LEU B N 1
ATOM 2850 C CA . LEU B 1 14 ? -18.562 -30.047 -18.406 1 98.69 14 LEU B CA 1
ATOM 2851 C C . LEU B 1 14 ? -19.859 -29.688 -17.703 1 98.69 14 LEU B C 1
ATOM 2853 O O . LEU B 1 14 ? -19.984 -28.609 -17.125 1 98.69 14 LEU B O 1
ATOM 2857 N N . ARG B 1 15 ? -20.781 -30.562 -17.734 1 98.5 15 ARG B N 1
ATOM 2858 C CA . ARG B 1 15 ? -22.078 -30.297 -17.109 1 98.5 15 ARG B CA 1
ATOM 2859 C C . ARG B 1 15 ? -22 -30.406 -15.594 1 98.5 15 ARG B C 1
ATOM 2861 O O . ARG B 1 15 ? -22.922 -30 -14.891 1 98.5 15 ARG B O 1
ATOM 2868 N N . SER B 1 16 ? -20.891 -31 -15.125 1 98.25 16 SER B N 1
ATOM 2869 C CA . SER B 1 16 ? -20.625 -30.969 -13.688 1 98.25 16 SER B CA 1
ATOM 2870 C C . SER B 1 16 ? -20.031 -29.625 -13.273 1 98.25 16 SER B C 1
ATOM 2872 O O . SER B 1 16 ? -19.016 -29.203 -13.805 1 98.25 16 SER B O 1
ATOM 2874 N N . ARG B 1 17 ? -20.625 -28.859 -12.352 1 97.69 17 ARG B N 1
ATOM 2875 C CA . ARG B 1 17 ? -20.188 -27.547 -11.891 1 97.69 17 ARG B CA 1
ATOM 2876 C C . ARG B 1 17 ? -19.094 -27.688 -10.844 1 97.69 17 ARG B C 1
ATOM 2878 O O . ARG B 1 17 ? -19.25 -27.25 -9.703 1 97.69 17 ARG B O 1
ATOM 2885 N N . SER B 1 18 ? -18 -28.25 -11.242 1 98.38 18 SER B N 1
ATOM 2886 C CA . SER B 1 18 ? -16.953 -28.641 -10.312 1 98.38 18 SER B CA 1
ATOM 2887 C C . SER B 1 18 ? -16.031 -27.469 -9.992 1 98.38 18 SER B C 1
ATOM 2889 O O . SER B 1 18 ? -14.805 -27.578 -10.094 1 98.38 18 SER B O 1
ATOM 2891 N N . VAL B 1 19 ? -16.594 -26.375 -9.547 1 97.19 19 VAL B N 1
ATOM 2892 C CA . VAL B 1 19 ? -15.805 -25.234 -9.102 1 97.19 19 VAL B CA 1
ATOM 2893 C C . VAL B 1 19 ? -15.039 -25.594 -7.828 1 97.19 19 VAL B C 1
ATOM 2895 O O . VAL B 1 19 ? -15.648 -25.953 -6.82 1 97.19 19 VAL B O 1
ATOM 2898 N N . THR B 1 20 ? -13.75 -25.625 -7.902 1 94.94 20 THR B N 1
ATOM 2899 C CA . THR B 1 20 ? -12.883 -26.078 -6.828 1 94.94 20 THR B CA 1
ATOM 2900 C C . THR B 1 20 ? -13.312 -25.484 -5.488 1 94.94 20 THR B C 1
ATOM 2902 O O . THR B 1 20 ? -13.594 -24.297 -5.398 1 94.94 20 THR B O 1
ATOM 2905 N N . PRO B 1 21 ? -13.375 -26.297 -4.488 1 93.81 21 PRO B N 1
ATOM 2906 C CA . PRO B 1 21 ? -12.961 -27.703 -4.43 1 93.81 21 PRO B CA 1
ATOM 2907 C C . PRO B 1 21 ? -14.117 -28.672 -4.641 1 93.81 21 PRO B C 1
ATOM 2909 O O . PRO B 1 21 ? -13.961 -29.891 -4.449 1 93.81 21 PRO B O 1
ATOM 2912 N N . GLU B 1 22 ? -15.227 -28.141 -5.055 1 95.31 22 GLU B N 1
ATOM 2913 C CA . GLU B 1 22 ? -16.406 -28.984 -5.254 1 95.31 22 GLU B CA 1
ATOM 2914 C C . GLU B 1 22 ? -16.25 -29.875 -6.488 1 95.31 22 GLU B C 1
ATOM 2916 O O . GLU B 1 22 ? -15.883 -29.391 -7.562 1 95.31 22 GLU B O 1
ATOM 2921 N N . ASP B 1 23 ? -16.562 -31.141 -6.348 1 96.56 23 ASP B N 1
ATOM 2922 C CA . ASP B 1 23 ? -16.438 -32.094 -7.453 1 96.56 23 ASP B CA 1
ATOM 2923 C C . ASP B 1 23 ? -17.688 -32.094 -8.328 1 96.56 23 ASP B C 1
ATOM 2925 O O . ASP B 1 23 ? -17.594 -32.219 -9.555 1 96.56 23 ASP B O 1
ATOM 2929 N N . ASP B 1 24 ? -18.797 -31.922 -7.664 1 97.69 24 ASP B N 1
ATOM 2930 C CA . ASP B 1 24 ? -20.094 -31.859 -8.305 1 97.69 24 ASP B CA 1
ATOM 2931 C C . ASP B 1 24 ? -20.312 -33.062 -9.234 1 97.69 24 ASP B C 1
ATOM 2933 O O . ASP B 1 24 ? -20.891 -32.938 -10.312 1 97.69 24 ASP B O 1
ATOM 2937 N N . GLY B 1 25 ? -19.719 -34.25 -8.922 1 98 25 GLY B N 1
ATOM 2938 C CA . GLY B 1 25 ? -19.953 -35.5 -9.641 1 98 25 GLY B CA 1
ATOM 2939 C C . GLY B 1 25 ? -19.047 -35.688 -10.836 1 98 25 GLY B C 1
ATOM 2940 O O . GLY B 1 25 ? -19.109 -36.719 -11.516 1 98 25 GLY B O 1
ATOM 2941 N N . ALA B 1 26 ? -18.219 -34.75 -11.109 1 98.5 26 ALA B N 1
ATOM 2942 C CA . ALA B 1 26 ? -17.344 -34.844 -12.281 1 98.5 26 ALA B CA 1
ATOM 2943 C C . ALA B 1 26 ? -16.5 -36.094 -12.25 1 98.5 26 ALA B C 1
ATOM 2945 O O . ALA B 1 26 ? -16.422 -36.812 -13.242 1 98.5 26 ALA B O 1
ATOM 2946 N N . GLN B 1 27 ? -15.93 -36.406 -11.141 1 98.62 27 GLN B N 1
ATOM 2947 C CA . GLN B 1 27 ? -15.078 -37.594 -11.055 1 98.62 27 GLN B CA 1
ATOM 2948 C C . GLN B 1 27 ? -15.906 -38.875 -11.102 1 98.62 27 GLN B C 1
ATOM 2950 O O . GLN B 1 27 ? -15.43 -39.906 -11.57 1 98.62 27 GLN B O 1
ATOM 2955 N N . THR B 1 28 ? -17.109 -38.812 -10.602 1 98.56 28 THR B N 1
ATOM 2956 C CA . THR B 1 28 ? -18 -39.938 -10.719 1 98.56 28 THR B CA 1
ATOM 2957 C C . THR B 1 28 ? -18.297 -40.25 -12.188 1 98.56 28 THR B C 1
ATOM 2959 O O . THR B 1 28 ? -18.297 -41.406 -12.594 1 98.56 28 THR B O 1
ATOM 2962 N N . VAL B 1 29 ? -18.531 -39.188 -12.93 1 98.62 29 VAL B N 1
ATOM 2963 C CA . VAL B 1 29 ? -18.75 -39.344 -14.367 1 98.62 29 VAL B CA 1
ATOM 2964 C C . VAL B 1 29 ? -17.531 -40.031 -15.008 1 98.62 29 VAL B C 1
ATOM 2966 O O . VAL B 1 29 ? -17.688 -40.969 -15.781 1 98.62 29 VAL B O 1
ATOM 2969 N N . LEU B 1 30 ? -16.406 -39.562 -14.656 1 98.75 30 LEU B N 1
ATOM 2970 C CA . LEU B 1 30 ? -15.172 -40.094 -15.211 1 98.75 30 LEU B CA 1
ATOM 2971 C C . LEU B 1 30 ? -14.953 -41.531 -14.773 1 98.75 30 LEU B C 1
ATOM 2973 O O . LEU B 1 30 ? -14.586 -42.375 -15.578 1 98.75 30 LEU B O 1
ATOM 2977 N N . ALA B 1 31 ? -15.18 -41.812 -13.523 1 98.62 31 ALA B N 1
ATOM 2978 C CA . ALA B 1 31 ? -15.008 -43.156 -12.977 1 98.62 31 ALA B CA 1
ATOM 2979 C C . ALA B 1 31 ? -15.875 -44.188 -13.711 1 98.62 31 ALA B C 1
ATOM 2981 O O . ALA B 1 31 ? -15.43 -45.281 -14 1 98.62 31 ALA B O 1
ATOM 2982 N N . ARG B 1 32 ? -17.078 -43.781 -13.977 1 98.38 32 ARG B N 1
ATOM 2983 C CA . ARG B 1 32 ? -17.984 -44.688 -14.703 1 98.38 32 ARG B CA 1
ATOM 2984 C C . ARG B 1 32 ? -17.438 -45 -16.078 1 98.38 32 ARG B C 1
ATOM 2986 O O . ARG B 1 32 ? -17.469 -46.156 -16.516 1 98.38 32 ARG B O 1
ATOM 2993 N N . ALA B 1 33 ? -17 -44 -16.734 1 98.12 33 ALA B N 1
ATOM 2994 C CA . ALA B 1 33 ? -16.438 -44.219 -18.062 1 98.12 33 ALA B CA 1
ATOM 2995 C C . ALA B 1 33 ? -15.211 -45.125 -18.016 1 98.12 33 ALA B C 1
ATOM 2997 O O . ALA B 1 33 ? -15.062 -46.031 -18.844 1 98.12 33 ALA B O 1
ATOM 2998 N N . LEU B 1 34 ? -14.375 -44.938 -17.047 1 98.38 34 LEU B N 1
ATOM 2999 C CA . LEU B 1 34 ? -13.148 -45.719 -16.922 1 98.38 34 LEU B CA 1
ATOM 3000 C C . LEU B 1 34 ? -13.453 -47.125 -16.484 1 98.38 34 LEU B C 1
ATOM 3002 O O . LEU B 1 34 ? -12.805 -48.094 -16.922 1 98.38 34 LEU B O 1
ATOM 3006 N N . ASP B 1 35 ? -14.398 -47.25 -15.633 1 97.75 35 ASP B N 1
ATOM 3007 C CA . ASP B 1 35 ? -14.828 -48.562 -15.203 1 97.75 35 ASP B CA 1
ATOM 3008 C C . ASP B 1 35 ? -15.289 -49.406 -16.391 1 97.75 35 ASP B C 1
ATOM 3010 O O . ASP B 1 35 ? -14.961 -50.594 -16.5 1 97.75 35 ASP B O 1
ATOM 3014 N N . ALA B 1 36 ? -16.016 -48.844 -17.234 1 96.69 36 ALA B N 1
ATOM 3015 C CA . ALA B 1 36 ? -16.516 -49.531 -18.438 1 96.69 36 ALA B CA 1
ATOM 3016 C C . ALA B 1 36 ? -15.375 -49.969 -19.328 1 96.69 36 ALA B C 1
ATOM 3018 O O . ALA B 1 36 ? -15.539 -50.875 -20.141 1 96.69 36 ALA B O 1
ATOM 3019 N N . LEU B 1 37 ? -14.25 -49.375 -19.141 1 96.69 37 LEU B N 1
ATOM 3020 C CA . LEU B 1 37 ? -13.094 -49.719 -19.953 1 96.69 37 LEU B CA 1
ATOM 3021 C C . LEU B 1 37 ? -12.172 -50.688 -19.234 1 96.69 37 LEU B C 1
ATOM 3023 O O . LEU B 1 37 ? -11.078 -50.969 -19.703 1 96.69 37 LEU B O 1
ATOM 3027 N N . GLY B 1 38 ? -12.539 -51.125 -18.078 1 96.94 38 GLY B N 1
ATOM 3028 C CA . GLY B 1 38 ? -11.82 -52.156 -17.375 1 96.94 38 GLY B CA 1
ATOM 3029 C C . GLY B 1 38 ? -10.836 -51.625 -16.359 1 96.94 38 GLY B C 1
ATOM 3030 O O . GLY B 1 38 ? -9.984 -52.344 -15.859 1 96.94 38 GLY B O 1
ATOM 3031 N N . PHE B 1 39 ? -10.93 -50.375 -16.031 1 98.19 39 PHE B N 1
ATOM 3032 C CA . PHE B 1 39 ? -10.039 -49.812 -15.031 1 98.19 39 PHE B CA 1
ATOM 3033 C C . PHE B 1 39 ? -10.531 -50.125 -13.625 1 98.19 39 PHE B C 1
ATOM 3035 O O . PHE B 1 39 ? -11.734 -50.125 -13.367 1 98.19 39 PHE B O 1
ATOM 3042 N N . SER B 1 40 ? -9.57 -50.406 -12.758 1 98.19 40 SER B N 1
ATOM 3043 C CA . SER B 1 40 ? -9.859 -50.406 -11.32 1 98.19 40 SER B CA 1
ATOM 3044 C C . SER B 1 40 ? -9.875 -48.969 -10.781 1 98.19 40 SER B C 1
ATOM 3046 O O . SER B 1 40 ? -8.961 -48.188 -11.047 1 98.19 40 SER B O 1
ATOM 3048 N N . ILE B 1 41 ? -10.961 -48.688 -10.008 1 98.44 41 ILE B N 1
ATOM 3049 C CA . ILE B 1 41 ? -11.164 -47.344 -9.531 1 98.44 41 ILE B CA 1
ATOM 3050 C C . ILE B 1 41 ? -10.789 -47.25 -8.047 1 98.44 41 ILE B C 1
ATOM 3052 O O . ILE B 1 41 ? -11.242 -48.062 -7.242 1 98.44 41 ILE B O 1
ATOM 3056 N N . GLU B 1 42 ? -9.938 -46.312 -7.742 1 98.5 42 GLU B N 1
ATOM 3057 C CA . GLU B 1 42 ? -9.609 -46 -6.355 1 98.5 42 GLU B CA 1
ATOM 3058 C C . GLU B 1 42 ? -9.945 -44.562 -6.023 1 98.5 42 GLU B C 1
ATOM 3060 O O . GLU B 1 42 ? -9.344 -43.625 -6.574 1 98.5 42 GLU B O 1
ATOM 3065 N N . TRP B 1 43 ? -10.898 -44.375 -5.133 1 98.31 43 TRP B N 1
ATOM 3066 C CA . TRP B 1 43 ? -11.281 -43.062 -4.66 1 98.31 43 TRP B CA 1
ATOM 3067 C C . TRP B 1 43 ? -10.375 -42.594 -3.512 1 98.31 43 TRP B C 1
ATOM 3069 O O . TRP B 1 43 ? -10.211 -43.344 -2.527 1 98.31 43 TRP B O 1
ATOM 3079 N N . LEU B 1 44 ? -9.742 -41.469 -3.635 1 98 44 LEU B N 1
ATOM 3080 C CA . LEU B 1 44 ? -8.906 -40.906 -2.588 1 98 44 LEU B CA 1
ATOM 3081 C C . LEU B 1 44 ? -9.461 -39.562 -2.145 1 98 44 LEU B C 1
ATOM 3083 O O . LEU B 1 44 ? -9.281 -38.531 -2.84 1 98 44 LEU B O 1
ATOM 3087 N N . ARG B 1 45 ? -10.125 -39.406 -1.042 1 96.25 45 ARG B N 1
ATOM 3088 C CA . ARG B 1 45 ? -10.648 -38.188 -0.494 1 96.25 45 ARG B CA 1
ATOM 3089 C C . ARG B 1 45 ? -9.742 -37.625 0.605 1 96.25 45 ARG B C 1
ATOM 3091 O O . ARG B 1 45 ? -9.383 -38.375 1.535 1 96.25 45 ARG B O 1
ATOM 3098 N N . PHE B 1 46 ? -9.266 -36.594 0.525 1 96.94 46 PHE B N 1
ATOM 3099 C CA . PHE B 1 46 ? -8.492 -35.875 1.537 1 96.94 46 PHE B CA 1
ATOM 3100 C C . PHE B 1 46 ? -9.141 -34.531 1.875 1 96.94 46 PHE B C 1
ATOM 3102 O O . PHE B 1 46 ? -9.234 -33.656 1.019 1 96.94 46 PHE B O 1
ATOM 3109 N N . GLY B 1 47 ? -9.547 -34.406 3.111 1 94.75 47 GLY B N 1
ATOM 3110 C CA . GLY B 1 47 ? -10.328 -33.219 3.436 1 94.75 47 GLY B CA 1
ATOM 3111 C C . GLY B 1 47 ? -11.578 -33.062 2.586 1 94.75 47 GLY B C 1
ATOM 3112 O O . GLY B 1 47 ? -12.391 -34 2.504 1 94.75 47 GLY B O 1
ATOM 3113 N N . GLU B 1 48 ? -11.695 -31.906 1.877 1 95.25 48 GLU B N 1
ATOM 3114 C CA . GLU B 1 48 ? -12.875 -31.641 1.048 1 95.25 48 GLU B CA 1
ATOM 3115 C C . GLU B 1 48 ? -12.609 -32.031 -0.409 1 95.25 48 GLU B C 1
ATOM 3117 O O . GLU B 1 48 ? -13.492 -31.875 -1.259 1 95.25 48 GLU B O 1
ATOM 3122 N N . VAL B 1 49 ? -11.414 -32.5 -0.69 1 97.12 49 VAL B N 1
ATOM 3123 C CA . VAL B 1 49 ? -10.992 -32.688 -2.072 1 97.12 49 VAL B CA 1
ATOM 3124 C C . VAL B 1 49 ? -11.188 -34.156 -2.459 1 97.12 49 VAL B C 1
ATOM 3126 O O . VAL B 1 49 ? -10.75 -35.062 -1.737 1 97.12 49 VAL B O 1
ATOM 3129 N N . SER B 1 50 ? -11.898 -34.406 -3.561 1 97.31 50 SER B N 1
ATOM 3130 C CA . SER B 1 50 ? -12.008 -35.75 -4.152 1 97.31 50 SER B CA 1
ATOM 3131 C C . SER B 1 50 ? -10.938 -35.969 -5.207 1 97.31 50 SER B C 1
ATOM 3133 O O . SER B 1 50 ? -10.711 -35.125 -6.07 1 97.31 50 SER B O 1
ATOM 3135 N N . ASN B 1 51 ? -10.25 -37.062 -5.051 1 98.56 51 ASN B N 1
ATOM 3136 C CA . ASN B 1 51 ? -9.297 -37.531 -6.051 1 98.56 51 ASN B CA 1
ATOM 3137 C C . ASN B 1 51 ? -9.625 -38.938 -6.523 1 98.56 51 ASN B C 1
ATOM 3139 O O . ASN B 1 51 ? -10.258 -39.719 -5.797 1 98.56 51 ASN B O 1
ATOM 3143 N N . LEU B 1 52 ? -9.219 -39.219 -7.754 1 98.62 52 LEU B N 1
ATOM 3144 C CA . LEU B 1 52 ? -9.484 -40.5 -8.383 1 98.62 52 LEU B CA 1
ATOM 3145 C C . LEU B 1 52 ? -8.211 -41.062 -9 1 98.62 52 LEU B C 1
ATOM 3147 O O . LEU B 1 52 ? -7.512 -40.375 -9.742 1 98.62 52 LEU B O 1
ATOM 3151 N N . VAL B 1 53 ? -7.867 -42.281 -8.602 1 98.81 53 VAL B N 1
ATOM 3152 C CA . VAL B 1 53 ? -6.832 -43.031 -9.297 1 98.81 53 VAL B CA 1
ATOM 3153 C C . VAL B 1 53 ? -7.457 -44.219 -9.992 1 98.81 53 VAL B C 1
ATOM 3155 O O . VAL B 1 53 ? -8.203 -45 -9.383 1 98.81 53 VAL B O 1
ATOM 3158 N N . ALA B 1 54 ? -7.234 -44.344 -11.25 1 98.75 54 ALA B N 1
ATOM 3159 C CA . ALA B 1 54 ? -7.688 -45.5 -12.039 1 98.75 54 ALA B CA 1
ATOM 3160 C C . ALA B 1 54 ? -6.504 -46.219 -12.648 1 98.75 54 ALA B C 1
ATOM 3162 O O . ALA B 1 54 ? -5.531 -45.625 -13.102 1 98.75 54 ALA B O 1
ATOM 3163 N N . ARG B 1 55 ? -6.582 -47.5 -12.641 1 98 55 ARG B N 1
ATOM 3164 C CA . ARG B 1 55 ? -5.461 -48.281 -13.133 1 98 55 ARG B CA 1
ATOM 3165 C C . ARG B 1 55 ? -5.949 -49.469 -13.945 1 98 55 ARG B C 1
ATOM 3167 O O . ARG B 1 55 ? -6.953 -50.094 -13.594 1 98 55 ARG B O 1
ATOM 3174 N N . ARG B 1 56 ? -5.242 -49.781 -14.977 1 97.62 56 ARG B N 1
ATOM 3175 C CA . ARG B 1 56 ? -5.465 -50.969 -15.797 1 97.62 56 ARG B CA 1
ATOM 3176 C C . ARG B 1 56 ? -4.145 -51.562 -16.266 1 97.62 56 ARG B C 1
ATOM 3178 O O . ARG B 1 56 ? -3.209 -50.844 -16.594 1 97.62 56 ARG B O 1
ATOM 3185 N N . GLY B 1 57 ? -4.117 -52.875 -16.281 1 95.62 57 GLY B N 1
ATOM 3186 C CA . GLY B 1 57 ? -2.916 -53.562 -16.703 1 95.62 57 GLY B CA 1
ATOM 3187 C C . GLY B 1 57 ? -1.959 -53.875 -15.57 1 95.62 57 GLY B C 1
ATOM 3188 O O . GLY B 1 57 ? -2.328 -53.75 -14.398 1 95.62 57 GLY B O 1
ATOM 3189 N N . SER B 1 58 ? -0.84 -54.469 -15.914 1 94.69 58 SER B N 1
ATOM 3190 C CA . SER B 1 58 ? 0.164 -54.812 -14.922 1 94.69 58 SER B CA 1
ATOM 3191 C C . SER B 1 58 ? 1.567 -54.781 -15.516 1 94.69 58 SER B C 1
ATOM 3193 O O . SER B 1 58 ? 1.741 -55.031 -16.719 1 94.69 58 SER B O 1
ATOM 3195 N N . GLY B 1 59 ? 2.504 -54.375 -14.625 1 94.06 59 GLY B N 1
ATOM 3196 C CA . GLY B 1 59 ? 3.902 -54.406 -15.023 1 94.06 59 GLY B CA 1
ATOM 3197 C C . GLY B 1 59 ? 4.355 -53.156 -15.758 1 94.06 59 GLY B C 1
ATOM 3198 O O . GLY B 1 59 ? 3.717 -52.125 -15.664 1 94.06 59 GLY B O 1
ATOM 3199 N N . SER B 1 60 ? 5.586 -53.281 -16.406 1 95.75 60 SER B N 1
ATOM 3200 C CA . SER B 1 60 ? 6.207 -52.188 -17.156 1 95.75 60 SER B CA 1
ATOM 3201 C C . SER B 1 60 ? 5.906 -52.312 -18.641 1 95.75 60 SER B C 1
ATOM 3203 O O . SER B 1 60 ? 5.746 -53.406 -19.172 1 95.75 60 SER B O 1
ATOM 3205 N N . PRO B 1 61 ? 5.809 -51.281 -19.234 1 96.19 61 PRO B N 1
ATOM 3206 C CA . PRO B 1 61 ? 5.938 -49.906 -18.734 1 96.19 61 PRO B CA 1
ATOM 3207 C C . PRO B 1 61 ? 4.695 -49.438 -17.984 1 96.19 61 PRO B C 1
ATOM 3209 O O . PRO B 1 61 ? 3.592 -49.906 -18.234 1 96.19 61 PRO B O 1
ATOM 3212 N N . HIS B 1 62 ? 4.898 -48.562 -17 1 97.75 62 HIS B N 1
ATOM 3213 C CA . HIS B 1 62 ? 3.809 -47.906 -16.297 1 97.75 62 HIS B CA 1
ATOM 3214 C C . HIS B 1 62 ? 3.689 -46.438 -16.703 1 97.75 62 HIS B C 1
ATOM 3216 O O . HIS B 1 62 ? 4.5 -45.625 -16.297 1 97.75 62 HIS B O 1
ATOM 3222 N N . PHE B 1 63 ? 2.684 -46.219 -17.5 1 97.81 63 PHE B N 1
ATOM 3223 C CA . PHE B 1 63 ? 2.426 -44.906 -18.031 1 97.81 63 PHE B CA 1
ATOM 3224 C C . PHE B 1 63 ? 1.258 -44.25 -17.312 1 97.81 63 PHE B C 1
ATOM 3226 O O . PHE B 1 63 ? 0.181 -44.844 -17.188 1 97.81 63 PHE B O 1
ATOM 3233 N N . GLY B 1 64 ? 1.508 -43.031 -16.797 1 98.5 64 GLY B N 1
ATOM 3234 C CA . GLY B 1 64 ? 0.464 -42.281 -16.109 1 98.5 64 GLY B CA 1
ATOM 3235 C C . GLY B 1 64 ? -0.065 -41.094 -16.906 1 98.5 64 GLY B C 1
ATOM 3236 O O . GLY B 1 64 ? 0.699 -40.406 -17.578 1 98.5 64 GLY B O 1
ATOM 3237 N N . PHE B 1 65 ? -1.342 -40.875 -16.812 1 98.75 65 PHE B N 1
ATOM 3238 C CA . PHE B 1 65 ? -1.989 -39.625 -17.25 1 98.75 65 PHE B CA 1
ATOM 3239 C C . PHE B 1 65 ? -2.547 -38.875 -16.062 1 98.75 65 PHE B C 1
ATOM 3241 O O . PHE B 1 65 ? -3.291 -39.406 -15.242 1 98.75 65 PHE B O 1
ATOM 3248 N N . ALA B 1 66 ? -2.129 -37.625 -15.992 1 98.81 66 ALA B N 1
ATOM 3249 C CA . ALA B 1 66 ? -2.604 -36.812 -14.883 1 98.81 66 ALA B CA 1
ATOM 3250 C C . ALA B 1 66 ? -3.439 -35.625 -15.375 1 98.81 66 ALA B C 1
ATOM 3252 O O . ALA B 1 66 ? -3.152 -35.062 -16.438 1 98.81 66 ALA B O 1
ATOM 3253 N N . GLY B 1 67 ? -4.457 -35.281 -14.641 1 98.44 67 GLY B N 1
ATOM 3254 C CA . GLY B 1 67 ? -5.316 -34.125 -14.93 1 98.44 67 GLY B CA 1
ATOM 3255 C C . GLY B 1 67 ? -6.184 -33.719 -13.758 1 98.44 67 GLY B C 1
ATOM 3256 O O . GLY B 1 67 ? -6.023 -34.25 -12.648 1 98.44 67 GLY B O 1
ATOM 3257 N N . HIS B 1 68 ? -6.996 -32.688 -13.938 1 98.62 68 HIS B N 1
ATOM 3258 C CA . HIS B 1 68 ? -7.895 -32.25 -12.883 1 98.62 68 HIS B CA 1
ATOM 3259 C C . HIS B 1 68 ? -9.289 -31.969 -13.43 1 98.62 68 HIS B C 1
ATOM 3261 O O . HIS B 1 68 ? -9.438 -31.594 -14.594 1 98.62 68 HIS B O 1
ATOM 3267 N N . THR B 1 69 ? -10.266 -32.188 -12.562 1 98.62 69 THR B N 1
ATOM 3268 C CA . THR B 1 69 ? -11.648 -31.969 -12.969 1 98.62 69 THR B CA 1
ATOM 3269 C C . THR B 1 69 ? -12.188 -30.656 -12.398 1 98.62 69 THR B C 1
ATOM 3271 O O . THR B 1 69 ? -13.242 -30.188 -12.82 1 98.62 69 THR B O 1
ATOM 3274 N N . ASP B 1 70 ? -11.469 -30.125 -11.367 1 98.06 70 ASP B N 1
ATOM 3275 C CA . ASP B 1 70 ? -11.93 -28.859 -10.812 1 98.06 70 ASP B CA 1
ATOM 3276 C C . ASP B 1 70 ? -11.664 -27.703 -11.773 1 98.06 70 ASP B C 1
ATOM 3278 O O . ASP B 1 70 ? -10.773 -27.797 -12.617 1 98.06 70 ASP B O 1
ATOM 3282 N N . VAL B 1 71 ? -12.57 -26.672 -11.656 1 97.62 71 VAL B N 1
ATOM 3283 C CA . VAL B 1 71 ? -12.461 -25.5 -12.516 1 97.62 71 VAL B CA 1
ATOM 3284 C C . VAL B 1 71 ? -12.547 -24.234 -11.664 1 97.62 71 VAL B C 1
ATOM 3286 O O . VAL B 1 71 ? -12.93 -24.281 -10.492 1 97.62 71 VAL B O 1
ATOM 3289 N N . VAL B 1 72 ? -12.078 -23.125 -12.203 1 95.12 72 VAL B N 1
ATOM 3290 C CA . VAL B 1 72 ? -12.195 -21.828 -11.531 1 95.12 72 VAL B CA 1
ATOM 3291 C C . VAL B 1 72 ? -13.617 -21.297 -11.695 1 95.12 72 VAL B C 1
ATOM 3293 O O . VAL B 1 72 ? -14.352 -21.719 -12.586 1 95.12 72 VAL B O 1
ATOM 3296 N N . PRO B 1 73 ? -14.016 -20.344 -10.883 1 94.25 73 PRO B N 1
ATOM 3297 C CA . PRO B 1 73 ? -15.336 -19.719 -11.062 1 94.25 73 PRO B CA 1
ATOM 3298 C C . PRO B 1 73 ? -15.516 -19.125 -12.453 1 94.25 73 PRO B C 1
ATOM 3300 O O . PRO B 1 73 ? -14.586 -18.531 -13.008 1 94.25 73 PRO B O 1
ATOM 3303 N N . PRO B 1 74 ? -16.688 -19.328 -13.023 1 94.5 74 PRO B N 1
ATOM 3304 C CA . PRO B 1 74 ? -16.891 -18.906 -14.414 1 94.5 74 PRO B CA 1
ATOM 3305 C C . PRO B 1 74 ? -16.969 -17.391 -14.562 1 94.5 74 PRO B C 1
ATOM 3307 O O . PRO B 1 74 ? -16.656 -16.859 -15.625 1 94.5 74 PRO B O 1
ATOM 3310 N N . GLY B 1 75 ? -17.391 -16.75 -13.531 1 92.25 75 GLY B N 1
ATOM 3311 C CA . GLY B 1 75 ? -17.656 -15.328 -13.68 1 92.25 75 GLY B CA 1
ATOM 3312 C C . GLY B 1 75 ? -18.969 -15.039 -14.383 1 92.25 75 GLY B C 1
ATOM 3313 O O . GLY B 1 75 ? -19.828 -15.922 -14.508 1 92.25 75 GLY B O 1
ATOM 3314 N N . GLU B 1 76 ? -19.156 -13.711 -14.828 1 93.44 76 GLU B N 1
ATOM 3315 C CA . GLU B 1 76 ? -20.406 -13.273 -15.461 1 93.44 76 GLU B CA 1
ATOM 3316 C C . GLU B 1 76 ? -20.172 -12.93 -16.938 1 93.44 76 GLU B C 1
ATOM 3318 O O . GLU B 1 76 ? -19.031 -12.781 -17.375 1 93.44 76 GLU B O 1
ATOM 3323 N N . GLY B 1 77 ? -21.281 -13.031 -17.766 1 95.12 77 GLY B N 1
ATOM 3324 C CA . GLY B 1 77 ? -21.203 -12.5 -19.109 1 95.12 77 GLY B CA 1
ATOM 3325 C C . GLY B 1 77 ? -21.031 -13.57 -20.172 1 95.12 77 GLY B C 1
ATOM 3326 O O . GLY B 1 77 ? -20.547 -13.297 -21.266 1 95.12 77 GLY B O 1
ATOM 3327 N N . TRP B 1 78 ? -21.391 -14.758 -19.828 1 95.88 78 TRP B N 1
ATOM 3328 C CA . TRP B 1 78 ? -21.25 -15.867 -20.781 1 95.88 78 TRP B CA 1
ATOM 3329 C C . TRP B 1 78 ? -22.328 -15.82 -21.844 1 95.88 78 TRP B C 1
ATOM 3331 O O . TRP B 1 78 ? -23.484 -15.492 -21.547 1 95.88 78 TRP B O 1
ATOM 3341 N N . ARG B 1 79 ? -21.922 -16.094 -23.062 1 94.75 79 ARG B N 1
ATOM 3342 C CA . ARG B 1 79 ? -22.859 -16.25 -24.156 1 94.75 79 ARG B CA 1
ATOM 3343 C C . ARG B 1 79 ? -23.797 -17.438 -23.922 1 94.75 79 ARG B C 1
ATOM 3345 O O . ARG B 1 79 ? -24.984 -17.359 -24.219 1 94.75 79 ARG B O 1
ATOM 3352 N N . HIS B 1 80 ? -23.172 -18.562 -23.422 1 96.88 80 HIS B N 1
ATOM 3353 C CA . HIS B 1 80 ? -23.875 -19.781 -23.016 1 96.88 80 HIS B CA 1
ATOM 3354 C C . HIS B 1 80 ? -23.609 -20.109 -21.547 1 96.88 80 HIS B C 1
ATOM 3356 O O . HIS B 1 80 ? -22.562 -19.75 -21.016 1 96.88 80 HIS B O 1
ATOM 3362 N N . ASP B 1 81 ? -24.656 -20.719 -20.938 1 97.69 81 ASP B N 1
ATOM 3363 C CA . ASP B 1 81 ? -24.406 -21.188 -19.578 1 97.69 81 ASP B CA 1
ATOM 3364 C C . ASP B 1 81 ? -23.094 -21.969 -19.5 1 97.69 81 ASP B C 1
ATOM 3366 O O . ASP B 1 81 ? -22.906 -22.938 -20.25 1 97.69 81 ASP B O 1
ATOM 3370 N N . PRO B 1 82 ? -22.203 -21.531 -18.641 1 98.31 82 PRO B N 1
ATOM 3371 C CA . PRO B 1 82 ? -20.859 -22.109 -18.594 1 98.31 82 PRO B CA 1
ATOM 3372 C C . PRO B 1 82 ? -20.875 -23.609 -18.312 1 98.31 82 PRO B C 1
ATOM 3374 O O . PRO B 1 82 ? -19.859 -24.297 -18.531 1 98.31 82 PRO B O 1
ATOM 3377 N N . PHE B 1 83 ? -21.984 -24.234 -17.875 1 98.56 83 PHE B N 1
ATOM 3378 C CA . PHE B 1 83 ? -22.016 -25.641 -17.516 1 98.56 83 PHE B CA 1
ATOM 3379 C C . PHE B 1 83 ? -23.094 -26.375 -18.312 1 98.56 83 PHE B C 1
ATOM 3381 O O . PHE B 1 83 ? -23.531 -27.469 -17.922 1 98.56 83 PHE B O 1
ATOM 3388 N N . ALA B 1 84 ? -23.438 -25.797 -19.438 1 98.25 84 ALA B N 1
ATOM 3389 C CA . ALA B 1 84 ? -24.438 -26.438 -20.281 1 98.25 84 ALA B CA 1
ATOM 3390 C C . ALA B 1 84 ? -23.797 -27.297 -21.359 1 98.25 84 ALA B C 1
ATOM 3392 O O . ALA B 1 84 ? -24.469 -28.125 -21.969 1 98.25 84 ALA B O 1
ATOM 3393 N N . ALA B 1 85 ? -22.562 -27.078 -21.609 1 98.44 85 ALA B N 1
ATOM 3394 C CA . ALA B 1 85 ? -21.812 -27.859 -22.609 1 98.44 85 ALA B CA 1
ATOM 3395 C C . ALA B 1 85 ? -22.469 -27.75 -23.984 1 98.44 85 ALA B C 1
ATOM 3397 O O . ALA B 1 85 ? -22.688 -28.75 -24.656 1 98.44 85 ALA B O 1
ATOM 3398 N N . VAL B 1 86 ? -22.688 -26.531 -24.359 1 98.31 86 VAL B N 1
ATOM 3399 C CA . VAL B 1 86 ? -23.359 -26.25 -25.641 1 98.31 86 VAL B CA 1
ATOM 3400 C C . VAL B 1 86 ? -22.344 -26.328 -26.781 1 98.31 86 VAL B C 1
ATOM 3402 O O . VAL B 1 86 ? -21.219 -25.844 -26.641 1 98.31 86 VAL B O 1
ATOM 3405 N N . ILE B 1 87 ? -22.781 -27 -27.891 1 98.25 87 ILE B N 1
ATOM 3406 C CA . ILE B 1 87 ? -21.984 -26.969 -29.109 1 98.25 87 ILE B CA 1
ATOM 3407 C C . ILE B 1 87 ? -22.625 -26.031 -30.125 1 98.25 87 ILE B C 1
ATOM 3409 O O . ILE B 1 87 ? -23.797 -26.188 -30.484 1 98.25 87 ILE B O 1
ATOM 3413 N N . GLU B 1 88 ? -21.875 -25.016 -30.453 1 98.25 88 GLU B N 1
ATOM 3414 C CA . GLU B 1 88 ? -22.297 -24.062 -31.484 1 98.25 88 GLU B CA 1
ATOM 3415 C C . GLU B 1 88 ? -21.172 -23.75 -32.438 1 98.25 88 GLU B C 1
ATOM 3417 O O . GLU B 1 88 ? -20.047 -23.453 -32.031 1 98.25 88 GLU B O 1
ATOM 3422 N N . ASP B 1 89 ? -21.453 -23.906 -33.844 1 97.56 89 ASP B N 1
ATOM 3423 C CA . ASP B 1 89 ? -20.5 -23.594 -34.906 1 97.56 89 ASP B CA 1
ATOM 3424 C C . ASP B 1 89 ? -19.203 -24.375 -34.719 1 97.56 89 ASP B C 1
ATOM 3426 O O . ASP B 1 89 ? -18.109 -23.812 -34.875 1 97.56 89 ASP B O 1
ATOM 3430 N N . GLY B 1 90 ? -19.297 -25.594 -34.219 1 98.12 90 GLY B N 1
ATOM 3431 C CA . GLY B 1 90 ? -18.172 -26.5 -34.094 1 98.12 90 GLY B CA 1
ATOM 3432 C C . GLY B 1 90 ? -17.359 -26.297 -32.844 1 98.12 90 GLY B C 1
ATOM 3433 O O . GLY B 1 90 ? -16.359 -26.969 -32.625 1 98.12 90 GLY B O 1
ATOM 3434 N N . LEU B 1 91 ? -17.859 -25.375 -32 1 98.44 91 LEU B N 1
ATOM 3435 C CA . LEU B 1 91 ? -17.188 -25.109 -30.75 1 98.44 91 LEU B CA 1
ATOM 3436 C C . LEU B 1 91 ? -17.984 -25.656 -29.578 1 98.44 91 LEU B C 1
ATOM 3438 O O . LEU B 1 91 ? -19.203 -25.469 -29.5 1 98.44 91 LEU B O 1
ATOM 3442 N N . LEU B 1 92 ? -17.312 -26.391 -28.734 1 98.62 92 LEU B N 1
ATOM 3443 C CA . LEU B 1 92 ? -17.891 -26.828 -27.469 1 98.62 92 LEU B CA 1
ATOM 3444 C C . LEU B 1 92 ? -17.594 -25.812 -26.375 1 98.62 92 LEU B C 1
ATOM 3446 O O . LEU B 1 92 ? -16.453 -25.625 -25.969 1 98.62 92 LEU B O 1
ATOM 3450 N N . PHE B 1 93 ? -18.672 -25.156 -25.859 1 98.56 93 PHE B N 1
ATOM 3451 C CA . PHE B 1 93 ? -18.547 -24.125 -24.828 1 98.56 93 PHE B CA 1
ATOM 3452 C C . PHE B 1 93 ? -18.703 -24.734 -23.438 1 98.56 93 PHE B C 1
ATOM 3454 O O . PHE B 1 93 ? -19.562 -25.578 -23.219 1 98.56 93 PHE B O 1
ATOM 3461 N N . GLY B 1 94 ? -17.812 -24.25 -22.547 1 98.56 94 GLY B N 1
ATOM 3462 C CA . GLY B 1 94 ? -17.969 -24.625 -21.156 1 98.56 94 GLY B CA 1
ATOM 3463 C C . GLY B 1 94 ? -16.734 -24.328 -20.312 1 98.56 94 GLY B C 1
ATOM 3464 O O . GLY B 1 94 ? -15.609 -24.438 -20.797 1 98.56 94 GLY B O 1
ATOM 3465 N N . ARG B 1 95 ? -16.984 -23.938 -19.016 1 98.44 95 ARG B N 1
ATOM 3466 C CA . ARG B 1 95 ? -15.867 -23.797 -18.094 1 98.44 95 ARG B CA 1
ATOM 3467 C C . ARG B 1 95 ? -15.148 -25.125 -17.875 1 98.44 95 ARG B C 1
ATOM 3469 O O . ARG B 1 95 ? -15.758 -26.094 -17.422 1 98.44 95 ARG B O 1
ATOM 3476 N N . GLY B 1 96 ? -13.922 -25.219 -18.297 1 98 96 GLY B N 1
ATOM 3477 C CA . GLY B 1 96 ? -13.148 -26.453 -18.203 1 98 96 GLY B CA 1
ATOM 3478 C C . GLY B 1 96 ? -13 -27.156 -19.531 1 98 96 GLY B C 1
ATOM 3479 O O . GLY B 1 96 ? -12.305 -28.172 -19.625 1 98 96 GLY B O 1
ATOM 3480 N N . ALA B 1 97 ? -13.539 -26.594 -20.578 1 98.56 97 ALA B N 1
ATOM 3481 C CA . ALA B 1 97 ? -13.461 -27.234 -21.891 1 98.56 97 ALA B CA 1
ATOM 3482 C C . ALA B 1 97 ? -12.008 -27.391 -22.328 1 98.56 97 ALA B C 1
ATOM 3484 O O . ALA B 1 97 ? -11.625 -28.406 -22.906 1 98.56 97 ALA B O 1
ATOM 3485 N N . VAL B 1 98 ? -11.281 -26.391 -22.016 1 97.88 98 VAL B N 1
ATOM 3486 C CA . VAL B 1 98 ? -9.867 -26.359 -22.406 1 97.88 98 VAL B CA 1
ATOM 3487 C C . VAL B 1 98 ? -9 -26.719 -21.203 1 97.88 98 VAL B C 1
ATOM 3489 O O . VAL B 1 98 ? -8.07 -27.516 -21.312 1 97.88 98 VAL B O 1
ATOM 3492 N N . ASP B 1 99 ? -9.273 -26.328 -19.969 1 96.94 99 ASP B N 1
ATOM 3493 C CA . ASP B 1 99 ? -8.484 -26.484 -18.734 1 96.94 99 ASP B CA 1
ATOM 3494 C C . ASP B 1 99 ? -9.289 -27.203 -17.656 1 96.94 99 ASP B C 1
ATOM 3496 O O . ASP B 1 99 ? -9.906 -26.562 -16.812 1 96.94 99 ASP B O 1
ATOM 3500 N N . MET B 1 100 ? -9.43 -28.469 -17.656 1 96.88 100 MET B N 1
ATOM 3501 C CA . MET B 1 100 ? -8.836 -29.297 -18.688 1 96.88 100 MET B CA 1
ATOM 3502 C C . MET B 1 100 ? -9.633 -30.578 -18.891 1 96.88 100 MET B C 1
ATOM 3504 O O . MET B 1 100 ? -9.062 -31.625 -19.203 1 96.88 100 MET B O 1
ATOM 3508 N N . LYS B 1 101 ? -10.961 -30.453 -18.641 1 98.62 101 LYS B N 1
ATOM 3509 C CA . LYS B 1 101 ? -11.836 -31.625 -18.781 1 98.62 101 LYS B CA 1
ATOM 3510 C C . LYS B 1 101 ? -11.852 -32.125 -20.219 1 98.62 101 LYS B C 1
ATOM 3512 O O . LYS B 1 101 ? -12.047 -33.312 -20.453 1 98.62 101 LYS B O 1
ATOM 3517 N N . GLY B 1 102 ? -11.648 -31.266 -21.156 1 98.56 102 GLY B N 1
ATOM 3518 C CA . GLY B 1 102 ? -11.531 -31.672 -22.547 1 98.56 102 GLY B CA 1
ATOM 3519 C C . GLY B 1 102 ? -10.422 -32.656 -22.781 1 98.56 102 GLY B C 1
ATOM 3520 O O . GLY B 1 102 ? -10.617 -33.688 -23.453 1 98.56 102 GLY B O 1
ATOM 3521 N N . ALA B 1 103 ? -9.266 -32.375 -22.219 1 98.75 103 ALA B N 1
ATOM 3522 C CA . ALA B 1 103 ? -8.117 -33.281 -22.391 1 98.75 103 ALA B CA 1
ATOM 3523 C C . ALA B 1 103 ? -8.375 -34.625 -21.719 1 98.75 103 ALA B C 1
ATOM 3525 O O . ALA B 1 103 ? -7.957 -35.656 -22.234 1 98.75 103 ALA B O 1
ATOM 3526 N N . ILE B 1 104 ? -9.008 -34.625 -20.594 1 98.81 104 ILE B N 1
ATOM 3527 C CA . ILE B 1 104 ? -9.352 -35.875 -19.906 1 98.81 104 ILE B CA 1
ATOM 3528 C C . ILE B 1 104 ? -10.25 -36.719 -20.812 1 98.81 104 ILE B C 1
ATOM 3530 O O . ILE B 1 104 ? -9.984 -37.906 -21.016 1 98.81 104 ILE B O 1
ATOM 3534 N N . ALA B 1 105 ? -11.266 -36.094 -21.359 1 98.81 105 ALA B N 1
ATOM 3535 C CA . ALA B 1 105 ? -12.188 -36.812 -22.25 1 98.81 105 ALA B CA 1
ATOM 3536 C C . ALA B 1 105 ? -11.453 -37.375 -23.469 1 98.81 105 ALA B C 1
ATOM 3538 O O . ALA B 1 105 ? -11.719 -38.5 -23.906 1 98.81 105 ALA B O 1
ATOM 3539 N N . ALA B 1 106 ? -10.586 -36.562 -24.016 1 98.75 106 ALA B N 1
ATOM 3540 C CA . ALA B 1 106 ? -9.812 -37 -25.172 1 98.75 106 ALA B CA 1
ATOM 3541 C C . ALA B 1 106 ? -8.969 -38.25 -24.844 1 98.75 106 ALA B C 1
ATOM 3543 O O . ALA B 1 106 ? -8.875 -39.156 -25.641 1 98.75 106 ALA B O 1
ATOM 3544 N N . PHE B 1 107 ? -8.328 -38.25 -23.719 1 98.69 107 PHE B N 1
ATOM 3545 C CA . PHE B 1 107 ? -7.504 -39.406 -23.312 1 98.69 107 PHE B CA 1
ATOM 3546 C C . PHE B 1 107 ? -8.352 -40.656 -23.141 1 98.69 107 PHE B C 1
ATOM 3548 O O . PHE B 1 107 ? -7.957 -41.75 -23.594 1 98.69 107 PHE B O 1
ATOM 3555 N N . VAL B 1 108 ? -9.508 -40.531 -22.531 1 98.56 108 VAL B N 1
ATOM 3556 C CA . VAL B 1 108 ? -10.406 -41.656 -22.328 1 98.56 108 VAL B CA 1
ATOM 3557 C C . VAL B 1 108 ? -10.883 -42.188 -23.688 1 98.56 108 VAL B C 1
ATOM 3559 O O . VAL B 1 108 ? -10.969 -43.406 -23.875 1 98.56 108 VAL B O 1
ATOM 3562 N N . ALA B 1 109 ? -11.172 -41.281 -24.562 1 98.38 109 ALA B N 1
ATOM 3563 C CA . ALA B 1 109 ? -11.57 -41.719 -25.906 1 98.38 109 ALA B CA 1
ATOM 3564 C C . ALA B 1 109 ? -10.453 -42.5 -26.578 1 98.38 109 ALA B C 1
ATOM 3566 O O . ALA B 1 109 ? -10.719 -43.469 -27.281 1 98.38 109 ALA B O 1
ATOM 3567 N N . ALA B 1 110 ? -9.242 -42.031 -26.438 1 97.94 110 ALA B N 1
ATOM 3568 C CA . ALA B 1 110 ? -8.094 -42.75 -26.984 1 97.94 110 ALA B CA 1
ATOM 3569 C C . ALA B 1 110 ? -8.016 -44.156 -26.422 1 97.94 110 ALA B C 1
ATOM 3571 O O . ALA B 1 110 ? -7.75 -45.125 -27.172 1 97.94 110 ALA B O 1
ATOM 3572 N N . LEU B 1 111 ? -8.242 -44.312 -25.172 1 97.06 111 LEU B N 1
ATOM 3573 C CA . LEU B 1 111 ? -8.242 -45.625 -24.516 1 97.06 111 LEU B CA 1
ATOM 3574 C C . LEU B 1 111 ? -9.367 -46.5 -25.062 1 97.06 111 LEU B C 1
ATOM 3576 O O . LEU B 1 111 ? -9.156 -47.656 -25.344 1 97.06 111 LEU B O 1
ATOM 3580 N N . ALA B 1 112 ? -10.516 -45.906 -25.188 1 96.5 112 ALA B N 1
ATOM 3581 C CA . ALA B 1 112 ? -11.703 -46.625 -25.609 1 96.5 112 ALA B CA 1
ATOM 3582 C C . ALA B 1 112 ? -11.523 -47.188 -27.031 1 96.5 112 ALA B C 1
ATOM 3584 O O . ALA B 1 112 ? -12.117 -48.219 -27.375 1 96.5 112 ALA B O 1
ATOM 3585 N N . ALA B 1 113 ? -10.719 -46.531 -27.766 1 94.94 113 ALA B N 1
ATOM 3586 C CA . ALA B 1 113 ? -10.516 -46.938 -29.156 1 94.94 113 ALA B CA 1
ATOM 3587 C C . ALA B 1 113 ? -9.461 -48.031 -29.266 1 94.94 113 ALA B C 1
ATOM 3589 O O . ALA B 1 113 ? -9.133 -48.469 -30.375 1 94.94 113 ALA B O 1
ATOM 3590 N N . ARG B 1 114 ? -8.969 -48.469 -28.156 1 91.69 114 ARG B N 1
ATOM 3591 C CA . ARG B 1 114 ? -7.895 -49.438 -28.141 1 91.69 114 ARG B CA 1
ATOM 3592 C C . ARG B 1 114 ? -8.281 -50.656 -27.328 1 91.69 114 ARG B C 1
ATOM 3594 O O . ARG B 1 114 ? -9.133 -50.594 -26.438 1 91.69 114 ARG B O 1
ATOM 3601 N N . PRO B 1 115 ? -7.645 -51.781 -27.734 1 87.94 115 PRO B N 1
ATOM 3602 C CA . PRO B 1 115 ? -7.945 -52.969 -26.953 1 87.94 115 PRO B CA 1
ATOM 3603 C C . PRO B 1 115 ? -7.523 -52.844 -25.484 1 87.94 115 PRO B C 1
ATOM 3605 O O . PRO B 1 115 ? -6.527 -52.188 -25.188 1 87.94 115 PRO B O 1
ATOM 3608 N N . ALA B 1 116 ? -8.25 -53.531 -24.703 1 85.69 116 ALA B N 1
ATOM 3609 C CA . ALA B 1 116 ? -7.988 -53.469 -23.266 1 85.69 116 ALA B CA 1
ATOM 3610 C C . ALA B 1 116 ? -6.715 -54.219 -22.906 1 85.69 116 ALA B C 1
ATOM 3612 O O . ALA B 1 116 ? -6.082 -53.938 -21.891 1 85.69 116 ALA B O 1
ATOM 3613 N N . ASN B 1 117 ? -6.434 -55.125 -23.766 1 86.25 117 ASN B N 1
ATOM 3614 C CA . ASN B 1 117 ? -5.238 -55.906 -23.484 1 86.25 117 ASN B CA 1
ATOM 3615 C C . ASN B 1 117 ? -3.982 -55.219 -24.016 1 86.25 117 ASN B C 1
ATOM 3617 O O . ASN B 1 117 ? -3.869 -55 -25.219 1 86.25 117 ASN B O 1
ATOM 3621 N N . HIS B 1 118 ? -3.238 -54.625 -23.266 1 87.94 118 HIS B N 1
ATOM 3622 C CA . HIS B 1 118 ? -1.962 -53.969 -23.594 1 87.94 118 HIS B CA 1
ATOM 3623 C C . HIS B 1 118 ? -0.87 -54.406 -22.625 1 87.94 118 HIS B C 1
ATOM 3625 O O . HIS B 1 118 ? -1.165 -54.938 -21.531 1 87.94 118 HIS B O 1
ATOM 3631 N N . ALA B 1 119 ? 0.315 -54.281 -23.094 1 89.69 119 ALA B N 1
ATOM 3632 C CA . ALA B 1 119 ? 1.441 -54.562 -22.203 1 89.69 119 ALA B CA 1
ATOM 3633 C C . ALA B 1 119 ? 1.661 -53.375 -21.234 1 89.69 119 ALA B C 1
ATOM 3635 O O . ALA B 1 119 ? 1.416 -52.219 -21.578 1 89.69 119 ALA B O 1
ATOM 3636 N N . GLY B 1 120 ? 1.851 -53.781 -20.016 1 95.38 120 GLY B N 1
ATOM 3637 C CA . GLY B 1 120 ? 2.201 -52.75 -19.047 1 95.38 120 GLY B CA 1
ATOM 3638 C C . GLY B 1 120 ? 1 -52.219 -18.281 1 95.38 120 GLY B C 1
ATOM 3639 O O . GLY B 1 120 ? -0.058 -52.844 -18.266 1 95.38 120 GLY B O 1
ATOM 3640 N N . THR B 1 121 ? 1.227 -51.062 -17.609 1 97.31 121 THR B N 1
ATOM 3641 C CA . THR B 1 121 ? 0.232 -50.469 -16.734 1 97.31 121 THR B CA 1
ATOM 3642 C C . THR B 1 121 ? -0.104 -49.062 -17.188 1 97.31 121 THR B C 1
ATOM 3644 O O . THR B 1 121 ? 0.787 -48.281 -17.578 1 97.31 121 THR B O 1
ATOM 3647 N N . ILE B 1 122 ? -1.364 -48.75 -17.219 1 97.81 122 ILE B N 1
ATOM 3648 C CA . ILE B 1 122 ? -1.819 -47.375 -17.438 1 97.81 122 ILE B CA 1
ATOM 3649 C C . ILE B 1 122 ? -2.553 -46.875 -16.188 1 97.81 122 ILE B C 1
ATOM 3651 O O . ILE B 1 122 ? -3.41 -47.594 -15.641 1 97.81 122 ILE B O 1
ATOM 3655 N N . SER B 1 123 ? -2.189 -45.75 -15.711 1 98.44 123 SER B N 1
ATOM 3656 C CA . SER B 1 123 ? -2.891 -45.125 -14.586 1 98.44 123 SER B CA 1
ATOM 3657 C C . SER B 1 123 ? -3.357 -43.719 -14.922 1 98.44 123 SER B C 1
ATOM 3659 O O . SER B 1 123 ? -2.684 -43 -15.664 1 98.44 123 SER B O 1
ATOM 3661 N N . LEU B 1 124 ? -4.531 -43.344 -14.445 1 98.81 124 LEU B N 1
ATOM 3662 C CA . LEU B 1 124 ? -5.016 -41.969 -14.453 1 98.81 124 LEU B CA 1
ATOM 3663 C C . LEU B 1 124 ? -5.023 -41.375 -13.047 1 98.81 124 LEU B C 1
ATOM 3665 O O . LEU B 1 124 ? -5.586 -41.969 -12.125 1 98.81 124 LEU B O 1
ATOM 3669 N N . LEU B 1 125 ? -4.273 -40.312 -12.852 1 98.81 125 LEU B N 1
ATOM 3670 C CA . LEU B 1 125 ? -4.242 -39.562 -11.609 1 98.81 125 LEU B CA 1
ATOM 3671 C C . LEU B 1 125 ? -5.066 -38.281 -11.742 1 98.81 125 LEU B C 1
ATOM 3673 O O . LEU B 1 125 ? -4.594 -37.281 -12.297 1 98.81 125 LEU B O 1
ATOM 3677 N N . ILE B 1 126 ? -6.277 -38.25 -11.211 1 98.81 126 ILE B N 1
ATOM 3678 C CA . ILE B 1 126 ? -7.23 -37.156 -11.43 1 98.81 126 ILE B CA 1
ATOM 3679 C C . ILE B 1 126 ? -7.523 -36.469 -10.109 1 98.81 126 ILE B C 1
ATOM 3681 O O . ILE B 1 126 ? -7.969 -37.094 -9.141 1 98.81 126 ILE B O 1
ATOM 3685 N N . THR B 1 127 ? -7.25 -35.156 -10.062 1 98.62 127 THR B N 1
ATOM 3686 C CA . THR B 1 127 ? -7.414 -34.406 -8.82 1 98.62 127 THR B CA 1
ATOM 3687 C C . THR B 1 127 ? -8.57 -33.406 -8.93 1 98.62 127 THR B C 1
ATOM 3689 O O . THR B 1 127 ? -9 -33.094 -10.031 1 98.62 127 THR B O 1
ATOM 3692 N N . GLY B 1 128 ? -9.094 -33.031 -7.746 1 97.69 128 GLY B N 1
ATOM 3693 C CA . GLY B 1 128 ? -10.07 -31.969 -7.645 1 97.69 128 GLY B CA 1
ATOM 3694 C C . GLY B 1 128 ? -9.516 -30.703 -7.023 1 97.69 128 GLY B C 1
ATOM 3695 O O . GLY B 1 128 ? -10.266 -29.828 -6.582 1 97.69 128 GLY B O 1
ATOM 3696 N N . ASP B 1 129 ? -8.156 -30.578 -6.984 1 96.5 129 ASP B N 1
ATOM 3697 C CA . ASP B 1 129 ? -7.578 -29.469 -6.238 1 96.5 129 ASP B CA 1
ATOM 3698 C C . ASP B 1 129 ? -6.379 -28.875 -6.977 1 96.5 129 ASP B C 1
ATOM 3700 O O . ASP B 1 129 ? -5.32 -28.656 -6.387 1 96.5 129 ASP B O 1
ATOM 3704 N N . GLU B 1 130 ? -6.5 -28.703 -8.258 1 93.62 130 GLU B N 1
ATOM 3705 C CA . GLU B 1 130 ? -5.445 -28.031 -9.016 1 93.62 130 GLU B CA 1
ATOM 3706 C C . GLU B 1 130 ? -5.641 -26.516 -9.008 1 93.62 130 GLU B C 1
ATOM 3708 O O . GLU B 1 130 ? -4.668 -25.766 -8.922 1 93.62 130 GLU B O 1
ATOM 3713 N N . GLU B 1 131 ? -6.824 -26.125 -8.992 1 90.31 131 GLU B N 1
ATOM 3714 C CA . GLU B 1 131 ? -7.168 -24.703 -9.086 1 90.31 131 GLU B CA 1
ATOM 3715 C C . GLU B 1 131 ? -7.25 -24.062 -7.699 1 90.31 131 GLU B C 1
ATOM 3717 O O . GLU B 1 131 ? -7.508 -22.875 -7.582 1 90.31 131 GLU B O 1
ATOM 3722 N N . GLY B 1 132 ? -7.105 -24.828 -6.676 1 90.12 132 GLY B N 1
ATOM 3723 C CA . GLY B 1 132 ? -7.184 -24.359 -5.301 1 90.12 132 GLY B CA 1
ATOM 3724 C C . GLY B 1 132 ? -5.824 -24.234 -4.637 1 90.12 132 GLY B C 1
ATOM 3725 O O . GLY B 1 132 ? -4.895 -23.672 -5.207 1 90.12 132 GLY B O 1
ATOM 3726 N N . ASP B 1 133 ? -5.727 -24.766 -3.432 1 86.94 133 ASP B N 1
ATOM 3727 C CA . ASP B 1 133 ? -4.512 -24.625 -2.635 1 86.94 133 ASP B CA 1
ATOM 3728 C C . ASP B 1 133 ? -3.475 -25.688 -3.01 1 86.94 133 ASP B C 1
ATOM 3730 O O . ASP B 1 133 ? -2.295 -25.547 -2.682 1 86.94 133 ASP B O 1
ATOM 3734 N N . ALA B 1 134 ? -3.982 -26.734 -3.635 1 92.38 134 ALA B N 1
ATOM 3735 C CA . ALA B 1 134 ? -3.119 -27.812 -4.121 1 92.38 134 ALA B CA 1
ATOM 3736 C C . ALA B 1 134 ? -2.432 -28.531 -2.961 1 92.38 134 ALA B C 1
ATOM 3738 O O . ALA B 1 134 ? -1.266 -28.906 -3.066 1 92.38 134 ALA B O 1
ATOM 3739 N N . VAL B 1 135 ? -3.127 -28.625 -1.84 1 92.5 135 VAL B N 1
ATOM 3740 C CA . VAL B 1 135 ? -2.582 -29.297 -0.666 1 92.5 135 VAL B CA 1
ATOM 3741 C C . VAL B 1 135 ? -3.072 -30.734 -0.626 1 92.5 135 VAL B C 1
ATOM 3743 O O . VAL B 1 135 ? -2.311 -31.656 -0.294 1 92.5 135 VAL B O 1
ATOM 3746 N N . ASP B 1 136 ? -4.324 -30.891 -1.062 1 96.56 136 ASP B N 1
ATOM 3747 C CA . ASP B 1 136 ? -4.969 -32.188 -0.855 1 96.56 136 ASP B CA 1
ATOM 3748 C C . ASP B 1 136 ? -5.219 -32.875 -2.184 1 96.56 136 ASP B C 1
ATOM 3750 O O . ASP B 1 136 ? -5.992 -33.844 -2.246 1 96.56 136 ASP B O 1
ATOM 3754 N N . GLY B 1 137 ? -4.609 -32.406 -3.246 1 97.5 137 GLY B N 1
ATOM 3755 C CA . GLY B 1 137 ? -4.824 -32.969 -4.566 1 97.5 137 GLY B CA 1
ATOM 3756 C C . GLY B 1 137 ? -3.719 -33.906 -4.996 1 97.5 137 GLY B C 1
ATOM 3757 O O . GLY B 1 137 ? -3.465 -34.906 -4.34 1 97.5 137 GLY B O 1
ATOM 3758 N N . THR B 1 138 ? -3.072 -33.562 -6.039 1 98 138 THR B N 1
ATOM 3759 C CA . THR B 1 138 ? -2.076 -34.375 -6.699 1 98 138 THR B CA 1
ATOM 3760 C C . THR B 1 138 ? -0.969 -34.781 -5.727 1 98 138 THR B C 1
ATOM 3762 O O . THR B 1 138 ? -0.485 -35.906 -5.75 1 98 138 THR B O 1
ATOM 3765 N N . ARG B 1 139 ? -0.58 -33.875 -4.887 1 96.69 139 ARG B N 1
ATOM 3766 C CA . ARG B 1 139 ? 0.471 -34.188 -3.916 1 96.69 139 ARG B CA 1
ATOM 3767 C C . ARG B 1 139 ? 0.11 -35.406 -3.072 1 96.69 139 ARG B C 1
ATOM 3769 O O . ARG B 1 139 ? 0.933 -36.312 -2.887 1 96.69 139 ARG B O 1
ATOM 3776 N N . ARG B 1 140 ? -1.068 -35.406 -2.586 1 97.81 140 ARG B N 1
ATOM 3777 C CA . ARG B 1 140 ? -1.521 -36.5 -1.733 1 97.81 140 ARG B CA 1
ATOM 3778 C C . ARG B 1 140 ? -1.656 -37.812 -2.529 1 97.81 140 ARG B C 1
ATOM 3780 O O . ARG B 1 140 ? -1.387 -38.875 -2.01 1 97.81 140 ARG B O 1
ATOM 3787 N N . ILE B 1 141 ? -2.129 -37.688 -3.771 1 98.44 141 ILE B N 1
ATOM 3788 C CA . ILE B 1 141 ? -2.201 -38.844 -4.648 1 98.44 141 ILE B CA 1
ATOM 3789 C C . ILE B 1 141 ? -0.819 -39.5 -4.781 1 98.44 141 ILE B C 1
ATOM 3791 O O . ILE B 1 141 ? -0.667 -40.688 -4.609 1 98.44 141 ILE B O 1
ATOM 3795 N N . LEU B 1 142 ? 0.144 -38.656 -5.051 1 98.38 142 LEU B N 1
ATOM 3796 C CA . LEU B 1 142 ? 1.499 -39.156 -5.289 1 98.38 142 LEU B CA 1
ATOM 3797 C C . LEU B 1 142 ? 2.084 -39.75 -4.027 1 98.38 142 LEU B C 1
ATOM 3799 O O . LEU B 1 142 ? 2.771 -40.781 -4.098 1 98.38 142 LEU B O 1
ATOM 3803 N N . ASP B 1 143 ? 1.826 -39.156 -2.889 1 97.81 143 ASP B N 1
ATOM 3804 C CA . ASP B 1 143 ? 2.25 -39.75 -1.624 1 97.81 143 ASP B CA 1
ATOM 3805 C C . ASP B 1 143 ? 1.671 -41.156 -1.453 1 97.81 143 ASP B C 1
ATOM 3807 O O . ASP B 1 143 ? 2.381 -42.062 -1.056 1 97.81 143 ASP B O 1
ATOM 3811 N N . HIS B 1 144 ? 0.439 -41.281 -1.716 1 97.69 144 HIS B N 1
ATOM 3812 C CA . HIS B 1 144 ? -0.262 -42.531 -1.604 1 97.69 144 HIS B CA 1
ATOM 3813 C C . HIS B 1 144 ? 0.347 -43.594 -2.533 1 97.69 144 HIS B C 1
ATOM 3815 O O . HIS B 1 144 ? 0.606 -44.719 -2.115 1 97.69 144 HIS B O 1
ATOM 3821 N N . LEU B 1 145 ? 0.541 -43.25 -3.795 1 98.06 145 LEU B N 1
ATOM 3822 C CA . LEU B 1 145 ? 1.088 -44.156 -4.781 1 98.06 145 LEU B CA 1
ATOM 3823 C C . LEU B 1 145 ? 2.525 -44.531 -4.438 1 98.06 145 LEU B C 1
ATOM 3825 O O . LEU B 1 145 ? 2.943 -45.688 -4.652 1 98.06 145 LEU B O 1
ATOM 3829 N N . ALA B 1 146 ? 3.275 -43.562 -4 1 97.75 146 ALA B N 1
ATOM 3830 C CA . ALA B 1 146 ? 4.652 -43.844 -3.594 1 97.75 146 ALA B CA 1
ATOM 3831 C C . ALA B 1 146 ? 4.699 -44.875 -2.469 1 97.75 146 ALA B C 1
ATOM 3833 O O . ALA B 1 146 ? 5.535 -45.781 -2.486 1 97.75 146 ALA B O 1
ATOM 3834 N N . ALA B 1 147 ? 3.834 -44.75 -1.513 1 97.19 147 ALA B N 1
ATOM 3835 C CA . ALA B 1 147 ? 3.779 -45.656 -0.363 1 97.19 147 ALA B CA 1
ATOM 3836 C C . ALA B 1 147 ? 3.457 -47.094 -0.798 1 97.19 147 ALA B C 1
ATOM 3838 O O . ALA B 1 147 ? 3.893 -48.031 -0.161 1 97.19 147 ALA B O 1
ATOM 3839 N N . SER B 1 148 ? 2.789 -47.25 -1.877 1 95 148 SER B N 1
ATOM 3840 C CA . SER B 1 148 ? 2.387 -48.594 -2.328 1 95 148 SER B CA 1
ATOM 3841 C C . SER B 1 148 ? 3.258 -49.062 -3.482 1 95 148 SER B C 1
ATOM 3843 O O . SER B 1 148 ? 3.018 -50.125 -4.047 1 95 148 SER B O 1
ATOM 3845 N N . GLY B 1 149 ? 4.207 -48.219 -3.896 1 95 149 GLY B N 1
ATOM 3846 C CA . GLY B 1 149 ? 5.078 -48.594 -5.004 1 95 149 GLY B CA 1
ATOM 3847 C C . GLY B 1 149 ? 4.371 -48.594 -6.344 1 95 149 GLY B C 1
ATOM 3848 O O . GLY B 1 149 ? 4.699 -49.406 -7.219 1 95 149 GLY B O 1
ATOM 3849 N N . ALA B 1 150 ? 3.379 -47.781 -6.543 1 96.5 150 ALA B N 1
ATOM 3850 C CA . ALA B 1 150 ? 2.535 -47.844 -7.734 1 96.5 150 ALA B CA 1
ATOM 3851 C C . ALA B 1 150 ? 2.715 -46.594 -8.578 1 96.5 150 ALA B C 1
ATOM 3853 O O . ALA B 1 150 ? 1.803 -46.188 -9.305 1 96.5 150 ALA B O 1
ATOM 3854 N N . LEU B 1 151 ? 3.877 -45.938 -8.453 1 98.25 151 LEU B N 1
ATOM 3855 C CA . LEU B 1 151 ? 4.137 -44.719 -9.227 1 98.25 151 LEU B CA 1
ATOM 3856 C C . LEU B 1 151 ? 4.379 -45.031 -10.695 1 98.25 151 LEU B C 1
ATOM 3858 O O . LEU B 1 151 ? 5.035 -46.031 -11.008 1 98.25 151 LEU B O 1
ATOM 3862 N N . PRO B 1 152 ? 3.898 -44.188 -11.555 1 98.12 152 PRO B N 1
ATOM 3863 C CA . PRO B 1 152 ? 4.238 -44.375 -12.969 1 98.12 152 PRO B CA 1
ATOM 3864 C C . PRO B 1 152 ? 5.715 -44.125 -13.258 1 98.12 152 PRO B C 1
ATOM 3866 O O . PRO B 1 152 ? 6.402 -43.469 -12.469 1 98.12 152 PRO B O 1
ATOM 3869 N N . GLU B 1 153 ? 6.141 -44.719 -14.383 1 97.5 153 GLU B N 1
ATOM 3870 C CA . GLU B 1 153 ? 7.508 -44.531 -14.844 1 97.5 153 GLU B CA 1
ATOM 3871 C C . GLU B 1 153 ? 7.625 -43.219 -15.656 1 97.5 153 GLU B C 1
ATOM 3873 O O . GLU B 1 153 ? 8.719 -42.688 -15.797 1 97.5 153 GLU B O 1
ATOM 3878 N N . PHE B 1 154 ? 6.594 -42.75 -16.25 1 97.88 154 PHE B N 1
ATOM 3879 C CA . PHE B 1 154 ? 6.422 -41.469 -16.953 1 97.88 154 PHE B CA 1
ATOM 3880 C C . PHE B 1 154 ? 4.977 -41 -16.859 1 97.88 154 PHE B C 1
ATOM 3882 O O . PHE B 1 154 ? 4.047 -41.812 -16.938 1 97.88 154 PHE B O 1
ATOM 3889 N N . CYS B 1 155 ? 4.844 -39.75 -16.703 1 98.5 155 CYS B N 1
ATOM 3890 C CA . CYS B 1 155 ? 3.492 -39.188 -16.625 1 98.5 155 CYS B CA 1
ATOM 3891 C C . CYS B 1 155 ? 3.27 -38.125 -17.672 1 98.5 155 CYS B C 1
ATOM 3893 O O . CYS B 1 155 ? 4.156 -37.312 -17.938 1 98.5 155 CYS B O 1
ATOM 3895 N N . LEU B 1 156 ? 2.154 -38.125 -18.297 1 98.69 156 LEU B N 1
ATOM 3896 C CA . LEU B 1 156 ? 1.663 -37.062 -19.172 1 98.69 156 LEU B CA 1
ATOM 3897 C C . LEU B 1 156 ? 0.547 -36.281 -18.5 1 98.69 156 LEU B C 1
ATOM 3899 O O . LEU B 1 156 ? -0.442 -36.875 -18.047 1 98.69 156 LEU B O 1
ATOM 3903 N N . VAL B 1 157 ? 0.748 -35 -18.344 1 98.75 157 VAL B N 1
ATOM 3904 C CA . VAL B 1 157 ? -0.314 -34.156 -17.828 1 98.75 157 VAL B CA 1
ATOM 3905 C C . VAL B 1 157 ? -1.064 -33.5 -18.984 1 98.75 157 VAL B C 1
ATOM 3907 O O . VAL B 1 157 ? -0.448 -32.906 -19.875 1 98.75 157 VAL B O 1
ATOM 3910 N N . GLY B 1 158 ? -2.359 -33.469 -18.969 1 98.5 158 GLY B N 1
ATOM 3911 C CA . GLY B 1 158 ? -3.178 -33.031 -20.078 1 98.5 158 GLY B CA 1
ATOM 3912 C C . GLY B 1 158 ? -3.469 -31.547 -20.062 1 98.5 158 GLY B C 1
ATOM 3913 O O . GLY B 1 158 ? -4.465 -31.094 -20.625 1 98.5 158 GLY B O 1
ATOM 3914 N N . GLU B 1 159 ? -2.621 -30.75 -19.406 1 97.75 159 GLU B N 1
ATOM 3915 C CA . GLU B 1 159 ? -2.803 -29.312 -19.375 1 97.75 159 GLU B CA 1
ATOM 3916 C C . GLU B 1 159 ? -2.807 -28.703 -20.766 1 97.75 159 GLU B C 1
ATOM 3918 O O . GLU B 1 159 ? -2.131 -29.219 -21.672 1 97.75 159 GLU B O 1
ATOM 3923 N N . PRO B 1 160 ? -3.596 -27.594 -20.953 1 97.31 160 PRO B N 1
ATOM 3924 C CA . PRO B 1 160 ? -3.484 -26.906 -22.234 1 97.31 160 PRO B CA 1
ATOM 3925 C C . PRO B 1 160 ? -2.129 -26.234 -22.422 1 97.31 160 PRO B C 1
ATOM 3927 O O . PRO B 1 160 ? -1.857 -25.203 -21.812 1 97.31 160 PRO B O 1
ATOM 3930 N N . THR B 1 161 ? -1.312 -26.828 -23.234 1 97 161 THR B N 1
ATOM 3931 C CA . THR B 1 161 ? 0.054 -26.344 -23.422 1 97 161 THR B CA 1
ATOM 3932 C C . THR B 1 161 ? 0.197 -25.625 -24.766 1 97 161 THR B C 1
ATOM 3934 O O . THR B 1 161 ? 1.155 -24.875 -24.969 1 97 161 THR B O 1
ATOM 3937 N N . CYS B 1 162 ? -0.705 -25.938 -25.703 1 96.88 162 CYS B N 1
ATOM 3938 C CA . CYS B 1 162 ? -0.581 -25.359 -27.047 1 96.88 162 CYS B CA 1
ATOM 3939 C C . CYS B 1 162 ? -0.97 -23.891 -27.031 1 96.88 162 CYS B C 1
ATOM 3941 O O . CYS B 1 162 ? -1.923 -23.5 -26.359 1 96.88 162 CYS B O 1
ATOM 3943 N N . ARG B 1 163 ? -0.291 -23.078 -27.828 1 91.44 163 ARG B N 1
ATOM 3944 C CA . ARG B 1 163 ? -0.418 -21.625 -27.766 1 91.44 163 ARG B CA 1
ATOM 3945 C C . ARG B 1 163 ? -1.348 -21.109 -28.859 1 91.44 163 ARG B C 1
ATOM 3947 O O . ARG B 1 163 ? -2.297 -20.375 -28.562 1 91.44 163 ARG B O 1
ATOM 3954 N N . ALA B 1 164 ? -1.027 -21.578 -30.047 1 94.75 164 ALA B N 1
ATOM 3955 C CA . ALA B 1 164 ? -1.754 -21.016 -31.188 1 94.75 164 ALA B CA 1
ATOM 3956 C C . ALA B 1 164 ? -2.475 -22.125 -31.953 1 94.75 164 ALA B C 1
ATOM 3958 O O . ALA B 1 164 ? -3.588 -21.922 -32.438 1 94.75 164 ALA B O 1
ATOM 3959 N N . ARG B 1 165 ? -1.772 -23.203 -32.062 1 97.38 165 ARG B N 1
ATOM 3960 C CA . ARG B 1 165 ? -2.297 -24.359 -32.781 1 97.38 165 ARG B CA 1
ATOM 3961 C C . ARG B 1 165 ? -2.055 -25.656 -32.031 1 97.38 165 ARG B C 1
ATOM 3963 O O . ARG B 1 165 ? -1.006 -25.828 -31.391 1 97.38 165 ARG B O 1
ATOM 3970 N N . LEU B 1 166 ? -3.051 -26.516 -32.188 1 98.25 166 LEU B N 1
ATOM 3971 C CA . LEU B 1 166 ? -2.848 -27.828 -31.578 1 98.25 166 LEU B CA 1
ATOM 3972 C C . LEU B 1 166 ? -1.564 -28.469 -32.094 1 98.25 166 LEU B C 1
ATOM 3974 O O . LEU B 1 166 ? -1.341 -28.562 -33.281 1 98.25 166 LEU B O 1
ATOM 3978 N N . GLY B 1 167 ? -0.704 -28.828 -31.125 1 98.38 167 GLY B N 1
ATOM 3979 C CA . GLY B 1 167 ? 0.522 -29.516 -31.5 1 98.38 167 GLY B CA 1
ATOM 3980 C C . GLY B 1 167 ? 1.752 -28.625 -31.422 1 98.38 167 GLY B C 1
ATOM 3981 O O . GLY B 1 167 ? 2.881 -29.125 -31.516 1 98.38 167 GLY B O 1
ATOM 3982 N N . ASP B 1 168 ? 1.622 -27.391 -31.125 1 98.12 168 ASP B N 1
ATOM 3983 C CA . ASP B 1 168 ? 2.736 -26.469 -31.297 1 98.12 168 ASP B CA 1
ATOM 3984 C C . ASP B 1 168 ? 3.676 -26.5 -30.094 1 98.12 168 ASP B C 1
ATOM 3986 O O . ASP B 1 168 ? 4.824 -26.062 -30.188 1 98.12 168 ASP B O 1
ATOM 3990 N N . THR B 1 169 ? 3.24 -27.031 -28.953 1 98 169 THR B N 1
ATOM 3991 C CA . THR B 1 169 ? 4.117 -26.906 -27.797 1 98 169 THR B CA 1
ATOM 3992 C C . THR B 1 169 ? 3.904 -28.078 -26.828 1 98 169 THR B C 1
ATOM 3994 O O . THR B 1 169 ? 2.768 -28.391 -26.469 1 98 169 THR B O 1
ATOM 3997 N N . ILE B 1 170 ? 4.918 -28.766 -26.438 1 98.19 170 ILE B N 1
ATOM 3998 C CA . ILE B 1 170 ? 4.988 -29.688 -25.312 1 98.19 170 ILE B CA 1
ATOM 3999 C C . ILE B 1 170 ? 5.766 -29.062 -24.156 1 98.19 170 ILE B C 1
ATOM 4001 O O . ILE B 1 170 ? 6.859 -28.531 -24.359 1 98.19 170 ILE B O 1
ATOM 4005 N N . LYS B 1 171 ? 5.223 -29.078 -22.984 1 98.12 171 LYS B N 1
ATOM 4006 C CA . LYS B 1 171 ? 5.961 -28.578 -21.828 1 98.12 171 LYS B CA 1
ATOM 4007 C C . LYS B 1 171 ? 6.742 -29.703 -21.156 1 98.12 171 LYS B C 1
ATOM 4009 O O . LYS B 1 171 ? 6.164 -30.719 -20.781 1 98.12 171 LYS B O 1
ATOM 4014 N N . ILE B 1 172 ? 8.008 -29.516 -21 1 98.06 172 ILE B N 1
ATOM 4015 C CA . ILE B 1 172 ? 8.859 -30.547 -20.391 1 98.06 172 ILE B CA 1
ATOM 4016 C C . ILE B 1 172 ? 9.414 -30.031 -19.062 1 98.06 172 ILE B C 1
ATOM 4018 O O . ILE B 1 172 ? 10.32 -30.641 -18.484 1 98.06 172 ILE B O 1
ATOM 4022 N N . GLY B 1 173 ? 8.906 -28.891 -18.609 1 97.44 173 GLY B N 1
ATOM 4023 C CA . GLY B 1 173 ? 9.297 -28.234 -17.359 1 97.44 173 GLY B CA 1
ATOM 4024 C C . GLY B 1 173 ? 8.477 -27 -17.047 1 97.44 173 GLY B C 1
ATOM 4025 O O . GLY B 1 173 ? 7.707 -26.531 -17.891 1 97.44 173 GLY B O 1
ATOM 4026 N N . ARG B 1 174 ? 8.633 -26.562 -15.836 1 97.25 174 ARG B N 1
ATOM 4027 C CA . ARG B 1 174 ? 8 -25.328 -15.359 1 97.25 174 ARG B CA 1
ATOM 4028 C C . ARG B 1 174 ? 8.906 -24.609 -14.367 1 97.25 174 ARG B C 1
ATOM 4030 O O . ARG B 1 174 ? 9.68 -25.25 -13.648 1 97.25 174 ARG B O 1
ATOM 4037 N N . ARG B 1 175 ? 8.719 -23.281 -14.352 1 96.75 175 ARG B N 1
ATOM 4038 C CA . ARG B 1 175 ? 9.391 -22.5 -13.312 1 96.75 175 ARG B CA 1
ATOM 4039 C C . ARG B 1 175 ? 8.758 -22.75 -11.945 1 96.75 175 ARG B C 1
ATOM 4041 O O . ARG B 1 175 ? 7.582 -23.094 -11.859 1 96.75 175 ARG B O 1
ATOM 4048 N N . GLY B 1 176 ? 9.641 -22.578 -10.922 1 96.5 176 GLY B N 1
ATOM 4049 C CA . GLY B 1 176 ? 9.125 -22.562 -9.562 1 96.5 176 GLY B CA 1
ATOM 4050 C C . GLY B 1 176 ? 8.43 -21.266 -9.195 1 96.5 176 GLY B C 1
ATOM 4051 O O . GLY B 1 176 ? 8.453 -20.297 -9.969 1 96.5 176 GLY B O 1
ATOM 4052 N N . SER B 1 177 ? 7.82 -21.312 -8.055 1 96.44 177 SER B N 1
ATOM 4053 C CA . SER B 1 177 ? 7.09 -20.141 -7.59 1 96.44 177 SER B CA 1
ATOM 4054 C C . SER B 1 177 ? 7.188 -19.984 -6.074 1 96.44 177 SER B C 1
ATOM 4056 O O . SER B 1 177 ? 6.996 -20.953 -5.336 1 96.44 177 SER B O 1
ATOM 4058 N N . ILE B 1 178 ? 7.527 -18.859 -5.652 1 97.12 178 ILE B N 1
ATOM 4059 C CA . ILE B 1 178 ? 7.594 -18.547 -4.23 1 97.12 178 ILE B CA 1
ATOM 4060 C C . ILE B 1 178 ? 6.926 -17.188 -3.977 1 97.12 178 ILE B C 1
ATOM 4062 O O . ILE B 1 178 ? 7.07 -16.266 -4.77 1 97.12 178 ILE B O 1
ATOM 4066 N N . SER B 1 179 ? 6.113 -17.125 -2.928 1 97.44 179 SER B N 1
ATOM 4067 C CA . SER B 1 179 ? 5.449 -15.898 -2.504 1 97.44 179 SER B CA 1
ATOM 4068 C C . SER B 1 179 ? 5.895 -15.484 -1.104 1 97.44 179 SER B C 1
ATOM 4070 O O . SER B 1 179 ? 6.184 -16.344 -0.263 1 97.44 179 SER B O 1
ATOM 4072 N N . ALA B 1 180 ? 5.922 -14.227 -0.901 1 98.5 180 ALA B N 1
ATOM 4073 C CA . ALA B 1 180 ? 6.273 -13.703 0.415 1 98.5 180 ALA B CA 1
ATOM 4074 C C . ALA B 1 180 ? 5.352 -12.547 0.807 1 98.5 180 ALA B C 1
ATOM 4076 O O . ALA B 1 180 ? 4.945 -11.758 -0.044 1 98.5 180 ALA B O 1
ATOM 4077 N N . HIS B 1 181 ? 4.969 -12.516 2.018 1 98.5 181 HIS B N 1
ATOM 4078 C CA . HIS B 1 181 ? 4.281 -11.414 2.674 1 98.5 181 HIS B CA 1
ATOM 4079 C C . HIS B 1 181 ? 5.137 -10.812 3.785 1 98.5 181 HIS B C 1
ATOM 4081 O O . HIS B 1 181 ? 5.438 -11.492 4.773 1 98.5 181 HIS B O 1
ATOM 4087 N N . VAL B 1 182 ? 5.531 -9.586 3.629 1 98.81 182 VAL B N 1
ATOM 4088 C CA . VAL B 1 182 ? 6.41 -8.898 4.574 1 98.81 182 VAL B CA 1
ATOM 4089 C C . VAL B 1 182 ? 5.621 -7.844 5.344 1 98.81 182 VAL B C 1
ATOM 4091 O O . VAL B 1 182 ? 4.93 -7.02 4.746 1 98.81 182 VAL B O 1
ATOM 4094 N N . THR B 1 183 ? 5.688 -7.875 6.602 1 98.75 183 THR B N 1
ATOM 4095 C CA . THR B 1 183 ? 5.047 -6.875 7.449 1 98.75 183 THR B CA 1
ATOM 4096 C C . THR B 1 183 ? 6.066 -6.195 8.352 1 98.75 183 THR B C 1
ATOM 4098 O O . THR B 1 183 ? 6.82 -6.867 9.062 1 98.75 183 THR B O 1
ATOM 4101 N N . VAL B 1 184 ? 6.129 -4.934 8.336 1 98.69 184 VAL B N 1
ATOM 4102 C CA . VAL B 1 184 ? 6.996 -4.133 9.195 1 98.69 184 VAL B CA 1
ATOM 4103 C C . VAL B 1 184 ? 6.148 -3.309 10.156 1 98.69 184 VAL B C 1
ATOM 4105 O O . VAL B 1 184 ? 5.238 -2.59 9.734 1 98.69 184 VAL B O 1
ATOM 4108 N N . ARG B 1 185 ? 6.422 -3.436 11.445 1 98.12 185 ARG B N 1
ATOM 4109 C CA . ARG B 1 185 ? 5.734 -2.662 12.469 1 98.12 185 ARG B CA 1
ATOM 4110 C C . ARG B 1 185 ? 6.57 -1.465 12.906 1 98.12 185 ARG B C 1
ATOM 4112 O O . ARG B 1 185 ? 7.797 -1.539 12.945 1 98.12 185 ARG B O 1
ATOM 4119 N N . GLY B 1 186 ? 5.941 -0.384 13.141 1 97.44 186 GLY B N 1
ATOM 4120 C CA . GLY B 1 186 ? 6.535 0.832 13.672 1 97.44 186 GLY B CA 1
ATOM 4121 C C . GLY B 1 186 ? 5.715 1.46 14.781 1 97.44 186 GLY B C 1
ATOM 4122 O O . GLY B 1 186 ? 5.098 0.752 15.578 1 97.44 186 GLY B O 1
ATOM 4123 N N . VAL B 1 187 ? 5.895 2.742 14.977 1 95.94 187 VAL B N 1
ATOM 4124 C CA . VAL B 1 187 ? 5.164 3.518 15.977 1 95.94 187 VAL B CA 1
ATOM 4125 C C . VAL B 1 187 ? 4.5 4.719 15.312 1 95.94 187 VAL B C 1
ATOM 4127 O O . VAL B 1 187 ? 5.172 5.547 14.688 1 95.94 187 VAL B O 1
ATOM 4130 N N . GLN B 1 188 ? 3.154 4.703 15.43 1 94.81 188 GLN B N 1
ATOM 4131 C CA . GLN B 1 188 ? 2.371 5.789 14.852 1 94.81 188 GLN B CA 1
ATOM 4132 C C . GLN B 1 188 ? 2.723 7.125 15.5 1 94.81 188 GLN B C 1
ATOM 4134 O O . GLN B 1 188 ? 3.002 7.184 16.703 1 94.81 188 GLN B O 1
ATOM 4139 N N . GLY B 1 189 ? 2.697 8.219 14.711 1 91.81 189 GLY B N 1
ATOM 4140 C CA . GLY B 1 189 ? 2.947 9.562 15.211 1 91.81 189 GLY B CA 1
ATOM 4141 C C . GLY B 1 189 ? 2.689 10.641 14.172 1 91.81 189 GLY B C 1
ATOM 4142 O O . GLY B 1 189 ? 2.461 10.344 13 1 91.81 189 GLY B O 1
ATOM 4143 N N . HIS B 1 190 ? 2.689 11.883 14.641 1 90.56 190 HIS B N 1
ATOM 4144 C CA . HIS B 1 190 ? 2.514 13.031 13.758 1 90.56 190 HIS B CA 1
ATOM 4145 C C . HIS B 1 190 ? 3.771 13.289 12.938 1 90.56 190 HIS B C 1
ATOM 4147 O O . HIS B 1 190 ? 4.887 13.195 13.453 1 90.56 190 HIS B O 1
ATOM 4153 N N . VAL B 1 191 ? 3.631 13.609 11.688 1 93.75 191 VAL B N 1
ATOM 4154 C CA . VAL B 1 191 ? 4.738 13.758 10.75 1 93.75 191 VAL B CA 1
ATOM 4155 C C . VAL B 1 191 ? 5.66 14.891 11.219 1 93.75 191 VAL B C 1
ATOM 4157 O O . VAL B 1 191 ? 6.844 14.914 10.875 1 93.75 191 VAL B O 1
ATOM 4160 N N . ALA B 1 192 ? 5.148 15.836 11.977 1 90.75 192 ALA B N 1
ATOM 4161 C CA . ALA B 1 192 ? 5.949 16.969 12.445 1 90.75 192 ALA B CA 1
ATOM 4162 C C . ALA B 1 192 ? 6.926 16.531 13.531 1 90.75 192 ALA B C 1
ATOM 4164 O O . ALA B 1 192 ? 7.859 17.266 13.867 1 90.75 192 ALA B O 1
ATOM 4165 N N . TYR B 1 193 ? 6.703 15.352 14.094 1 90.38 193 TYR B N 1
ATOM 4166 C CA . TYR B 1 193 ? 7.539 14.859 15.188 1 90.38 193 TYR B CA 1
ATOM 4167 C C . TYR B 1 193 ? 8.031 13.445 14.898 1 90.38 193 TYR B C 1
ATOM 4169 O O . TYR B 1 193 ? 7.738 12.516 15.648 1 90.38 193 TYR B O 1
ATOM 4177 N N . PRO B 1 194 ? 8.859 13.289 13.875 1 92.25 194 PRO B N 1
ATOM 4178 C CA . PRO B 1 194 ? 9.273 11.945 13.484 1 92.25 194 PRO B CA 1
ATOM 4179 C C . PRO B 1 194 ? 10.094 11.242 14.562 1 92.25 194 PRO B C 1
ATOM 4181 O O . PRO B 1 194 ? 10.133 10.008 14.609 1 92.25 194 PRO B O 1
ATOM 4184 N N . HIS B 1 195 ? 10.781 12.062 15.453 1 91.19 195 HIS B N 1
ATOM 4185 C CA . HIS B 1 195 ? 11.602 11.477 16.516 1 91.19 195 HIS B CA 1
ATOM 4186 C C . HIS B 1 195 ? 10.742 10.766 17.547 1 91.19 195 HIS B C 1
ATOM 4188 O O . HIS B 1 195 ? 11.258 9.977 18.344 1 91.19 195 HIS B O 1
ATOM 4194 N N . LEU B 1 196 ? 9.469 11.078 17.547 1 91.31 196 LEU B N 1
ATOM 4195 C CA . LEU B 1 196 ? 8.547 10.438 18.469 1 91.31 196 LEU B CA 1
ATOM 4196 C C . LEU B 1 196 ? 7.855 9.25 17.812 1 91.31 196 LEU B C 1
ATOM 4198 O O . LEU B 1 196 ? 7.004 8.602 18.438 1 91.31 196 LEU B O 1
ATOM 4202 N N . ALA B 1 197 ? 8.133 8.922 16.562 1 93.75 197 ALA B N 1
ATOM 4203 C CA . ALA B 1 197 ? 7.523 7.844 15.797 1 93.75 197 ALA B CA 1
ATOM 4204 C C . ALA B 1 197 ? 8.578 6.883 15.266 1 93.75 197 ALA B C 1
ATOM 4206 O O . ALA B 1 197 ? 9.758 7 15.594 1 93.75 197 ALA B O 1
ATOM 4207 N N . ASP B 1 198 ? 8.195 5.832 14.633 1 97.25 198 ASP B N 1
ATOM 4208 C CA . ASP B 1 198 ? 9 4.883 13.875 1 97.25 198 ASP B CA 1
ATOM 4209 C C . ASP B 1 198 ? 8.312 4.504 12.562 1 97.25 198 ASP B C 1
ATOM 4211 O O . ASP B 1 198 ? 7.336 3.748 12.57 1 97.25 198 ASP B O 1
ATOM 4215 N N . ASN B 1 199 ? 8.781 5.035 11.484 1 98 199 ASN B N 1
ATOM 4216 C CA . ASN B 1 199 ? 8.094 4.895 10.203 1 98 199 ASN B CA 1
ATOM 4217 C C . ASN B 1 199 ? 8.406 3.551 9.547 1 98 199 ASN B C 1
ATOM 4219 O O . ASN B 1 199 ? 9.516 3.338 9.055 1 98 199 ASN B O 1
ATOM 4223 N N . PRO B 1 200 ? 7.492 2.646 9.508 1 98.5 200 PRO B N 1
ATOM 4224 C CA . PRO B 1 200 ? 7.754 1.327 8.93 1 98.5 200 PRO B CA 1
ATOM 4225 C C . PRO B 1 200 ? 8.031 1.388 7.43 1 98.5 200 PRO B C 1
ATOM 4227 O O . PRO B 1 200 ? 8.742 0.531 6.898 1 98.5 200 PRO B O 1
ATOM 4230 N N . LEU B 1 201 ? 7.488 2.373 6.742 1 98.69 201 LEU B N 1
ATOM 4231 C CA . LEU B 1 201 ? 7.711 2.5 5.305 1 98.69 201 LEU B CA 1
ATOM 4232 C C . LEU B 1 201 ? 9.172 2.828 5.008 1 98.69 201 LEU B C 1
ATOM 4234 O O . LEU B 1 201 ? 9.703 2.422 3.973 1 98.69 201 LEU B O 1
ATOM 4238 N N . HIS B 1 202 ? 9.812 3.539 5.898 1 98.62 202 HIS B N 1
ATOM 4239 C CA . HIS B 1 202 ? 11.195 3.936 5.688 1 98.62 202 HIS B CA 1
ATOM 4240 C C . HIS B 1 202 ? 12.141 2.75 5.871 1 98.62 202 HIS B C 1
ATOM 4242 O O . HIS B 1 202 ? 13.328 2.84 5.543 1 98.62 202 HIS B O 1
ATOM 4248 N N . ARG B 1 203 ? 11.672 1.65 6.344 1 98.62 203 ARG B N 1
ATOM 4249 C CA . ARG B 1 203 ? 12.422 0.402 6.406 1 98.62 203 ARG B CA 1
ATOM 4250 C C . ARG B 1 203 ? 11.984 -0.555 5.301 1 98.62 203 ARG B C 1
ATOM 4252 O O . ARG B 1 203 ? 12.82 -1.199 4.664 1 98.62 203 ARG B O 1
ATOM 4259 N N . LEU B 1 204 ? 10.703 -0.609 5.047 1 98.81 204 LEU B N 1
ATOM 4260 C CA . LEU B 1 204 ? 10.141 -1.533 4.066 1 98.81 204 LEU B CA 1
ATOM 4261 C C . LEU B 1 204 ? 10.586 -1.169 2.656 1 98.81 204 LEU B C 1
ATOM 4263 O O . LEU B 1 204 ? 10.961 -2.045 1.872 1 98.81 204 LEU B O 1
ATOM 4267 N N . ILE B 1 205 ? 10.57 0.13 2.305 1 98.81 205 ILE B N 1
ATOM 4268 C CA . ILE B 1 205 ? 10.828 0.591 0.944 1 98.81 205 ILE B CA 1
ATOM 4269 C C . ILE B 1 205 ? 12.258 0.246 0.545 1 98.81 205 ILE B C 1
ATOM 4271 O O . ILE B 1 205 ? 12.492 -0.362 -0.503 1 98.81 205 ILE B O 1
ATOM 4275 N N . PRO B 1 206 ? 13.266 0.561 1.354 1 98.75 206 PRO B N 1
ATOM 4276 C CA . PRO B 1 206 ? 14.617 0.16 0.945 1 98.75 206 PRO B CA 1
ATOM 4277 C C . PRO B 1 206 ? 14.781 -1.355 0.867 1 98.75 206 PRO B C 1
ATOM 4279 O O . PRO B 1 206 ? 15.562 -1.854 0.049 1 98.75 206 PRO B O 1
ATOM 4282 N N . ALA B 1 207 ? 14.102 -2.154 1.714 1 98.81 207 ALA B N 1
ATOM 4283 C CA . ALA B 1 207 ? 14.141 -3.611 1.616 1 98.81 207 ALA B CA 1
ATOM 4284 C C . ALA B 1 207 ? 13.602 -4.086 0.271 1 98.81 207 ALA B C 1
ATOM 4286 O O . ALA B 1 207 ? 14.227 -4.906 -0.403 1 98.81 207 ALA B O 1
ATOM 4287 N N . LEU B 1 208 ? 12.445 -3.562 -0.122 1 98.88 208 LEU B N 1
ATOM 4288 C CA . LEU B 1 208 ? 11.82 -3.943 -1.38 1 98.88 208 LEU B CA 1
ATOM 4289 C C . LEU B 1 208 ? 12.68 -3.527 -2.568 1 98.88 208 LEU B C 1
ATOM 4291 O O . LEU B 1 208 ? 12.781 -4.262 -3.555 1 98.88 208 LEU B O 1
ATOM 4295 N N . GLU B 1 209 ? 13.258 -2.318 -2.484 1 98.69 209 GLU B N 1
ATOM 4296 C CA . GLU B 1 209 ? 14.133 -1.856 -3.557 1 98.69 209 GLU B CA 1
ATOM 4297 C C . GLU B 1 209 ? 15.344 -2.771 -3.713 1 98.69 209 GLU B C 1
ATOM 4299 O O . GLU B 1 209 ? 15.758 -3.072 -4.832 1 98.69 209 GLU B O 1
ATOM 4304 N N . ALA B 1 210 ? 15.914 -3.211 -2.588 1 98.69 210 ALA B N 1
ATOM 4305 C CA . ALA B 1 210 ? 17.047 -4.129 -2.631 1 98.69 210 ALA B CA 1
ATOM 4306 C C . ALA B 1 210 ? 16.672 -5.438 -3.314 1 98.69 210 ALA B C 1
ATOM 4308 O O . ALA B 1 210 ? 17.438 -5.965 -4.125 1 98.69 210 ALA B O 1
ATOM 4309 N N . LEU B 1 211 ? 15.508 -5.961 -2.986 1 98.81 211 LEU B N 1
ATOM 4310 C CA . LEU B 1 211 ? 15.023 -7.188 -3.609 1 98.81 211 LEU B CA 1
ATOM 4311 C C . LEU B 1 211 ? 14.789 -6.984 -5.102 1 98.81 211 LEU B C 1
ATOM 4313 O O . LEU B 1 211 ? 15.273 -7.773 -5.922 1 98.81 211 LEU B O 1
ATOM 4317 N N . ARG B 1 212 ? 14.062 -5.949 -5.449 1 98.12 212 ARG B N 1
ATOM 4318 C CA . ARG B 1 212 ? 13.695 -5.648 -6.828 1 98.12 212 ARG B CA 1
ATOM 4319 C C . ARG B 1 212 ? 14.938 -5.441 -7.691 1 98.12 212 ARG B C 1
ATOM 4321 O O . ARG B 1 212 ? 14.961 -5.859 -8.852 1 98.12 212 ARG B O 1
ATOM 4328 N N . ALA B 1 213 ? 15.953 -4.801 -7.156 1 97.94 213 ALA B N 1
ATOM 4329 C CA . ALA B 1 213 ? 17.109 -4.359 -7.926 1 97.94 213 ALA B CA 1
ATOM 4330 C C . ALA B 1 213 ? 18.078 -5.52 -8.188 1 97.94 213 ALA B C 1
ATOM 4332 O O . ALA B 1 213 ? 18.984 -5.406 -9.016 1 97.94 213 ALA B O 1
ATOM 4333 N N . THR B 1 214 ? 17.891 -6.617 -7.547 1 98.19 214 THR B N 1
ATOM 4334 C CA . THR B 1 214 ? 18.781 -7.754 -7.699 1 98.19 214 THR B CA 1
ATOM 4335 C C . THR B 1 214 ? 18.422 -8.562 -8.945 1 98.19 214 THR B C 1
ATOM 4337 O O . THR B 1 214 ? 17.266 -8.945 -9.133 1 98.19 214 THR B O 1
ATOM 4340 N N . THR B 1 215 ? 19.359 -8.781 -9.836 1 98.06 215 THR B N 1
ATOM 4341 C CA . THR B 1 215 ? 19.219 -9.75 -10.914 1 98.06 215 THR B CA 1
ATOM 4342 C C . THR B 1 215 ? 19.438 -11.172 -10.398 1 98.06 215 THR B C 1
ATOM 4344 O O . THR B 1 215 ? 20.547 -11.523 -10.016 1 98.06 215 THR B O 1
ATOM 4347 N N . LEU B 1 216 ? 18.422 -11.977 -10.422 1 98.12 216 LEU B N 1
ATOM 4348 C CA . LEU B 1 216 ? 18.516 -13.312 -9.836 1 98.12 216 LEU B CA 1
ATOM 4349 C C . LEU B 1 216 ? 19.344 -14.234 -10.719 1 98.12 216 LEU B C 1
ATOM 4351 O O . LEU B 1 216 ? 20.156 -15.023 -10.219 1 98.12 216 LEU B O 1
ATOM 4355 N N . ASP B 1 217 ? 19.141 -14.195 -12.031 1 98.19 217 ASP B N 1
ATOM 4356 C CA . ASP B 1 217 ? 19.859 -14.984 -13.023 1 98.19 217 ASP B CA 1
ATOM 4357 C C . ASP B 1 217 ? 19.594 -14.469 -14.438 1 98.19 217 ASP B C 1
ATOM 4359 O O . ASP B 1 217 ? 18.844 -13.5 -14.617 1 98.19 217 ASP B O 1
ATOM 4363 N N . GLU B 1 218 ? 20.203 -15.094 -15.43 1 97.5 218 GLU B N 1
ATOM 4364 C CA . GLU B 1 218 ? 20.062 -14.648 -16.812 1 97.5 218 GLU B CA 1
ATOM 4365 C C . GLU B 1 218 ? 19.406 -15.719 -17.672 1 97.5 218 GLU B C 1
ATOM 4367 O O . GLU B 1 218 ? 19.484 -15.672 -18.906 1 97.5 218 GLU B O 1
ATOM 4372 N N . GLY B 1 219 ? 18.734 -16.641 -17.016 1 97 219 GLY B N 1
ATOM 4373 C CA . GLY B 1 219 ? 18.125 -17.734 -17.75 1 97 219 GLY B CA 1
ATOM 4374 C C . GLY B 1 219 ? 19.078 -18.891 -18.016 1 97 219 GLY B C 1
ATOM 4375 O O . GLY B 1 219 ? 20.25 -18.828 -17.656 1 97 219 GLY B O 1
ATOM 4376 N N . THR B 1 220 ? 18.547 -20 -18.5 1 96.62 220 THR B N 1
ATOM 4377 C CA . THR B 1 220 ? 19.297 -21.172 -18.938 1 96.62 220 THR B CA 1
ATOM 4378 C C . THR B 1 220 ? 18.891 -21.562 -20.359 1 96.62 220 THR B C 1
ATOM 4380 O O . THR B 1 220 ? 18.156 -20.828 -21.031 1 96.62 220 THR B O 1
ATOM 4383 N N . ALA B 1 221 ? 19.391 -22.688 -20.828 1 95.56 221 ALA B N 1
ATOM 4384 C CA . ALA B 1 221 ? 19.047 -23.203 -22.156 1 95.56 221 ALA B CA 1
ATOM 4385 C C . ALA B 1 221 ? 17.547 -23.469 -22.266 1 95.56 221 ALA B C 1
ATOM 4387 O O . ALA B 1 221 ? 16.969 -23.328 -23.344 1 95.56 221 ALA B O 1
ATOM 4388 N N . TRP B 1 222 ? 16.891 -23.734 -21.094 1 96.25 222 TRP B N 1
ATOM 4389 C CA . TRP B 1 222 ? 15.508 -24.188 -21.156 1 96.25 222 TRP B CA 1
ATOM 4390 C C . TRP B 1 222 ? 14.578 -23.188 -20.484 1 96.25 222 TRP B C 1
ATOM 4392 O O . TRP B 1 222 ? 13.359 -23.234 -20.672 1 96.25 222 TRP B O 1
ATOM 4402 N N . PHE B 1 223 ? 15.227 -22.266 -19.688 1 96.69 223 PHE B N 1
ATOM 4403 C CA . PHE B 1 223 ? 14.359 -21.422 -18.891 1 96.69 223 PHE B CA 1
ATOM 4404 C C . PHE B 1 223 ? 14.656 -19.938 -19.156 1 96.69 223 PHE B C 1
ATOM 4406 O O . PHE B 1 223 ? 15.82 -19.562 -19.297 1 96.69 223 PHE B O 1
ATOM 4413 N N . GLU B 1 224 ? 13.586 -19.125 -19.172 1 94.44 224 GLU B N 1
ATOM 4414 C CA . GLU B 1 224 ? 13.734 -17.672 -19.078 1 94.44 224 GLU B CA 1
ATOM 4415 C C . GLU B 1 224 ? 14.305 -17.266 -17.719 1 94.44 224 GLU B C 1
ATOM 4417 O O . GLU B 1 224 ? 14.266 -18.047 -16.766 1 94.44 224 GLU B O 1
ATOM 4422 N N . PRO B 1 225 ? 14.867 -16.078 -17.641 1 96.62 225 PRO B N 1
ATOM 4423 C CA . PRO B 1 225 ? 15.359 -15.594 -16.344 1 96.62 225 PRO B CA 1
ATOM 4424 C C . PRO B 1 225 ? 14.281 -15.586 -15.266 1 96.62 225 PRO B C 1
ATOM 4426 O O . PRO B 1 225 ? 13.109 -15.344 -15.562 1 96.62 225 PRO B O 1
ATOM 4429 N N . SER B 1 226 ? 14.672 -15.891 -14.023 1 97.62 226 SER B N 1
ATOM 4430 C CA . SER B 1 226 ? 13.781 -15.719 -12.875 1 97.62 226 SER B CA 1
ATOM 4431 C C . SER B 1 226 ? 13.367 -14.266 -12.711 1 97.62 226 SER B C 1
ATOM 4433 O O . SER B 1 226 ? 14.125 -13.352 -13.062 1 97.62 226 SER B O 1
ATOM 4435 N N . SER B 1 227 ? 12.203 -14.078 -12.219 1 96.69 227 SER B N 1
ATOM 4436 C CA . SER B 1 227 ? 11.68 -12.719 -12.117 1 96.69 227 SER B CA 1
ATOM 4437 C C . SER B 1 227 ? 10.977 -12.5 -10.781 1 96.69 227 SER B C 1
ATOM 4439 O O . SER B 1 227 ? 10.188 -13.328 -10.344 1 96.69 227 SER B O 1
ATOM 4441 N N . LEU B 1 228 ? 11.297 -11.453 -10.125 1 98.31 228 LEU B N 1
ATOM 4442 C CA . LEU B 1 228 ? 10.609 -11.008 -8.914 1 98.31 228 LEU B CA 1
ATOM 4443 C C . LEU B 1 228 ? 9.617 -9.891 -9.227 1 98.31 228 LEU B C 1
ATOM 4445 O O . LEU B 1 228 ? 9.969 -8.906 -9.875 1 98.31 228 LEU B O 1
ATOM 4449 N N . GLN B 1 229 ? 8.383 -10.062 -8.812 1 98.25 229 GLN B N 1
ATOM 4450 C CA . GLN B 1 229 ? 7.355 -9.039 -8.945 1 98.25 229 GLN B CA 1
ATOM 4451 C C . GLN B 1 229 ? 6.785 -8.648 -7.586 1 98.25 229 GLN B C 1
ATOM 4453 O O . GLN B 1 229 ? 6.297 -9.508 -6.844 1 98.25 229 GLN B O 1
ATOM 4458 N N . ILE B 1 230 ? 6.914 -7.395 -7.246 1 98.75 230 ILE B N 1
ATOM 4459 C CA . ILE B 1 230 ? 6.184 -6.875 -6.094 1 98.75 230 ILE B CA 1
ATOM 4460 C C . ILE B 1 230 ? 4.727 -6.633 -6.477 1 98.75 230 ILE B C 1
ATOM 4462 O O . ILE B 1 230 ? 4.438 -5.855 -7.387 1 98.75 230 ILE B O 1
ATOM 4466 N N . THR B 1 231 ? 3.824 -7.262 -5.746 1 98.19 231 THR B N 1
ATOM 4467 C CA . THR B 1 231 ? 2.443 -7.27 -6.219 1 98.19 231 THR B CA 1
ATOM 4468 C C . THR B 1 231 ? 1.579 -6.332 -5.379 1 98.19 231 THR B C 1
ATOM 4470 O O . THR B 1 231 ? 0.479 -5.957 -5.793 1 98.19 231 THR B O 1
ATOM 4473 N N . SER B 1 232 ? 2.047 -5.98 -4.199 1 98 232 SER B N 1
ATOM 4474 C CA . SER B 1 232 ? 1.284 -5.051 -3.373 1 98 232 SER B CA 1
ATOM 4475 C C . SER B 1 232 ? 2.168 -4.402 -2.311 1 98 232 SER B C 1
ATOM 4477 O O . SER B 1 232 ? 3.111 -5.027 -1.817 1 98 232 SER B O 1
ATOM 4479 N N . VAL B 1 233 ? 1.929 -3.24 -1.986 1 98.38 233 VAL B N 1
ATOM 4480 C CA . VAL B 1 233 ? 2.318 -2.529 -0.773 1 98.38 233 VAL B CA 1
ATOM 4481 C C . VAL B 1 233 ? 1.102 -1.828 -0.172 1 98.38 233 VAL B C 1
ATOM 4483 O O . VAL B 1 233 ? 0.376 -1.12 -0.874 1 98.38 233 VAL B O 1
ATOM 4486 N N . ASP B 1 234 ? 0.901 -2.027 1.082 1 96.69 234 ASP B N 1
ATOM 4487 C CA . ASP B 1 234 ? -0.325 -1.507 1.678 1 96.69 234 ASP B CA 1
ATOM 4488 C C . ASP B 1 234 ? -0.065 -0.953 3.076 1 96.69 234 ASP B C 1
ATOM 4490 O O . ASP B 1 234 ? 0.632 -1.579 3.879 1 96.69 234 ASP B O 1
ATOM 4494 N N . THR B 1 235 ? -0.503 0.131 3.361 1 95.25 235 THR B N 1
ATOM 4495 C CA . THR B 1 235 ? -0.417 0.794 4.656 1 95.25 235 THR B CA 1
ATOM 4496 C C . THR B 1 235 ? -1.808 1.005 5.25 1 95.25 235 THR B C 1
ATOM 4498 O O . THR B 1 235 ? -2.008 0.831 6.453 1 95.25 235 THR B O 1
ATOM 4501 N N . GLY B 1 236 ? -2.795 1.324 4.469 1 85.31 236 GLY B N 1
ATOM 4502 C CA . GLY B 1 236 ? -4.145 1.607 4.922 1 85.31 236 GLY B CA 1
ATOM 4503 C C . GLY B 1 236 ? -4.246 2.885 5.734 1 85.31 236 GLY B C 1
ATOM 4504 O O . GLY B 1 236 ? -5.082 2.992 6.633 1 85.31 236 GLY B O 1
ATOM 4505 N N . ASN B 1 237 ? -3.283 3.732 5.578 1 85.75 237 ASN B N 1
ATOM 4506 C CA . ASN B 1 237 ? -3.275 5.008 6.285 1 85.75 237 ASN B CA 1
ATOM 4507 C C . ASN B 1 237 ? -4.07 6.07 5.527 1 85.75 237 ASN B C 1
ATOM 4509 O O . ASN B 1 237 ? -3.691 6.469 4.426 1 85.75 237 ASN B O 1
ATOM 4513 N N . LYS B 1 238 ? -5.109 6.625 6.109 1 85.94 238 LYS B N 1
ATOM 4514 C CA . LYS B 1 238 ? -5.969 7.59 5.43 1 85.94 238 LYS B CA 1
ATOM 4515 C C . LYS B 1 238 ? -5.496 9.016 5.684 1 85.94 238 LYS B C 1
ATOM 4517 O O . LYS B 1 238 ? -5.871 9.945 4.961 1 85.94 238 LYS B O 1
ATOM 4522 N N . ALA B 1 239 ? -4.73 9.227 6.66 1 87.12 239 ALA B N 1
ATOM 4523 C CA . ALA B 1 239 ? -4.285 10.562 7.027 1 87.12 239 ALA B CA 1
ATOM 4524 C C . ALA B 1 239 ? -2.943 10.898 6.383 1 87.12 239 ALA B C 1
ATOM 4526 O O . ALA B 1 239 ? -2.002 10.102 6.453 1 87.12 239 ALA B O 1
ATOM 4527 N N . GLY B 1 240 ? -2.836 12.016 5.832 1 90.25 240 GLY B N 1
ATOM 4528 C CA . GLY B 1 240 ? -1.605 12.422 5.172 1 90.25 240 GLY B CA 1
ATOM 4529 C C . GLY B 1 240 ? -0.553 12.938 6.133 1 90.25 240 GLY B C 1
ATOM 4530 O O . GLY B 1 240 ? 0.619 13.062 5.773 1 90.25 240 GLY B O 1
ATOM 4531 N N . ASN B 1 241 ? -0.935 13.219 7.363 1 90.88 241 ASN B N 1
ATOM 4532 C CA . ASN B 1 241 ? 0 13.812 8.32 1 90.88 241 ASN B CA 1
ATOM 4533 C C . ASN B 1 241 ? 0.296 12.859 9.477 1 90.88 241 ASN B C 1
ATOM 4535 O O . ASN B 1 241 ? 0.745 13.289 10.539 1 90.88 241 ASN B O 1
ATOM 4539 N N . VAL B 1 242 ? 0.07 11.602 9.258 1 94.19 242 VA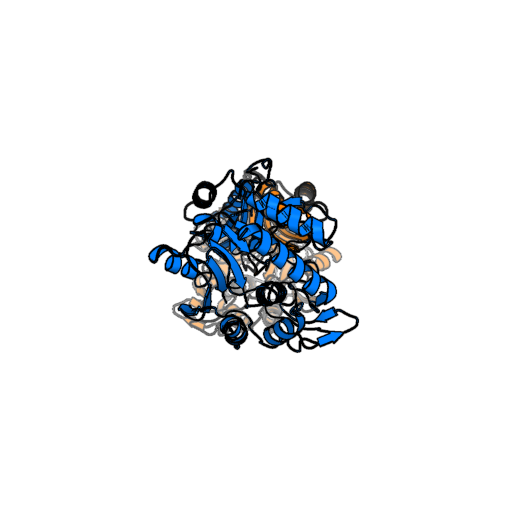L B N 1
ATOM 4540 C CA . VAL B 1 242 ? 0.315 10.602 10.289 1 94.19 242 VAL B CA 1
ATOM 4541 C C . VAL B 1 242 ? 1.267 9.531 9.758 1 94.19 242 VAL B C 1
ATOM 4543 O O . VAL B 1 242 ? 1.052 8.984 8.672 1 94.19 242 VAL B O 1
ATOM 4546 N N . ILE B 1 243 ? 2.328 9.312 10.492 1 96.44 243 ILE B N 1
ATOM 4547 C CA . ILE B 1 243 ? 3.197 8.172 10.234 1 96.44 243 ILE B CA 1
ATOM 4548 C C . ILE B 1 243 ? 2.477 6.879 10.617 1 96.44 243 ILE B C 1
ATOM 4550 O O . ILE B 1 243 ? 1.929 6.77 11.711 1 96.44 243 ILE B O 1
ATOM 4554 N N . PRO B 1 244 ? 2.42 5.949 9.68 1 96.62 244 PRO B N 1
ATOM 4555 C CA . PRO B 1 244 ? 1.637 4.746 9.961 1 96.62 244 PRO B CA 1
ATOM 4556 C C . PRO B 1 244 ? 2.297 3.848 11.008 1 96.62 244 PRO B C 1
ATOM 4558 O O . PRO B 1 244 ? 3.512 3.922 11.211 1 96.62 244 PRO B O 1
ATOM 4561 N N . ALA B 1 245 ? 1.504 3.004 11.68 1 96.81 245 ALA B N 1
ATOM 4562 C CA . ALA B 1 245 ? 1.991 2.084 12.703 1 96.81 245 ALA B CA 1
ATOM 4563 C C . ALA B 1 245 ? 2.529 0.8 12.078 1 96.81 245 ALA B C 1
ATOM 4565 O O . ALA B 1 245 ? 3.242 0.035 12.734 1 96.81 245 ALA B O 1
ATOM 4566 N N . SER B 1 246 ? 2.109 0.542 10.867 1 97.75 246 SER B N 1
ATOM 4567 C CA . SER B 1 246 ? 2.521 -0.679 10.188 1 97.75 246 SER B CA 1
ATOM 4568 C C . SER B 1 246 ? 2.424 -0.524 8.672 1 97.75 246 SER B C 1
ATOM 4570 O O . SER B 1 246 ? 1.723 0.361 8.18 1 97.75 246 SER B O 1
ATOM 4572 N N . ALA B 1 247 ? 3.164 -1.271 7.898 1 98.12 247 ALA B N 1
ATOM 4573 C CA . ALA B 1 247 ? 3.111 -1.396 6.445 1 98.12 247 ALA B CA 1
ATOM 4574 C C . ALA B 1 247 ? 3.424 -2.824 6.004 1 98.12 247 ALA B C 1
ATOM 4576 O O . ALA B 1 247 ? 4.176 -3.537 6.676 1 98.12 247 ALA B O 1
ATOM 4577 N N . SER B 1 248 ? 2.832 -3.219 4.949 1 98.19 248 SER B N 1
ATOM 4578 C CA . SER B 1 248 ? 3.072 -4.578 4.469 1 98.19 248 SER B CA 1
ATOM 4579 C C . SER B 1 248 ? 3.262 -4.602 2.955 1 98.19 248 SER B C 1
ATOM 4581 O O . SER B 1 248 ? 2.902 -3.646 2.264 1 98.19 248 SER B O 1
ATOM 4583 N N . ALA B 1 249 ? 3.871 -5.707 2.449 1 98.62 249 ALA B N 1
ATOM 4584 C CA . ALA B 1 249 ? 4.098 -5.906 1.021 1 98.62 249 ALA B CA 1
ATOM 4585 C C . ALA B 1 249 ? 3.998 -7.383 0.649 1 98.62 249 ALA B C 1
ATOM 4587 O O . ALA B 1 249 ? 4.211 -8.258 1.492 1 98.62 249 ALA B O 1
ATOM 4588 N N . ARG B 1 250 ? 3.635 -7.633 -0.517 1 98.44 250 ARG B N 1
ATOM 4589 C CA . ARG B 1 250 ? 3.635 -8.961 -1.111 1 98.44 250 ARG B CA 1
ATOM 4590 C C . ARG B 1 250 ? 4.496 -9 -2.371 1 98.44 250 ARG B C 1
ATOM 4592 O O . ARG B 1 250 ? 4.559 -8.023 -3.115 1 98.44 250 ARG B O 1
ATOM 4599 N N . LEU B 1 251 ? 5.125 -10.086 -2.59 1 98.44 251 LEU B N 1
ATOM 4600 C CA . LEU B 1 251 ? 5.898 -10.305 -3.807 1 98.44 251 LEU B CA 1
ATOM 4601 C C . LEU B 1 251 ? 5.859 -11.773 -4.215 1 98.44 251 LEU B C 1
ATOM 4603 O O . LEU B 1 251 ? 5.488 -12.641 -3.418 1 98.44 251 LEU B O 1
ATOM 4607 N N . ASN B 1 252 ? 6.125 -11.992 -5.438 1 97.88 252 ASN B N 1
ATOM 4608 C CA . ASN B 1 252 ? 6.23 -13.328 -6.008 1 97.88 252 ASN B CA 1
ATOM 4609 C C . ASN B 1 252 ? 7.461 -13.461 -6.902 1 97.88 252 ASN B C 1
ATOM 4611 O O . ASN B 1 252 ? 7.801 -12.531 -7.641 1 97.88 252 ASN B O 1
ATOM 4615 N N . ILE B 1 253 ? 8.125 -14.594 -6.816 1 98.06 253 ILE B N 1
ATOM 4616 C CA . ILE B 1 253 ? 9.227 -14.914 -7.707 1 98.06 253 ILE B CA 1
ATOM 4617 C C . ILE B 1 253 ? 8.898 -16.188 -8.5 1 98.06 253 ILE B C 1
ATOM 4619 O O . ILE B 1 253 ? 8.609 -17.234 -7.918 1 98.06 253 ILE B O 1
ATOM 4623 N N . ARG B 1 254 ? 8.852 -16.078 -9.781 1 97.69 254 ARG B N 1
ATOM 4624 C CA . ARG B 1 254 ? 8.977 -17.234 -10.648 1 97.69 254 ARG B CA 1
ATOM 4625 C C . ARG B 1 254 ? 10.438 -17.531 -10.977 1 97.69 254 ARG B C 1
ATOM 4627 O O . ARG B 1 254 ? 11.133 -16.688 -11.547 1 97.69 254 ARG B O 1
ATOM 4634 N N . PHE B 1 255 ? 10.883 -18.719 -10.578 1 97.75 255 PHE B N 1
ATOM 4635 C CA . PHE B 1 255 ? 12.32 -18.938 -10.664 1 97.75 255 PHE B CA 1
ATOM 4636 C C . PHE B 1 255 ? 12.633 -20.203 -11.453 1 97.75 255 PHE B C 1
ATOM 4638 O O . PHE B 1 255 ? 11.82 -21.125 -11.508 1 97.75 255 PHE B O 1
ATOM 4645 N N . ASN B 1 256 ? 13.766 -20.219 -12.094 1 97.19 256 ASN B N 1
ATOM 4646 C CA . ASN B 1 256 ? 14.188 -21.344 -12.914 1 97.19 256 ASN B CA 1
ATOM 4647 C C . ASN B 1 256 ? 15.094 -22.297 -12.141 1 97.19 256 ASN B C 1
ATOM 4649 O O . ASN B 1 256 ? 15.141 -22.25 -10.906 1 97.19 256 ASN B O 1
ATOM 4653 N N . ASP B 1 257 ? 15.734 -23.234 -12.82 1 96.25 257 ASP B N 1
ATOM 4654 C CA . ASP B 1 257 ? 16.422 -24.375 -12.211 1 96.25 257 ASP B CA 1
ATOM 4655 C C . ASP B 1 257 ? 17.781 -23.953 -11.641 1 96.25 257 ASP B C 1
ATOM 4657 O O . ASP B 1 257 ? 18.562 -24.812 -11.203 1 96.25 257 ASP B O 1
ATOM 4661 N N . ARG B 1 258 ? 18.109 -22.625 -11.609 1 97.88 258 ARG B N 1
ATOM 4662 C CA . ARG B 1 258 ? 19.312 -22.125 -10.961 1 97.88 258 ARG B CA 1
ATOM 4663 C C . ARG B 1 258 ? 19.078 -21.875 -9.477 1 97.88 258 ARG 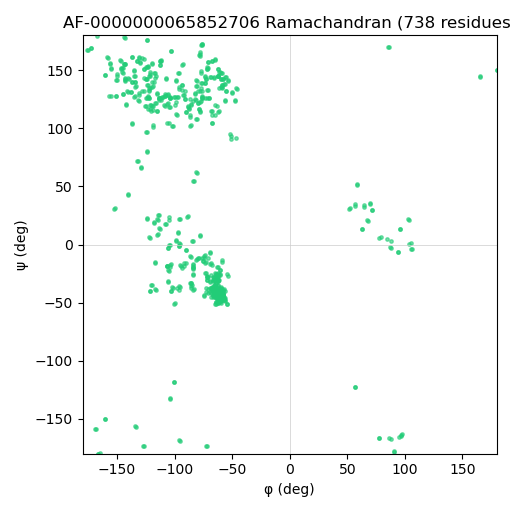B C 1
ATOM 4665 O O . ARG B 1 258 ? 20.031 -21.609 -8.734 1 97.88 258 ARG B O 1
ATOM 4672 N N . HIS B 1 259 ? 17.797 -21.938 -9.117 1 98.31 259 HIS B N 1
ATOM 4673 C CA . HIS B 1 259 ? 17.406 -21.609 -7.754 1 98.31 259 HIS B CA 1
ATOM 4674 C C . HIS B 1 259 ? 16.578 -22.734 -7.129 1 98.31 259 HIS B C 1
ATOM 4676 O O . HIS B 1 259 ? 16.062 -23.594 -7.84 1 98.31 259 HIS B O 1
ATOM 4682 N N . THR B 1 260 ? 16.5 -22.766 -5.801 1 97.94 260 THR B N 1
ATOM 4683 C CA . THR B 1 260 ? 15.523 -23.547 -5.055 1 97.94 260 THR B CA 1
ATOM 4684 C C . THR B 1 260 ? 14.648 -22.625 -4.195 1 97.94 260 THR B C 1
ATOM 4686 O O . THR B 1 260 ? 15.062 -21.531 -3.82 1 97.94 260 THR B O 1
ATOM 4689 N N . GLY B 1 261 ? 13.508 -23.109 -3.914 1 97.94 261 GLY B N 1
ATOM 4690 C CA . GLY B 1 261 ? 12.594 -22.359 -3.057 1 97.94 261 GLY B CA 1
ATOM 4691 C C . GLY B 1 261 ? 13.211 -21.969 -1.727 1 97.94 261 GLY B C 1
ATOM 4692 O O . GLY B 1 261 ? 13.234 -20.797 -1.366 1 97.94 261 GLY B O 1
ATOM 4693 N N . PRO B 1 262 ? 13.781 -22.906 -1.023 1 98.5 262 PRO B N 1
ATOM 4694 C CA . PRO B 1 262 ? 14.367 -22.625 0.289 1 98.5 262 PRO B CA 1
ATOM 4695 C C . PRO B 1 262 ? 15.5 -21.609 0.219 1 98.5 262 PRO B C 1
ATOM 4697 O O . PRO B 1 262 ? 15.617 -20.734 1.09 1 98.5 262 PRO B O 1
ATOM 4700 N N . ASP B 1 263 ? 16.328 -21.656 -0.802 1 98.62 263 ASP B N 1
ATOM 4701 C CA . ASP B 1 263 ? 17.422 -20.688 -0.939 1 98.62 263 ASP B CA 1
ATOM 4702 C C . ASP B 1 263 ? 16.875 -19.281 -1.17 1 98.62 263 ASP B C 1
ATOM 4704 O O . ASP B 1 263 ? 17.375 -18.312 -0.604 1 98.62 263 ASP B O 1
ATOM 4708 N N . LEU B 1 264 ? 15.891 -19.188 -2.012 1 98.81 264 LEU B N 1
ATOM 4709 C CA . LEU B 1 264 ? 15.289 -17.875 -2.281 1 98.81 264 LEU B CA 1
ATOM 4710 C C . LEU B 1 264 ? 14.57 -17.344 -1.044 1 98.81 264 LEU B C 1
ATOM 4712 O O . LEU B 1 264 ? 14.594 -16.141 -0.781 1 98.81 264 LEU B O 1
ATOM 4716 N N . ALA B 1 265 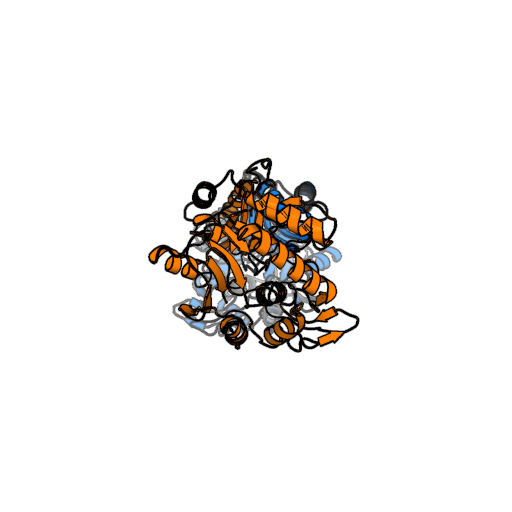? 13.93 -18.266 -0.318 1 98.81 265 ALA B N 1
ATOM 4717 C CA . ALA B 1 265 ? 13.289 -17.875 0.935 1 98.81 265 ALA B CA 1
ATOM 4718 C C . ALA B 1 265 ? 14.312 -17.266 1.899 1 98.81 265 ALA B C 1
ATOM 4720 O O . ALA B 1 265 ? 14.062 -16.219 2.494 1 98.81 265 ALA B O 1
ATOM 4721 N N . ALA B 1 266 ? 15.414 -17.906 2.066 1 98.81 266 ALA B N 1
ATOM 4722 C CA . ALA B 1 266 ? 16.469 -17.422 2.941 1 98.81 266 ALA B CA 1
ATOM 4723 C C . ALA B 1 266 ? 17 -16.062 2.463 1 98.81 266 ALA B C 1
ATOM 4725 O O . ALA B 1 266 ? 17.219 -15.164 3.268 1 98.81 266 ALA B O 1
ATOM 4726 N N . TRP B 1 267 ? 17.203 -15.938 1.147 1 98.81 267 TRP B N 1
ATOM 4727 C CA . TRP B 1 267 ? 17.688 -14.695 0.56 1 98.81 267 TRP B CA 1
ATOM 4728 C C . TRP B 1 267 ? 16.719 -13.555 0.835 1 98.81 267 TRP B C 1
ATOM 4730 O O . TRP B 1 267 ? 17.141 -12.445 1.197 1 98.81 267 TRP B O 1
ATOM 4740 N N . ILE B 1 268 ? 15.406 -13.805 0.711 1 98.88 268 ILE B N 1
ATOM 4741 C CA . ILE B 1 268 ? 14.383 -12.797 0.982 1 98.88 268 ILE B CA 1
ATOM 4742 C C . ILE B 1 268 ? 14.453 -12.375 2.447 1 98.88 268 ILE B C 1
ATOM 4744 O O . ILE B 1 268 ? 14.516 -11.18 2.756 1 98.88 268 ILE B O 1
ATOM 4748 N N . ARG B 1 269 ? 14.469 -13.352 3.332 1 98.81 269 ARG B N 1
ATOM 4749 C CA . ARG B 1 269 ? 14.492 -13.07 4.762 1 98.81 269 ARG B CA 1
ATOM 4750 C C . ARG B 1 269 ? 15.727 -12.258 5.137 1 98.81 269 ARG B C 1
ATOM 4752 O O . ARG B 1 269 ? 15.633 -11.289 5.887 1 98.81 269 ARG B O 1
ATOM 4759 N N . ASP B 1 270 ? 16.859 -12.672 4.625 1 98.81 270 ASP B N 1
ATOM 4760 C CA . ASP B 1 270 ? 18.109 -11.992 4.938 1 98.81 270 ASP B CA 1
ATOM 4761 C C . ASP B 1 270 ? 18.094 -10.547 4.441 1 98.81 270 ASP B C 1
ATOM 4763 O O . ASP B 1 270 ? 18.484 -9.633 5.164 1 98.81 270 ASP B O 1
ATOM 4767 N N . THR B 1 271 ? 17.672 -10.352 3.207 1 98.81 271 THR B N 1
ATOM 4768 C CA . THR B 1 271 ? 17.625 -9.023 2.619 1 98.81 271 THR B CA 1
ATOM 4769 C C . THR B 1 271 ? 16.672 -8.117 3.402 1 98.81 271 THR B C 1
ATOM 4771 O O . THR B 1 271 ? 17.016 -6.98 3.725 1 98.81 271 THR B O 1
ATOM 4774 N N . VAL B 1 272 ? 15.469 -8.625 3.768 1 98.88 272 VAL B N 1
ATOM 4775 C CA . VAL B 1 272 ? 14.484 -7.859 4.52 1 98.88 272 VAL B CA 1
ATOM 4776 C C . VAL B 1 272 ? 15.039 -7.52 5.902 1 98.88 272 VAL B C 1
ATOM 4778 O O . VAL B 1 272 ? 14.922 -6.383 6.363 1 98.88 272 VAL B O 1
ATOM 4781 N N . ALA B 1 273 ? 15.703 -8.461 6.543 1 98.62 273 ALA B N 1
ATOM 4782 C CA . ALA B 1 273 ? 16.219 -8.281 7.898 1 98.62 273 ALA B CA 1
ATOM 4783 C C . ALA B 1 273 ? 17.297 -7.195 7.938 1 98.62 273 ALA B C 1
ATOM 4785 O O . ALA B 1 273 ? 17.422 -6.469 8.93 1 98.62 273 ALA B O 1
ATOM 4786 N N . ARG B 1 274 ? 18.109 -7.055 6.922 1 98.56 274 ARG B N 1
ATOM 4787 C CA . ARG B 1 274 ? 19.156 -6.043 6.859 1 98.56 274 ARG B CA 1
ATOM 4788 C C . ARG B 1 274 ? 18.562 -4.637 6.895 1 98.56 274 ARG B C 1
ATOM 4790 O O . ARG B 1 274 ? 19.172 -3.721 7.465 1 98.56 274 ARG B O 1
ATOM 4797 N N . HIS B 1 275 ? 17.391 -4.449 6.363 1 98.38 275 HIS B N 1
ATOM 4798 C CA . HIS B 1 275 ? 16.797 -3.125 6.242 1 98.38 275 HIS B CA 1
ATOM 4799 C C . HIS B 1 275 ? 15.68 -2.93 7.262 1 98.38 275 HIS B C 1
ATOM 4801 O O . HIS B 1 275 ? 15.391 -1.801 7.664 1 98.38 275 HIS B O 1
ATOM 4807 N N . ALA B 1 276 ? 15.016 -3.977 7.582 1 98.44 276 ALA B N 1
ATOM 4808 C CA . ALA B 1 276 ? 13.898 -3.949 8.516 1 98.44 276 ALA B CA 1
ATOM 4809 C C . ALA B 1 276 ? 14.016 -5.066 9.547 1 98.44 276 ALA B C 1
ATOM 4811 O O . ALA B 1 276 ? 13.227 -6.016 9.547 1 98.44 276 ALA B O 1
ATOM 4812 N N . PRO B 1 277 ? 15 -4.855 10.469 1 97.88 277 PRO B N 1
ATOM 4813 C CA . PRO B 1 277 ? 15.109 -5.867 11.523 1 97.88 277 PRO B CA 1
ATOM 4814 C C . PRO B 1 277 ? 13.805 -6.07 12.281 1 97.88 277 PRO B C 1
ATOM 4816 O O . PRO B 1 277 ? 13.109 -5.102 12.594 1 97.88 277 PRO B O 1
ATOM 4819 N N . GLY B 1 278 ? 13.414 -7.312 12.461 1 96.88 278 GLY B N 1
ATOM 4820 C CA . GLY B 1 278 ? 12.211 -7.629 13.219 1 96.88 278 GLY B CA 1
ATOM 4821 C C . GLY B 1 278 ? 10.984 -7.777 12.344 1 96.88 278 GLY B C 1
ATOM 4822 O O . GLY B 1 278 ? 9.906 -8.125 12.836 1 96.88 278 GLY B O 1
ATOM 4823 N N . ALA B 1 279 ? 11.055 -7.5 11.039 1 98.56 279 ALA B N 1
ATOM 4824 C CA . ALA B 1 279 ? 9.93 -7.676 10.125 1 98.56 279 ALA B CA 1
ATOM 4825 C C . ALA B 1 279 ? 9.461 -9.125 10.094 1 98.56 279 ALA B C 1
ATOM 4827 O O . ALA B 1 279 ? 10.273 -10.047 10.188 1 98.56 279 ALA B O 1
ATOM 4828 N N . ALA B 1 280 ? 8.172 -9.297 10 1 98.62 280 ALA B N 1
ATOM 4829 C CA . ALA B 1 280 ? 7.625 -10.625 9.75 1 98.62 280 ALA B CA 1
ATOM 4830 C C . ALA B 1 280 ? 7.66 -10.969 8.266 1 98.62 280 ALA B C 1
ATOM 4832 O O . ALA B 1 280 ? 7.289 -10.148 7.422 1 98.62 280 ALA B O 1
ATOM 4833 N N . CYS B 1 281 ? 8.18 -12.109 7.93 1 98.38 281 CYS B N 1
ATOM 4834 C CA . CYS B 1 281 ? 8.25 -12.602 6.555 1 98.38 281 CYS B CA 1
ATOM 4835 C C . CYS B 1 281 ? 7.586 -13.961 6.422 1 98.38 281 CYS B C 1
ATOM 4837 O O . CYS B 1 281 ? 8.203 -14.992 6.719 1 98.38 281 CYS B O 1
ATOM 4839 N N . ASP B 1 282 ? 6.324 -13.961 5.992 1 98.5 282 ASP B N 1
ATOM 4840 C CA . ASP B 1 282 ? 5.617 -15.203 5.703 1 98.5 282 ASP B CA 1
ATOM 4841 C C . ASP B 1 282 ? 5.867 -15.656 4.266 1 98.5 282 ASP B C 1
ATOM 4843 O O . ASP B 1 282 ? 5.457 -14.977 3.316 1 98.5 282 ASP B O 1
ATOM 4847 N N . ILE B 1 283 ? 6.488 -16.797 4.09 1 98.31 283 ILE B N 1
ATOM 4848 C CA . ILE B 1 283 ? 6.918 -17.234 2.768 1 98.31 283 ILE B CA 1
ATOM 4849 C C . ILE B 1 283 ? 6.285 -18.594 2.449 1 98.31 283 ILE B C 1
ATOM 4851 O O . ILE B 1 283 ? 6.219 -19.469 3.312 1 98.31 283 ILE B O 1
ATOM 4855 N N . GLY B 1 284 ? 5.746 -18.688 1.311 1 96.81 284 GLY B N 1
ATOM 4856 C CA . GLY B 1 284 ? 5.207 -19.938 0.792 1 96.81 284 GLY B CA 1
ATOM 4857 C C . GLY B 1 284 ? 5.828 -20.344 -0.528 1 96.81 284 GLY B C 1
ATOM 4858 O O . GLY B 1 284 ? 5.883 -19.562 -1.472 1 96.81 284 GLY B O 1
ATOM 4859 N N . ILE B 1 285 ? 6.305 -21.531 -0.597 1 95.81 285 ILE B N 1
ATOM 4860 C CA . ILE B 1 285 ? 6.82 -22.125 -1.827 1 95.81 285 ILE B CA 1
ATOM 4861 C C . ILE B 1 285 ? 5.754 -23.016 -2.463 1 95.81 285 ILE B C 1
ATOM 4863 O O . ILE B 1 285 ? 5.398 -24.062 -1.913 1 95.81 285 ILE B O 1
ATOM 4867 N N . SER B 1 286 ? 5.227 -22.625 -3.574 1 92.81 286 SER B N 1
ATOM 4868 C CA . SER B 1 286 ? 4.121 -23.344 -4.184 1 92.81 286 SER B CA 1
ATOM 4869 C C . SER B 1 286 ? 4.629 -24.422 -5.148 1 92.81 286 SER B C 1
ATOM 4871 O O . SER B 1 286 ? 3.873 -25.297 -5.555 1 92.81 286 SER B O 1
ATOM 4873 N N . GLY B 1 287 ? 5.891 -24.375 -5.566 1 93.5 287 GLY B N 1
ATOM 4874 C CA . GLY B 1 287 ? 6.48 -25.375 -6.445 1 93.5 287 GLY B CA 1
ATOM 4875 C C . GLY B 1 287 ? 7.934 -25.078 -6.777 1 93.5 287 GLY B C 1
ATOM 4876 O O . GLY B 1 287 ? 8.352 -23.922 -6.828 1 93.5 287 GLY B O 1
ATOM 4877 N N . GLU B 1 288 ? 8.672 -26.141 -7.008 1 96.06 288 GLU B N 1
ATOM 4878 C CA . GLU B 1 288 ? 10.047 -26.016 -7.48 1 96.06 288 GLU B CA 1
ATOM 4879 C C . GLU B 1 288 ? 10.109 -26.078 -9.008 1 96.06 288 GLU B C 1
ATOM 4881 O O . GLU B 1 288 ? 9.203 -26.609 -9.648 1 96.06 288 GLU B O 1
ATOM 4886 N N . ALA B 1 289 ? 11.148 -25.469 -9.547 1 97.06 289 ALA B N 1
ATOM 4887 C CA . ALA B 1 289 ? 11.398 -25.656 -10.969 1 97.06 289 ALA B CA 1
ATOM 4888 C C . ALA B 1 289 ? 11.758 -27.094 -11.289 1 97.06 289 ALA B C 1
ATOM 4890 O O . ALA B 1 289 ? 12.391 -27.781 -10.484 1 97.06 289 ALA B O 1
ATOM 4891 N N . PHE B 1 290 ? 11.312 -27.562 -12.422 1 97.25 290 PHE B N 1
ATOM 4892 C CA . PHE B 1 290 ? 11.68 -28.906 -12.852 1 97.25 290 PHE B CA 1
ATOM 4893 C C . PHE B 1 290 ? 11.875 -28.969 -14.359 1 97.25 290 PHE B C 1
ATOM 4895 O O . PHE B 1 290 ? 11.391 -28.109 -15.086 1 97.25 290 PHE B O 1
ATOM 4902 N N . LEU B 1 291 ? 12.609 -29.859 -14.805 1 97.5 291 LEU B N 1
ATOM 4903 C CA . LEU B 1 291 ? 12.898 -30.109 -16.219 1 97.5 291 LEU B CA 1
ATOM 4904 C C . LEU B 1 291 ? 12.977 -31.609 -16.5 1 97.5 291 LEU B C 1
ATOM 4906 O O . LEU B 1 291 ? 13.695 -32.344 -15.805 1 97.5 291 LEU B O 1
ATOM 4910 N N . THR B 1 292 ? 12.156 -32.094 -17.359 1 97.62 292 THR B N 1
ATOM 4911 C CA . THR B 1 292 ? 12.359 -33.406 -17.938 1 97.62 292 THR B CA 1
ATOM 4912 C C . THR B 1 292 ? 13.258 -33.344 -19.172 1 97.62 292 THR B C 1
ATOM 4914 O O . THR B 1 292 ? 12.859 -32.812 -20.203 1 97.62 292 THR B O 1
ATOM 4917 N N . GLU B 1 293 ? 14.398 -33.844 -19.016 1 96.25 293 GLU B N 1
ATOM 4918 C CA . GLU B 1 293 ? 15.336 -33.781 -20.141 1 96.25 293 GLU B CA 1
ATOM 4919 C C . GLU B 1 293 ? 14.766 -34.5 -21.359 1 96.25 293 GLU B C 1
ATOM 4921 O O . GLU B 1 293 ? 14.203 -35.594 -21.25 1 96.25 293 GLU B O 1
ATOM 4926 N N . PRO B 1 294 ? 14.938 -33.781 -22.516 1 96.56 294 PRO B N 1
ATOM 4927 C CA . PRO B 1 294 ? 14.492 -34.438 -23.734 1 96.56 294 PRO B CA 1
ATOM 4928 C C . PRO B 1 294 ? 15.125 -35.844 -23.906 1 96.56 294 PRO B C 1
ATOM 4930 O O . PRO B 1 294 ? 16.312 -36 -23.594 1 96.56 294 PRO B O 1
ATOM 4933 N N . GLY B 1 295 ? 14.383 -36.781 -24.359 1 95.81 295 GLY B N 1
ATOM 4934 C CA . GLY B 1 295 ? 14.805 -38.156 -24.547 1 95.81 295 GLY B CA 1
ATOM 4935 C C . GLY B 1 295 ? 13.82 -39 -25.344 1 95.81 295 GLY B C 1
ATOM 4936 O O . GLY B 1 295 ? 13.016 -38.438 -26.109 1 95.81 295 GLY B O 1
ATOM 4937 N N . PRO B 1 296 ? 13.883 -40.219 -25.219 1 95 296 PRO B N 1
ATOM 4938 C CA . PRO B 1 296 ? 13.07 -41.125 -26.047 1 95 296 PRO B CA 1
ATOM 4939 C C . PRO B 1 296 ? 11.57 -40.875 -25.875 1 95 296 PRO B C 1
ATOM 4941 O O . PRO B 1 296 ? 10.828 -40.875 -26.859 1 95 296 PRO B O 1
ATOM 4944 N N . VAL B 1 297 ? 11.164 -40.656 -24.656 1 95.12 297 VAL B N 1
ATOM 4945 C CA . VAL B 1 297 ? 9.734 -40.531 -24.406 1 95.12 297 VAL B CA 1
ATOM 4946 C C . VAL B 1 297 ? 9.227 -39.219 -24.984 1 95.12 297 VAL B C 1
ATOM 4948 O O . VAL B 1 297 ? 8.172 -39.156 -25.625 1 95.12 297 VAL B O 1
ATOM 4951 N N . THR B 1 298 ? 9.969 -38.125 -24.828 1 96.5 298 THR B N 1
ATOM 4952 C CA . THR B 1 298 ? 9.539 -36.844 -25.375 1 96.5 298 THR B CA 1
ATOM 4953 C C . THR B 1 298 ? 9.602 -36.875 -26.906 1 96.5 298 THR B C 1
ATOM 4955 O O . THR B 1 298 ? 8.781 -36.219 -27.578 1 96.5 298 THR B O 1
ATOM 4958 N N . THR B 1 299 ? 10.523 -37.594 -27.391 1 97.06 299 THR B N 1
ATOM 4959 C CA . THR B 1 299 ? 10.594 -37.781 -28.844 1 97.06 299 THR B CA 1
ATOM 4960 C C . THR B 1 299 ? 9.359 -38.531 -29.359 1 97.06 299 THR B C 1
ATOM 4962 O O . THR B 1 299 ? 8.781 -38.156 -30.375 1 97.06 299 THR B O 1
ATOM 4965 N N . LEU B 1 300 ? 9.016 -39.531 -28.594 1 97 300 LEU B N 1
ATOM 4966 C CA . LEU B 1 300 ? 7.812 -40.281 -28.922 1 97 300 LEU B CA 1
ATOM 4967 C C . LEU B 1 300 ? 6.586 -39.375 -28.938 1 97 300 LEU B C 1
ATOM 4969 O O . LEU B 1 300 ? 5.75 -39.469 -29.844 1 97 300 LEU B O 1
ATOM 4973 N N . PHE B 1 301 ? 6.48 -38.531 -27.969 1 98 301 PHE B N 1
ATOM 4974 C CA . PHE B 1 301 ? 5.371 -37.562 -27.906 1 98 301 PHE B CA 1
ATOM 4975 C C . PHE B 1 301 ? 5.383 -36.656 -29.125 1 98 301 PHE B C 1
ATOM 4977 O O . PHE B 1 301 ? 4.352 -36.438 -29.766 1 98 301 PHE B O 1
ATOM 4984 N N . SER B 1 302 ? 6.555 -36.125 -29.438 1 98.31 302 SER B N 1
ATOM 4985 C CA . SER B 1 302 ? 6.703 -35.219 -30.562 1 98.31 302 SER B CA 1
ATOM 4986 C C . SER B 1 302 ? 6.305 -35.875 -31.875 1 98.31 302 SER B C 1
ATOM 4988 O O . SER B 1 302 ? 5.625 -35.25 -32.719 1 98.31 302 SER B O 1
ATOM 4990 N N . GLU B 1 303 ? 6.668 -37.062 -32 1 98.31 303 GLU B N 1
ATOM 4991 C CA . GLU B 1 303 ? 6.348 -37.781 -33.219 1 98.31 303 GLU B CA 1
ATOM 4992 C C . GLU B 1 303 ? 4.852 -38.062 -33.344 1 98.31 303 GLU B C 1
ATOM 4994 O O . GLU B 1 303 ? 4.273 -37.969 -34.438 1 98.31 303 GLU B O 1
ATOM 4999 N N . ALA B 1 304 ? 4.254 -38.438 -32.219 1 98.38 304 ALA B N 1
ATOM 5000 C CA . ALA B 1 304 ? 2.809 -38.656 -32.188 1 98.38 304 ALA B CA 1
ATOM 5001 C C . ALA B 1 304 ? 2.049 -37.375 -32.594 1 98.38 304 ALA B C 1
ATOM 5003 O O . ALA B 1 304 ? 1.1 -37.438 -33.375 1 98.38 304 ALA B O 1
ATOM 5004 N N . VAL B 1 305 ? 2.508 -36.281 -32.062 1 98.69 305 VAL B N 1
ATOM 5005 C CA . VAL B 1 305 ? 1.886 -35 -32.344 1 98.69 305 VAL B CA 1
ATOM 5006 C C . VAL B 1 305 ? 2.053 -34.656 -33.844 1 98.69 305 VAL B C 1
ATOM 5008 O O . VAL B 1 305 ? 1.081 -34.312 -34.531 1 98.69 305 VAL B O 1
ATOM 5011 N N . ALA B 1 306 ? 3.205 -34.844 -34.344 1 98.44 306 ALA B N 1
ATOM 5012 C CA . ALA B 1 306 ? 3.506 -34.531 -35.75 1 98.44 306 ALA B CA 1
ATOM 5013 C C . ALA B 1 306 ? 2.699 -35.406 -36.688 1 98.44 306 ALA B C 1
ATOM 5015 O O . ALA B 1 306 ? 2.273 -34.938 -37.781 1 98.44 306 ALA B O 1
ATOM 5016 N N . ALA B 1 307 ? 2.5 -36.562 -36.344 1 98.19 307 ALA B N 1
ATOM 5017 C CA . ALA B 1 307 ? 1.779 -37.5 -37.188 1 98.19 307 ALA B CA 1
ATOM 5018 C C . ALA B 1 307 ? 0.331 -37.062 -37.375 1 98.19 307 ALA B C 1
ATOM 5020 O O . ALA B 1 307 ? -0.26 -37.312 -38.438 1 98.19 307 ALA B O 1
ATOM 5021 N N . VAL B 1 308 ? -0.194 -36.406 -36.406 1 98.25 308 VAL B N 1
ATOM 5022 C CA . VAL B 1 308 ? -1.608 -36.062 -36.469 1 98.25 308 VAL B CA 1
ATOM 5023 C C . VAL B 1 308 ? -1.764 -34.625 -36.969 1 98.25 308 VAL B C 1
ATOM 5025 O O . VAL B 1 308 ? -2.65 -34.344 -37.781 1 98.25 308 VAL B O 1
ATOM 5028 N N . THR B 1 309 ? -0.872 -33.75 -36.562 1 98.25 309 THR B N 1
ATOM 5029 C CA . THR B 1 309 ? -1.1 -32.312 -36.812 1 98.25 309 THR B CA 1
ATOM 5030 C C . THR B 1 309 ? -0.195 -31.812 -37.906 1 98.25 309 THR B C 1
ATOM 5032 O O . THR B 1 309 ? -0.415 -30.719 -38.469 1 98.25 309 THR B O 1
ATOM 5035 N N . GLY B 1 310 ? 0.85 -32.531 -38.188 1 98.06 310 GLY B N 1
ATOM 5036 C CA . GLY B 1 310 ? 1.849 -32.094 -39.156 1 98.06 310 GLY B CA 1
ATOM 5037 C C . GLY B 1 310 ? 2.807 -31.062 -38.562 1 98.06 310 GLY B C 1
ATOM 5038 O O . GLY B 1 310 ? 3.643 -30.5 -39.25 1 98.06 310 GLY B O 1
ATOM 5039 N N . ILE B 1 311 ? 2.738 -30.781 -37.281 1 98.06 311 ILE B N 1
ATOM 5040 C CA . ILE B 1 311 ? 3.553 -29.781 -36.594 1 98.06 311 ILE B CA 1
ATOM 5041 C C . ILE B 1 311 ? 4.523 -30.484 -35.656 1 98.06 311 ILE B C 1
ATOM 5043 O O . ILE B 1 311 ? 4.133 -31.375 -34.906 1 98.06 311 ILE B O 1
ATOM 5047 N N . THR B 1 312 ? 5.773 -30.203 -35.75 1 98 312 THR B N 1
ATOM 5048 C CA . THR B 1 312 ? 6.711 -30.625 -34.719 1 98 312 THR B CA 1
ATOM 5049 C C . THR B 1 312 ? 6.625 -29.672 -33.5 1 98 312 THR B C 1
ATOM 5051 O O . THR B 1 312 ? 6.93 -28.484 -33.625 1 98 312 THR B O 1
ATOM 5054 N N . PRO B 1 313 ? 6.23 -30.156 -32.375 1 98.38 313 PRO B N 1
ATOM 5055 C CA . PRO B 1 313 ? 6.055 -29.281 -31.234 1 98.38 313 PRO B CA 1
ATOM 5056 C C . PRO B 1 313 ? 7.379 -28.734 -30.703 1 98.38 313 PRO B C 1
ATOM 5058 O O . PRO B 1 313 ? 8.398 -29.422 -30.734 1 98.38 313 PRO B O 1
ATOM 5061 N N . LYS B 1 314 ? 7.34 -27.5 -30.25 1 97.5 314 LYS B N 1
ATOM 5062 C CA . LYS B 1 314 ? 8.445 -26.953 -29.469 1 97.5 314 LYS B CA 1
ATOM 5063 C C . LYS B 1 314 ? 8.422 -27.484 -28.031 1 97.5 314 LYS B C 1
ATOM 5065 O O . LYS B 1 314 ? 7.375 -27.516 -27.391 1 97.5 314 LYS B O 1
ATOM 5070 N N . LEU B 1 315 ? 9.531 -28.031 -27.562 1 97.56 315 LEU B N 1
ATOM 5071 C CA . LEU B 1 315 ? 9.695 -28.328 -26.156 1 97.56 315 LEU B CA 1
ATOM 5072 C C . LEU B 1 315 ? 9.984 -27.062 -25.359 1 97.56 315 LEU B C 1
ATOM 5074 O O . LEU B 1 315 ? 10.891 -26.297 -25.688 1 97.56 315 LEU B O 1
ATOM 5078 N N . ASP B 1 316 ? 9.18 -26.828 -24.328 1 95.12 316 ASP B N 1
ATOM 5079 C CA . ASP B 1 316 ? 9.203 -25.516 -23.688 1 95.12 316 ASP B CA 1
ATOM 5080 C C . ASP B 1 316 ? 9 -25.641 -22.172 1 95.12 316 ASP B C 1
ATOM 5082 O O . ASP B 1 316 ? 8.555 -26.688 -21.688 1 95.12 316 ASP B O 1
ATOM 5086 N N . THR B 1 317 ? 9.484 -24.672 -21.422 1 95.56 317 THR B N 1
ATOM 5087 C CA . THR B 1 317 ? 9.297 -24.641 -19.984 1 95.56 317 THR B CA 1
ATOM 5088 C C . THR B 1 317 ? 8.586 -23.359 -19.547 1 95.56 317 THR B C 1
ATOM 5090 O O . THR B 1 317 ? 8.477 -23.062 -18.359 1 95.56 317 THR B O 1
ATOM 5093 N N . GLY B 1 318 ? 8.164 -22.578 -20.469 1 88.56 318 GLY B N 1
ATOM 5094 C CA . GLY B 1 318 ? 7.617 -21.25 -20.172 1 88.56 318 GLY B CA 1
ATOM 5095 C C . GLY B 1 318 ? 6.188 -21.297 -19.656 1 88.56 318 GLY B C 1
ATOM 5096 O O . GLY B 1 318 ? 5.555 -22.359 -19.672 1 88.56 318 GLY B O 1
ATOM 5097 N N . GLY B 1 319 ? 5.785 -20.156 -19.094 1 81.88 319 GLY B N 1
ATOM 5098 C CA . GLY B 1 319 ? 4.402 -20 -18.672 1 81.88 319 GLY B CA 1
ATOM 5099 C C . GLY B 1 319 ? 4.184 -20.281 -17.203 1 81.88 319 GLY B C 1
ATOM 5100 O O . GLY B 1 319 ? 5.113 -20.172 -16.391 1 81.88 319 GLY B O 1
ATOM 5101 N N . GLY B 1 320 ? 2.906 -20.484 -16.844 1 82.44 320 GLY B N 1
ATOM 5102 C CA . GLY B 1 320 ? 2.527 -20.781 -15.461 1 82.44 320 GLY B CA 1
ATOM 5103 C C . GLY B 1 320 ? 2.928 -22.172 -15.016 1 82.44 320 GLY B C 1
ATOM 5104 O O . GLY B 1 320 ? 3.732 -22.828 -15.672 1 82.44 320 GLY B O 1
ATOM 5105 N N . THR B 1 321 ? 2.449 -22.438 -13.828 1 87.12 321 THR B N 1
ATOM 5106 C CA . THR B 1 321 ? 2.76 -23.75 -13.258 1 87.12 321 THR B CA 1
ATOM 5107 C C . THR B 1 321 ? 1.557 -24.688 -13.367 1 87.12 321 THR B C 1
ATOM 5109 O O . THR B 1 321 ? 0.551 -24.344 -13.992 1 87.12 321 THR B O 1
ATOM 5112 N N . SER B 1 322 ? 1.746 -25.953 -13.148 1 92.81 322 SER B N 1
ATOM 5113 C CA . SER B 1 322 ? 0.75 -27.016 -13.086 1 92.81 322 SER B CA 1
ATOM 5114 C C . SER B 1 322 ? 1.116 -28.047 -12.039 1 92.81 322 SER B C 1
ATOM 5116 O O . SER B 1 322 ? 2.117 -27.906 -11.328 1 92.81 322 SER B O 1
ATOM 5118 N N . ASP B 1 323 ? 0.265 -29 -11.898 1 96.44 323 ASP B N 1
ATOM 5119 C CA . ASP B 1 323 ? 0.536 -30.047 -10.922 1 96.44 323 ASP B CA 1
ATOM 5120 C C . ASP B 1 323 ? 1.702 -30.922 -11.375 1 96.44 323 ASP B C 1
ATOM 5122 O O . ASP B 1 323 ? 2.189 -31.75 -10.602 1 96.44 323 ASP B O 1
ATOM 5126 N N . ALA B 1 324 ? 2.182 -30.703 -12.586 1 97.44 324 ALA B N 1
ATOM 5127 C CA . ALA B 1 324 ? 3.406 -31.375 -13 1 97.44 324 ALA B CA 1
ATOM 5128 C C . ALA B 1 324 ? 4.543 -31.109 -12.016 1 97.44 324 ALA B C 1
ATOM 5130 O O . ALA B 1 324 ? 5.438 -31.938 -11.844 1 97.44 324 ALA B O 1
ATOM 5131 N N . ARG B 1 325 ? 4.461 -30 -11.32 1 95.12 325 ARG B N 1
ATOM 5132 C CA . ARG B 1 325 ? 5.488 -29.609 -10.359 1 95.12 325 ARG B CA 1
ATOM 5133 C C . ARG B 1 325 ? 5.598 -30.641 -9.234 1 95.12 325 ARG B C 1
ATOM 5135 O O . ARG B 1 325 ? 6.676 -30.844 -8.672 1 95.12 325 ARG B O 1
ATOM 5142 N N . PHE B 1 326 ? 4.535 -31.281 -8.898 1 97 326 PHE B N 1
ATOM 5143 C CA . PHE B 1 326 ? 4.551 -32.312 -7.867 1 97 326 PHE B CA 1
ATOM 5144 C C . PHE B 1 326 ? 4.996 -33.656 -8.438 1 97 326 PHE B C 1
ATOM 5146 O O . PHE B 1 326 ? 5.734 -34.375 -7.789 1 97 326 PHE B O 1
ATOM 5153 N N . ILE B 1 327 ? 4.559 -33.938 -9.633 1 98.19 327 ILE B N 1
ATOM 5154 C CA . ILE B 1 327 ? 4.828 -35.219 -10.273 1 98.19 327 ILE B CA 1
ATOM 5155 C C . ILE B 1 327 ? 6.316 -35.344 -10.578 1 98.19 327 ILE B C 1
ATOM 5157 O O . ILE B 1 327 ? 6.898 -36.406 -10.438 1 98.19 327 ILE B O 1
ATOM 5161 N N . ALA B 1 328 ? 6.891 -34.281 -10.93 1 97.44 328 ALA B N 1
ATOM 5162 C CA . ALA B 1 328 ? 8.289 -34.25 -11.344 1 97.44 328 ALA B CA 1
ATOM 5163 C C . ALA B 1 328 ? 9.203 -34.719 -10.211 1 97.44 328 ALA B C 1
ATOM 5165 O O . ALA B 1 328 ? 10.328 -35.156 -10.461 1 97.44 328 ALA B O 1
ATOM 5166 N N . ALA B 1 329 ? 8.75 -34.656 -8.984 1 95.56 329 ALA B N 1
ATOM 5167 C CA . ALA B 1 329 ? 9.539 -35.125 -7.848 1 95.56 329 ALA B CA 1
ATOM 5168 C C . ALA B 1 329 ? 9.57 -36.656 -7.785 1 95.56 329 ALA B C 1
ATOM 5170 O O . ALA B 1 329 ? 10.383 -37.219 -7.062 1 95.56 329 ALA B O 1
ATOM 5171 N N . HIS B 1 330 ? 8.727 -37.312 -8.57 1 97.12 330 HIS B N 1
ATOM 5172 C CA . HIS B 1 330 ? 8.578 -38.75 -8.43 1 97.12 330 HIS B CA 1
ATOM 5173 C C . HIS B 1 330 ? 8.945 -39.469 -9.727 1 97.12 330 HIS B C 1
ATOM 5175 O O . HIS B 1 330 ? 9.469 -40.594 -9.695 1 97.12 330 HIS B O 1
ATOM 5181 N N . CYS B 1 331 ? 8.664 -38.906 -10.867 1 96.81 331 CYS B N 1
ATOM 5182 C CA . CYS B 1 331 ? 8.969 -39.469 -12.164 1 96.81 331 CYS B CA 1
ATOM 5183 C C . CYS B 1 331 ? 9.023 -38.406 -13.242 1 96.81 331 CYS B C 1
ATOM 5185 O O . CYS B 1 331 ? 8.547 -37.281 -13.031 1 96.81 331 CYS B O 1
ATOM 5187 N N . PRO B 1 332 ? 9.672 -38.688 -14.398 1 97.88 332 PRO B N 1
ATOM 5188 C CA . PRO B 1 332 ? 9.633 -37.75 -15.508 1 97.88 332 PRO B CA 1
ATOM 5189 C C . PRO B 1 332 ? 8.211 -37.438 -15.977 1 97.88 332 PRO B C 1
ATOM 5191 O O . PRO B 1 332 ? 7.359 -38.312 -15.977 1 97.88 332 PRO B O 1
ATOM 5194 N N . VAL B 1 333 ? 8.047 -36.188 -16.328 1 98.38 333 VAL B N 1
ATOM 5195 C CA . VAL B 1 333 ? 6.703 -35.719 -16.672 1 98.38 333 VAL B CA 1
ATOM 5196 C C . VAL B 1 333 ? 6.766 -34.719 -17.812 1 98.38 333 VAL B C 1
ATOM 5198 O O . VAL B 1 333 ? 7.73 -33.969 -17.922 1 98.38 333 VAL B O 1
ATOM 5201 N N . ALA B 1 334 ? 5.84 -34.75 -18.703 1 98.31 334 ALA B N 1
ATOM 5202 C CA . ALA B 1 334 ? 5.594 -33.75 -19.719 1 98.31 334 ALA B CA 1
ATOM 5203 C C . ALA B 1 334 ? 4.113 -33.375 -19.781 1 98.31 334 ALA B C 1
ATOM 5205 O O . ALA B 1 334 ? 3.266 -34.094 -19.25 1 98.31 334 ALA B O 1
ATOM 5206 N N . GLU B 1 335 ? 3.895 -32.25 -20.297 1 98.56 335 GLU B N 1
ATOM 5207 C CA . GLU B 1 335 ? 2.516 -31.781 -20.422 1 98.56 335 GLU B CA 1
ATOM 5208 C C . GLU B 1 335 ? 2.154 -31.531 -21.891 1 98.56 335 GLU B C 1
ATOM 5210 O O . GLU B 1 335 ? 2.951 -30.969 -22.641 1 98.56 335 GLU B O 1
ATOM 5215 N N . PHE B 1 336 ? 0.97 -31.984 -22.266 1 98.56 336 PHE B N 1
ATOM 5216 C CA . PHE B 1 336 ? 0.461 -31.719 -23.609 1 98.56 336 PHE B CA 1
ATOM 5217 C C . PHE B 1 336 ? -1.062 -31.781 -23.625 1 98.56 336 PHE B C 1
ATOM 5219 O O . PHE B 1 336 ? -1.649 -32.781 -23.203 1 98.56 336 PHE B O 1
ATOM 5226 N N . GLY B 1 337 ? -1.614 -30.734 -24.141 1 98.25 337 GLY B N 1
ATOM 5227 C CA . GLY B 1 337 ? -3.062 -30.672 -24.266 1 98.25 337 GLY B CA 1
ATOM 5228 C C . GLY B 1 337 ? -3.537 -29.656 -25.281 1 98.25 337 GLY B C 1
ATOM 5229 O O . GLY B 1 337 ? -2.891 -29.469 -26.312 1 98.25 337 GLY B O 1
ATOM 5230 N N . LEU B 1 338 ? -4.66 -29.109 -25.078 1 98.5 338 LEU B N 1
ATOM 5231 C CA . LEU B 1 338 ? -5.379 -28.281 -26.031 1 98.5 338 LEU B CA 1
ATOM 5232 C C . LEU B 1 338 ? -4.758 -26.891 -26.125 1 98.5 338 LEU B C 1
ATOM 5234 O O . LEU B 1 338 ? -3.811 -26.578 -25.406 1 98.5 338 LEU B O 1
ATOM 5238 N N . VAL B 1 339 ? -5.273 -26.109 -27.109 1 97.44 339 VAL B N 1
ATOM 5239 C CA . VAL B 1 339 ? -4.883 -24.719 -27.25 1 97.44 339 VAL B CA 1
ATOM 5240 C C . VAL B 1 339 ? -5.523 -23.891 -26.141 1 97.44 339 VAL B C 1
ATOM 5242 O O . VAL B 1 339 ? -6.746 -23.875 -25.984 1 97.44 339 VAL B O 1
ATOM 5245 N N . GLY B 1 340 ? -4.688 -23.125 -25.391 1 93.62 340 GLY B N 1
ATOM 5246 C CA . GLY B 1 340 ? -5.113 -22.531 -24.125 1 93.62 340 GLY B CA 1
ATOM 5247 C C . GLY B 1 340 ? -5.594 -21.109 -24.266 1 93.62 340 GLY B C 1
ATOM 5248 O O . GLY B 1 340 ? -5.684 -20.375 -23.281 1 93.62 340 GLY B O 1
ATOM 5249 N N . THR B 1 341 ? -6.016 -20.609 -25.406 1 90.38 341 THR B N 1
ATOM 5250 C CA . THR B 1 341 ? -6.281 -19.188 -25.641 1 90.38 341 THR B CA 1
ATOM 5251 C C . THR B 1 341 ? -7.555 -18.75 -24.906 1 90.38 341 THR B C 1
ATOM 5253 O O . THR B 1 341 ? -7.684 -17.594 -24.516 1 90.38 341 THR B O 1
ATOM 5256 N N . SER B 1 342 ? -8.5 -19.625 -24.672 1 91.38 342 SER B N 1
ATOM 5257 C CA . SER B 1 342 ? -9.781 -19.234 -24.109 1 91.38 342 SER B CA 1
ATOM 5258 C C . SER B 1 342 ? -9.883 -19.656 -22.641 1 91.38 342 SER B C 1
ATOM 5260 O O . SER B 1 342 ? -10.875 -19.344 -21.969 1 91.38 342 SER B O 1
ATOM 5262 N N . MET B 1 343 ? -8.852 -20.344 -22.125 1 90.69 343 MET B N 1
ATOM 5263 C CA . MET B 1 343 ? -8.938 -20.859 -20.766 1 90.69 343 MET B CA 1
ATOM 5264 C C . MET B 1 343 ? -9.078 -19.719 -19.766 1 90.69 343 MET B C 1
ATOM 5266 O O . MET B 1 343 ? -8.477 -18.656 -19.938 1 90.69 343 MET B O 1
ATOM 5270 N N . HIS B 1 344 ? -9.836 -19.922 -18.672 1 88.69 344 HIS B N 1
ATOM 5271 C CA . HIS B 1 344 ? -10.047 -19 -17.562 1 88.69 344 HIS B CA 1
ATOM 5272 C C . HIS B 1 344 ? -10.742 -17.719 -18.047 1 88.69 344 HIS B C 1
ATOM 5274 O O . HIS B 1 344 ? -10.719 -16.703 -17.359 1 88.69 344 HIS B O 1
ATOM 5280 N N . ARG B 1 345 ? -11.289 -17.688 -19.25 1 89.62 345 ARG B N 1
ATOM 5281 C CA . ARG B 1 345 ? -12.023 -16.547 -19.797 1 89.62 345 ARG B CA 1
ATOM 5282 C C . ARG B 1 345 ? -13.508 -16.875 -19.953 1 89.62 345 ARG B C 1
ATOM 5284 O O . ARG B 1 345 ? -13.883 -18.047 -19.969 1 89.62 345 ARG B O 1
ATOM 5291 N N . VAL B 1 346 ? -14.219 -15.805 -20 1 93.94 346 VAL B N 1
ATOM 5292 C CA . VAL B 1 346 ? -15.617 -15.969 -20.406 1 93.94 346 VAL B CA 1
ATOM 5293 C C . VAL B 1 346 ? -15.68 -16.594 -21.797 1 93.94 346 VAL B C 1
ATOM 5295 O O . VAL B 1 346 ? -14.859 -16.297 -22.656 1 93.94 346 VAL B O 1
ATOM 5298 N N . ASP B 1 347 ? -16.578 -17.516 -21.891 1 97.25 347 ASP B N 1
ATOM 5299 C CA . ASP B 1 347 ? -16.828 -18.203 -23.156 1 97.25 347 ASP B CA 1
ATOM 5300 C C . ASP B 1 347 ? -15.656 -19.109 -23.516 1 97.25 347 ASP B C 1
ATOM 5302 O O . ASP B 1 347 ? -15.273 -19.188 -24.688 1 97.25 347 ASP B O 1
ATOM 5306 N N . GLU B 1 348 ? -15.047 -19.703 -22.5 1 97.69 348 GLU B N 1
ATOM 5307 C CA . GLU B 1 348 ? -14.102 -20.781 -22.75 1 97.69 348 GLU B CA 1
ATOM 5308 C C . GLU B 1 348 ? -14.703 -21.828 -23.688 1 97.69 348 GLU B C 1
ATOM 5310 O O . GLU B 1 348 ? -15.844 -22.25 -23.5 1 97.69 348 GLU B O 1
ATOM 5315 N N . ALA B 1 349 ? -13.953 -22.188 -24.734 1 98.38 349 ALA B N 1
ATOM 5316 C CA . ALA B 1 349 ? -14.477 -23.125 -25.734 1 98.38 349 ALA B CA 1
ATOM 5317 C C . ALA B 1 349 ? -13.336 -23.844 -26.453 1 98.38 349 ALA B C 1
ATOM 5319 O O . ALA B 1 349 ? -12.227 -23.312 -26.562 1 98.38 349 ALA B O 1
ATOM 5320 N N . VAL B 1 350 ? -13.648 -25.031 -26.875 1 98.31 350 VAL B N 1
ATOM 5321 C CA . VAL B 1 350 ? -12.688 -25.828 -27.609 1 98.31 350 VAL B CA 1
ATOM 5322 C C . VAL B 1 350 ? -13.312 -26.297 -28.922 1 98.31 350 VAL B C 1
ATOM 5324 O O . VAL B 1 350 ? -14.469 -26.734 -28.938 1 98.31 350 VAL B O 1
ATOM 5327 N N . PRO B 1 351 ? -12.633 -26.156 -30.031 1 98.38 351 PRO B N 1
ATOM 5328 C CA . PRO B 1 351 ? -13.148 -26.766 -31.25 1 98.38 351 PRO B CA 1
ATOM 5329 C C . PRO B 1 351 ? -13.305 -28.281 -31.109 1 98.38 351 PRO B C 1
ATOM 5331 O O . PRO B 1 351 ? -12.391 -28.969 -30.672 1 98.38 351 PRO B O 1
ATOM 5334 N N . VAL B 1 352 ? -14.414 -28.781 -31.562 1 98.44 352 VAL B N 1
ATOM 5335 C CA . VAL B 1 352 ? -14.695 -30.219 -31.516 1 98.44 352 VAL B CA 1
ATOM 5336 C C . VAL B 1 352 ? -13.625 -30.969 -32.312 1 98.44 352 VAL B C 1
ATOM 5338 O O . VAL B 1 352 ? -13.18 -32.031 -31.875 1 98.44 352 VAL B O 1
ATOM 5341 N N . SER B 1 353 ? -13.203 -30.438 -33.344 1 98.06 353 SER B N 1
ATOM 5342 C CA . SER B 1 353 ? -12.172 -31.062 -34.188 1 98.06 353 SER B CA 1
ATOM 5343 C C . SER B 1 353 ? -10.859 -31.188 -33.406 1 98.06 353 SER B C 1
ATOM 5345 O O . SER B 1 353 ? -10.133 -32.156 -33.594 1 98.06 353 SER B O 1
ATOM 5347 N N . GLU B 1 354 ? -10.547 -30.203 -32.594 1 98 354 GLU B N 1
ATOM 5348 C CA . GLU B 1 354 ? -9.328 -30.25 -31.797 1 98 354 GLU B CA 1
ATOM 5349 C C . GLU B 1 354 ? -9.414 -31.344 -30.734 1 98 354 GLU B C 1
ATOM 5351 O O . GLU B 1 354 ? -8.414 -32 -30.453 1 98 354 GLU B O 1
ATOM 5356 N N . LEU B 1 355 ? -10.578 -31.516 -30.156 1 98.06 355 LEU B N 1
ATOM 5357 C CA . LEU B 1 355 ? -10.781 -32.594 -29.188 1 98.06 355 LEU B CA 1
ATOM 5358 C C . LEU B 1 355 ? -10.531 -33.938 -29.812 1 98.06 355 LEU B C 1
ATOM 5360 O O . LEU B 1 355 ? -9.844 -34.781 -29.234 1 98.06 355 LEU B O 1
ATOM 5364 N N . ARG B 1 356 ? -11.062 -34.094 -30.953 1 98.31 356 ARG B N 1
ATOM 5365 C CA . ARG B 1 356 ? -10.906 -35.375 -31.656 1 98.31 356 ARG B CA 1
ATOM 5366 C C . ARG B 1 356 ? -9.453 -35.594 -32.062 1 98.31 356 ARG B C 1
ATOM 5368 O O . ARG B 1 356 ? -8.93 -36.719 -31.938 1 98.31 356 ARG B O 1
ATOM 5375 N N . ALA B 1 357 ? -8.867 -34.5 -32.5 1 98.5 357 ALA B N 1
ATOM 5376 C CA . ALA B 1 357 ? -7.457 -34.625 -32.875 1 98.5 357 ALA B CA 1
ATOM 5377 C C . ALA B 1 357 ? -6.59 -34.938 -31.672 1 98.5 357 ALA B C 1
ATOM 5379 O O . ALA B 1 357 ? -5.645 -35.719 -31.781 1 98.5 357 ALA B O 1
ATOM 5380 N N . LEU B 1 358 ? -6.875 -34.344 -30.562 1 98.69 358 LEU B N 1
ATOM 5381 C CA . LEU B 1 358 ? -6.125 -34.625 -29.344 1 98.69 358 LEU B CA 1
ATOM 5382 C C . LEU B 1 358 ? -6.285 -36.094 -28.953 1 98.69 358 LEU B C 1
ATOM 5384 O O . LEU B 1 358 ? -5.32 -36.75 -28.547 1 98.69 358 LEU B O 1
ATOM 5388 N N . ALA B 1 359 ? -7.496 -36.625 -29.078 1 98.56 359 ALA B N 1
ATOM 5389 C CA . ALA B 1 359 ? -7.719 -38.031 -28.797 1 98.56 359 ALA B CA 1
ATOM 5390 C C . ALA B 1 359 ? -6.844 -38.906 -29.688 1 98.56 359 ALA B C 1
ATOM 5392 O O . ALA B 1 359 ? -6.277 -39.906 -29.234 1 98.56 359 ALA B O 1
ATOM 5393 N N . GLU B 1 360 ? -6.75 -38.531 -30.891 1 98.19 360 GLU B N 1
ATOM 5394 C CA . GLU B 1 360 ? -5.906 -39.281 -31.812 1 98.19 360 GLU B CA 1
ATOM 5395 C C . GLU B 1 360 ? -4.438 -39.188 -31.406 1 98.19 360 GLU B C 1
ATOM 5397 O O . GLU B 1 360 ? -3.727 -40.219 -31.453 1 98.19 360 GLU B O 1
ATOM 5402 N N . ILE B 1 361 ? -3.992 -38.062 -31.031 1 98.56 361 ILE B N 1
ATOM 5403 C CA . ILE B 1 361 ? -2.613 -37.906 -30.578 1 98.56 361 ILE B CA 1
ATOM 5404 C C . ILE B 1 361 ? -2.346 -38.781 -29.375 1 98.56 361 ILE B C 1
ATOM 5406 O O . ILE B 1 361 ? -1.362 -39.531 -29.328 1 98.56 361 ILE B O 1
ATOM 5410 N N . TYR B 1 362 ? -3.236 -38.688 -28.375 1 98.56 362 TYR B N 1
ATOM 5411 C CA . TYR B 1 362 ? -3.082 -39.531 -27.188 1 98.56 362 TYR B CA 1
ATOM 5412 C C . TYR B 1 362 ? -3.07 -41 -27.562 1 98.56 362 TYR B C 1
ATOM 5414 O O . TYR B 1 362 ? -2.312 -41.781 -26.984 1 98.56 362 TYR B O 1
ATOM 5422 N N . GLY B 1 363 ? -3.91 -41.375 -28.516 1 97.38 363 GLY B N 1
ATOM 5423 C CA . GLY B 1 363 ? -3.904 -42.75 -29 1 97.38 363 GLY B CA 1
ATOM 5424 C C . GLY B 1 363 ? -2.562 -43.156 -29.562 1 97.38 363 GLY B C 1
ATOM 5425 O O . GLY B 1 363 ? -2.064 -44.25 -29.234 1 97.38 363 GLY B O 1
ATOM 5426 N N . ARG B 1 364 ? -2.006 -42.312 -30.328 1 97.25 364 ARG B N 1
ATOM 5427 C CA . ARG B 1 364 ? -0.709 -42.625 -30.922 1 97.25 364 ARG B CA 1
ATOM 5428 C C . ARG B 1 364 ? 0.374 -42.719 -29.844 1 97.25 364 ARG B C 1
ATOM 5430 O O . ARG B 1 364 ? 1.288 -43.531 -29.953 1 97.25 364 ARG B O 1
ATOM 5437 N N . ILE B 1 365 ? 0.314 -41.875 -28.891 1 97.56 365 ILE B N 1
ATOM 5438 C CA . ILE B 1 365 ? 1.25 -41.938 -27.781 1 97.56 365 ILE B CA 1
ATOM 5439 C C . ILE B 1 365 ? 1.121 -43.312 -27.078 1 97.56 365 ILE B C 1
ATOM 5441 O O . ILE B 1 365 ? 2.121 -44 -26.844 1 97.56 365 ILE B O 1
ATOM 5445 N N . LEU B 1 366 ? -0.137 -43.688 -26.828 1 96.5 366 LEU B N 1
ATOM 5446 C CA . LEU B 1 366 ? -0.389 -44.938 -26.156 1 96.5 366 LEU B CA 1
ATOM 5447 C C . LEU B 1 366 ? 0.134 -46.125 -26.969 1 96.5 366 LEU B C 1
ATOM 5449 O O . LEU B 1 366 ? 0.757 -47.031 -26.438 1 96.5 366 LEU B O 1
ATOM 5453 N N . ASP B 1 367 ? -0.052 -46.031 -28.25 1 95.19 367 ASP B N 1
ATOM 5454 C CA . ASP B 1 367 ? 0.402 -47.094 -29.141 1 95.19 367 ASP B CA 1
ATOM 5455 C C . ASP B 1 367 ? 1.921 -47.25 -29.078 1 95.19 367 ASP B C 1
ATOM 5457 O O . ASP B 1 367 ? 2.441 -48.375 -29.141 1 95.19 367 ASP B O 1
ATOM 5461 N N . ARG B 1 368 ? 2.523 -46.188 -28.938 1 94.06 368 ARG B N 1
ATOM 5462 C CA . ARG B 1 368 ? 3.982 -46.188 -28.984 1 94.06 368 ARG B CA 1
ATOM 5463 C C . ARG B 1 368 ? 4.57 -46.531 -27.625 1 94.06 368 ARG B C 1
ATOM 5465 O O . ARG B 1 368 ? 5.629 -47.156 -27.531 1 94.06 368 ARG B O 1
ATOM 5472 N N . VAL B 1 369 ? 3.945 -46.125 -26.578 1 93.81 369 VAL B N 1
ATOM 5473 C CA . VAL B 1 369 ? 4.418 -46.406 -25.219 1 93.81 369 VAL B CA 1
ATOM 5474 C C . VAL B 1 369 ? 4.32 -47.906 -24.938 1 93.81 369 VAL B C 1
ATOM 5476 O O . VAL B 1 369 ? 5.199 -48.5 -24.297 1 93.81 369 VAL B O 1
ATOM 5479 N N . PHE B 1 370 ? 3.303 -48.594 -25.406 1 91.19 370 PHE B N 1
ATOM 5480 C CA . PHE B 1 370 ? 3.053 -49.969 -25.062 1 91.19 370 PHE B CA 1
ATOM 5481 C C . PHE B 1 370 ? 3.424 -50.906 -26.234 1 91.19 370 PHE B C 1
ATOM 5483 O O . PHE B 1 370 ? 3.029 -52.062 -26.25 1 91.19 370 PHE B O 1
ATOM 5490 N N . ARG B 1 371 ? 4.258 -50.406 -27.109 1 82.44 371 ARG B N 1
ATOM 5491 C CA . ARG B 1 371 ? 4.789 -51.281 -28.141 1 82.44 371 ARG B CA 1
ATOM 5492 C C . ARG B 1 371 ? 5.836 -52.25 -27.578 1 82.44 371 ARG B C 1
ATOM 5494 O O . ARG B 1 371 ? 6.617 -51.875 -26.703 1 82.44 371 ARG B O 1
#

Secondary structure (DSSP, 8-state):
-----HHHHHHHHHTS--BTT--TTHHHHHHHHHHHTTPEEEEEEETTEEEEEEEEEESSSEEEEEEE--B----S--SS-TTS--EETTEEE-TTTTTTHHHHHHHHHHHHTS-S--SEEEEEEEES-SSS--SSSHHHHHHHHHHTT---SEEEE----BSSSTTSEEE-EE-EEEEEEEEEE-B-EETT-GGG-B-THHHHHHHHHHHHH-------SS-PPPEEEEEEEE-----TTEE-SEEEEEEEEEE-TT--HHHHHHHHHHHHHHHSTT-EEEEEEEE--EE----HHHHHHHHHHHHHHS-PPEEE--S---THHHHTTTS-EEE--SB-TTTTSTT-EEEHHHHHHHHHHHHHHHHHHT-/-----HHHHHHHHHTS--BTT--TTHHHHHHHHHHHTTPEEEEEEETTEEEEEEEEEESSSEEEEEEE--B----S--SS-TTS--EETTEEE-TTTTTTHHHHHHHHHHHHTS-S--SEEEEEEEES-SSS--SSSHHHHHHHHHHTT---SEEEE----BSSSTTSEEE-EE-EEEEEEEEEE-B-EETT-GGG-B-THHHHHHHHHHHHH-------SS-PPPEEEEEEEE-----TTEE-SEEEEEEEEEE-TT--HHHHHHHHHHHHHHHSTT-EEEEEEEE--EE----HHHHHHHHHHHHHHS-PPEEE--S---THHHHTTTS-EEE--SB-TTTTSTT-EEEHHHHHHHHHHHHHHHHHHT-